Protein AF-0000000085166229 (afdb_homodimer)

Sequence (712 aa):
MTAASFFIKPGYRARTQPEYYADVHDDGTIWQPEVYPLAATLARQYGCRYIIDIGCGRARKLSMMYPEFQIIGMDFGSNLEHCRAQYPFGNWVEVDLENSDGVQFPPEVLQNAVVINSDVIEHLVNPTRLMALIRSYLVHAKVAVISTPERDLERGTHDMGPPANPTHIREWNLAELETMLSSEGLRPAYCGLTISNDRDMLRKTSLAVVPGLSLNSSAVRELGAFCEKWLAASPEMRDAGNGQYLQNLAQLEREMASAQSAAQPLLAPMSPLEIGMEHIAAARYEEAFKVLTEALQNDGENPAVVFQLGRLAAICNMPEDAKELFYQAALRAPEIVKDIFDFYQEQLARARAGLEMTAASFFIKPGYRARTQPEYYADVHDDGTIWQPEVYPLAATLARQYGCRYIIDIGCGRARKLSMMYPEFQIIGMDFGSNLEHCRAQYPFGNWVEVDLENSDGVQFPPEVLQNAVVINSDVIEHLVNPTRLMALIRSYLVHAKVAVISTPERDLERGTHDMGPPANPTHIREWNLAELETMLSSEGLRPAYCGLTISNDRDMLRKTSLAVVPGLSLNSSAVRELGAFCEKWLAASPEMRDAGNGQYLQNLAQLEREMASAQSAAQPLLAPMSPLEIGMEHIAAARYEEAFKVLTEALQNDGENPAVVFQLGRLAAICNMPEDAKELFYQAALRAPEIVKDIFDFYQEQLARARAGLE

Solvent-accessible surface area (backbone atoms only — not comparable to full-atom values): 37642 Å² total; per-residue (Å²): 110,44,79,88,58,54,28,40,64,85,85,53,37,62,42,88,74,54,48,85,81,73,81,69,82,74,85,74,74,43,66,39,68,54,59,64,56,49,49,50,52,50,20,60,75,69,67,32,46,31,39,38,27,46,51,35,49,53,34,69,74,60,57,53,46,50,81,82,27,51,43,34,37,26,23,49,67,71,32,38,53,48,27,55,70,75,40,70,86,48,45,78,42,82,38,51,59,79,56,36,76,67,84,86,73,59,62,81,55,30,54,25,19,28,36,36,34,59,63,39,65,35,46,35,78,54,49,51,38,48,51,51,39,51,50,62,45,23,60,42,12,51,35,32,42,36,30,35,61,17,30,42,73,71,65,35,83,81,61,42,56,53,46,87,56,62,40,31,11,41,67,37,37,60,69,28,43,52,38,34,34,32,74,69,47,45,49,38,33,27,67,48,69,34,39,38,28,70,83,81,59,45,64,36,17,26,36,34,35,24,65,10,53,78,52,50,33,68,54,35,40,50,50,18,53,49,51,54,51,58,71,68,44,50,70,74,69,51,32,75,79,48,47,67,50,62,56,41,51,58,52,46,59,62,51,54,78,66,57,86,80,75,96,83,93,94,88,93,94,83,54,60,67,57,41,18,52,45,21,51,49,61,68,34,51,69,56,16,48,51,40,44,49,49,43,34,71,74,51,68,79,43,42,66,59,37,38,50,49,13,51,49,27,46,74,68,69,32,58,71,57,12,51,52,30,40,51,52,18,30,73,71,34,63,75,46,42,58,54,50,51,49,48,51,50,49,47,32,51,26,12,65,69,59,57,109,112,43,78,88,58,54,28,39,66,85,84,52,38,62,41,86,74,55,48,82,80,74,80,70,82,74,87,75,74,44,66,37,68,52,58,62,57,49,48,50,54,51,21,60,74,70,68,31,46,32,40,38,27,49,52,36,50,52,32,68,74,59,56,51,46,49,81,83,27,50,43,34,35,25,24,51,68,70,31,40,53,47,27,54,71,76,41,69,85,49,46,78,43,82,39,52,59,70,15,34,74,66,83,86,75,58,61,80,55,30,54,23,19,29,38,36,32,60,63,39,64,35,46,34,77,53,48,64,42,49,50,51,38,52,50,61,45,22,60,44,12,52,35,35,41,37,30,34,62,17,30,42,74,72,64,36,82,79,62,42,57,53,46,87,54,61,39,32,10,41,68,37,37,60,67,28,44,51,37,35,33,32,74,69,46,44,50,37,32,28,66,48,71,34,38,38,29,70,82,81,59,46,65,36,16,26,36,33,37,25,64,11,52,79,53,51,33,70,53,34,40,50,49,17,54,50,51,55,52,58,71,68,43,50,70,73,69,52,31,73,78,48,49,67,49,63,55,40,50,61,54,45,60,61,50,54,78,66,56,88,81,74,94,83,95,95,90,93,92,80,54,56,65,60,38,16,52,46,20,50,64,43,43,35,52,65,59,15,46,50,36,43,48,48,43,32,71,75,49,68,80,44,42,65,60,38,37,48,48,14,50,48,26,46,75,65,68,30,57,69,56,12,51,52,31,40,52,51,19,29,71,72,33,62,76,45,44,58,54,52,51,48,49,52,49,50,49,29,49,23,13,64,69,68,66,104

Structure (mmCIF, N/CA/C/O backbone):
data_AF-0000000085166229-model_v1
#
loop_
_entity.id
_entity.type
_entity.pdbx_description
1 polymer 'SAM-dependent methyltransferase protein'
#
loop_
_atom_site.group_PDB
_atom_site.id
_atom_site.type_symbol
_atom_site.label_atom_id
_atom_site.label_alt_id
_atom_site.label_comp_id
_atom_site.label_asym_id
_atom_site.label_entity_id
_atom_site.label_seq_id
_atom_site.pdbx_PDB_ins_code
_atom_site.Cartn_x
_atom_site.Cartn_y
_atom_site.Cartn_z
_atom_site.occupancy
_atom_site.B_iso_or_equiv
_atom_site.auth_seq_id
_atom_site.auth_comp_id
_atom_site.auth_asym_id
_atom_site.auth_atom_id
_atom_site.pdbx_PDB_model_num
ATOM 1 N N . MET A 1 1 ? 17.297 1.633 -8.094 1 58.66 1 MET A N 1
ATOM 2 C CA . MET A 1 1 ? 16.219 0.76 -8.539 1 58.66 1 MET A CA 1
ATOM 3 C C . MET A 1 1 ? 14.938 1.553 -8.75 1 58.66 1 MET A C 1
ATOM 5 O O . MET A 1 1 ? 14.57 2.379 -7.914 1 58.66 1 MET A O 1
ATOM 9 N N . THR A 1 2 ? 14.453 1.463 -10.016 1 66.88 2 THR A N 1
ATOM 10 C CA . THR A 1 2 ? 13.328 2.301 -10.414 1 66.88 2 THR A CA 1
ATOM 11 C C . THR A 1 2 ? 12.117 1.444 -10.773 1 66.88 2 THR A C 1
ATOM 13 O O . THR A 1 2 ? 12.234 0.231 -10.953 1 66.88 2 THR A O 1
ATOM 16 N N . ALA A 1 3 ? 11.016 2.012 -10.781 1 77 3 ALA A N 1
ATOM 17 C CA . ALA A 1 3 ? 9.781 1.356 -11.195 1 77 3 ALA A CA 1
ATOM 18 C C . ALA A 1 3 ? 9.898 0.816 -12.617 1 77 3 ALA A C 1
ATOM 20 O O . ALA A 1 3 ? 9.344 -0.237 -12.938 1 77 3 ALA A O 1
ATOM 21 N N . ALA A 1 4 ? 10.727 1.415 -13.406 1 73.62 4 ALA A N 1
ATOM 22 C CA . ALA A 1 4 ? 10.883 1.02 -14.805 1 73.62 4 ALA A CA 1
ATOM 23 C C . ALA A 1 4 ? 11.586 -0.33 -14.914 1 73.62 4 ALA A C 1
ATOM 25 O O . ALA A 1 4 ? 11.336 -1.094 -15.852 1 73.62 4 ALA A O 1
ATOM 26 N N . SER A 1 5 ? 12.406 -0.637 -13.992 1 82.38 5 SER A N 1
ATOM 27 C CA . SER A 1 5 ? 13.117 -1.907 -13.969 1 82.38 5 SER A CA 1
ATOM 28 C C . SER A 1 5 ? 12.438 -2.91 -13.047 1 82.38 5 SER A C 1
ATOM 30 O O . SER A 1 5 ? 12.984 -3.979 -12.773 1 82.38 5 SER A O 1
ATOM 32 N N . PHE A 1 6 ? 11.25 -2.525 -12.516 1 89.56 6 PHE A N 1
ATOM 33 C CA . PHE A 1 6 ? 10.531 -3.318 -11.523 1 89.56 6 PHE A CA 1
ATOM 34 C C . PHE A 1 6 ? 11.391 -3.574 -10.297 1 89.56 6 PHE A C 1
ATOM 36 O O . PHE A 1 6 ? 11.336 -4.656 -9.711 1 89.56 6 PHE A O 1
ATOM 43 N N . PHE A 1 7 ? 12.359 -2.625 -10.07 1 90.75 7 PHE A N 1
ATOM 44 C CA . PHE A 1 7 ? 13.164 -2.516 -8.859 1 90.75 7 PHE A CA 1
ATOM 45 C C . PHE A 1 7 ? 14.219 -3.613 -8.812 1 90.75 7 PHE A C 1
ATOM 47 O O . PHE A 1 7 ? 14.602 -4.062 -7.73 1 90.75 7 PHE A O 1
ATOM 54 N N . ILE A 1 8 ? 14.547 -4.195 -9.938 1 93.44 8 ILE A N 1
ATOM 55 C CA . ILE A 1 8 ? 15.672 -5.121 -10.047 1 93.44 8 ILE A CA 1
ATOM 56 C C . ILE A 1 8 ? 16.984 -4.336 -10.125 1 93.44 8 ILE A C 1
ATOM 58 O O . ILE A 1 8 ? 17 -3.188 -10.578 1 93.44 8 ILE A O 1
ATOM 62 N N . LYS A 1 9 ? 18.031 -4.867 -9.664 1 92.62 9 LYS A N 1
ATOM 63 C CA . LYS A 1 9 ? 19.328 -4.184 -9.594 1 92.62 9 LYS A CA 1
ATOM 64 C C . LYS A 1 9 ? 19.75 -3.676 -10.969 1 92.62 9 LYS A C 1
ATOM 66 O O . LYS A 1 9 ? 19.469 -4.305 -11.984 1 92.62 9 LYS A O 1
ATOM 71 N N . PRO A 1 10 ? 20.469 -2.545 -10.953 1 90.81 10 PRO A N 1
ATOM 72 C CA . PRO A 1 10 ? 20.906 -1.952 -12.219 1 90.81 10 PRO A CA 1
ATOM 73 C C . PRO A 1 10 ? 21.812 -2.887 -13.023 1 90.81 10 PRO A C 1
ATOM 75 O O . PRO A 1 10 ? 22.641 -3.59 -12.453 1 90.81 10 PRO A O 1
ATOM 78 N N . GLY A 1 11 ? 21.625 -2.885 -14.273 1 91.44 11 GLY A N 1
ATOM 79 C CA . GLY A 1 11 ? 22.469 -3.695 -15.148 1 91.44 11 GLY A CA 1
ATOM 80 C C . GLY A 1 11 ? 21.875 -5.066 -15.43 1 91.44 11 GLY A C 1
ATOM 81 O O . GLY A 1 11 ? 22.375 -5.793 -16.297 1 91.44 11 GLY A O 1
ATOM 82 N N . TYR A 1 12 ? 20.844 -5.5 -14.703 1 94.56 12 TYR A N 1
ATOM 83 C CA . TYR A 1 12 ? 20.188 -6.789 -14.914 1 94.56 12 TYR A CA 1
ATOM 84 C C . TYR A 1 12 ? 19.547 -6.859 -16.297 1 94.56 12 TYR A C 1
ATOM 86 O O . TYR A 1 12 ? 18.938 -5.891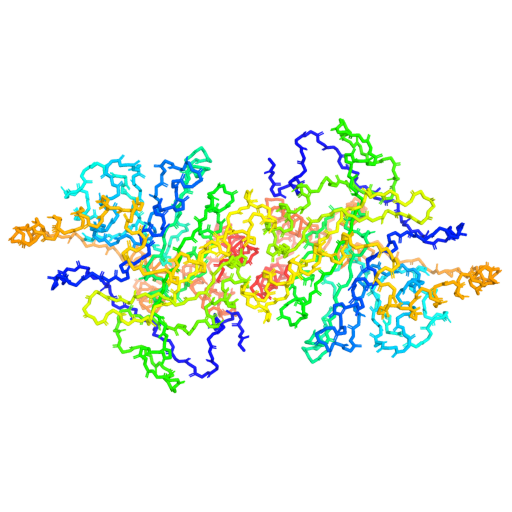 -16.75 1 94.56 12 TYR A O 1
ATOM 94 N N . ARG A 1 13 ? 19.703 -8 -16.922 1 92.62 13 ARG A N 1
ATOM 95 C CA . ARG A 1 13 ? 19.141 -8.203 -18.25 1 92.62 13 ARG A CA 1
ATOM 96 C C . ARG A 1 13 ? 17.953 -9.172 -18.203 1 92.62 13 ARG A C 1
ATOM 98 O O . ARG A 1 13 ? 18.141 -10.359 -17.922 1 92.62 13 ARG A O 1
ATOM 105 N N . ALA A 1 14 ? 16.812 -8.672 -18.547 1 92.88 14 ALA A N 1
ATOM 106 C CA . ALA A 1 14 ? 15.617 -9.508 -18.641 1 92.88 14 ALA A CA 1
ATOM 107 C C . ALA A 1 14 ? 15.477 -10.109 -20.031 1 92.88 14 ALA A C 1
ATOM 109 O O . ALA A 1 14 ? 15.969 -9.555 -21 1 92.88 14 ALA A O 1
ATOM 110 N N . ARG A 1 15 ? 14.836 -11.273 -20.062 1 89.81 15 ARG A N 1
ATOM 111 C CA . ARG A 1 15 ? 14.477 -11.859 -21.359 1 89.81 15 ARG A CA 1
ATOM 112 C C . ARG A 1 15 ? 13.312 -11.109 -21.984 1 89.81 15 ARG A C 1
ATOM 114 O O . ARG A 1 15 ? 12.469 -10.539 -21.281 1 89.81 15 ARG A O 1
ATOM 121 N N . THR A 1 16 ? 13.242 -11.055 -23.25 1 83.94 16 THR A N 1
ATOM 122 C CA . THR A 1 16 ? 12.195 -10.281 -23.906 1 83.94 16 THR A CA 1
ATOM 123 C C . THR A 1 16 ? 11.125 -11.203 -24.484 1 83.94 16 THR A C 1
ATOM 125 O O . THR A 1 16 ? 9.992 -10.773 -24.719 1 83.94 16 THR A O 1
ATOM 128 N N . GLN A 1 17 ? 11.453 -12.422 -24.766 1 78.62 17 GLN A N 1
ATOM 129 C CA . GLN A 1 17 ? 10.508 -13.391 -25.312 1 78.62 17 GLN A CA 1
ATOM 130 C C . GLN A 1 17 ? 10.578 -14.711 -24.547 1 78.62 17 GLN A C 1
ATOM 132 O O . GLN A 1 17 ? 11.5 -15.508 -24.766 1 78.62 17 GLN A O 1
ATOM 137 N N . PRO A 1 18 ? 9.586 -14.891 -23.672 1 71.81 18 PRO A N 1
ATOM 138 C CA . PRO A 1 18 ? 9.656 -16.156 -22.922 1 71.81 18 PRO A CA 1
ATOM 139 C C . PRO A 1 18 ? 9.102 -17.328 -23.719 1 71.81 18 PRO A C 1
ATOM 141 O O . PRO A 1 18 ? 8.273 -17.141 -24.625 1 71.81 18 PRO A O 1
ATOM 144 N N . GLU A 1 19 ? 9.711 -18.5 -23.453 1 76.19 19 GLU A N 1
ATOM 145 C CA . GLU A 1 19 ? 9.102 -19.75 -23.922 1 76.19 19 GLU A CA 1
ATOM 146 C C . GLU A 1 19 ? 7.879 -20.109 -23.078 1 76.19 19 GLU A C 1
ATOM 148 O O . GLU A 1 19 ? 7.828 -19.812 -21.891 1 76.19 19 GLU A O 1
ATOM 153 N N . TYR A 1 20 ? 6.812 -20.547 -23.781 1 73.25 20 TYR A N 1
ATOM 154 C CA . TYR A 1 20 ? 5.648 -21.047 -23.047 1 73.25 20 TYR A CA 1
ATOM 155 C C . TYR A 1 20 ? 6.043 -22.172 -22.109 1 73.25 20 TYR A C 1
ATOM 157 O O . TYR A 1 20 ? 6.852 -23.031 -22.453 1 73.25 20 TYR A O 1
ATOM 165 N N . TYR A 1 21 ? 5.586 -22.141 -20.875 1 72.06 21 TYR A N 1
ATOM 166 C CA . TYR A 1 21 ? 5.84 -23.203 -19.906 1 72.06 21 TYR A CA 1
ATOM 167 C C . TYR A 1 21 ? 4.691 -24.203 -19.891 1 72.06 21 TYR A C 1
ATOM 169 O O . TYR A 1 21 ? 3.658 -23.969 -19.266 1 72.06 21 TYR A O 1
ATOM 177 N N . ALA A 1 22 ? 4.898 -25.234 -20.641 1 65.19 22 ALA A N 1
ATOM 178 C CA . ALA A 1 22 ? 3.975 -26.359 -20.531 1 65.19 22 ALA A CA 1
ATOM 179 C C . ALA A 1 22 ? 4.285 -27.203 -19.312 1 65.19 22 ALA A C 1
ATOM 181 O O . ALA A 1 22 ? 5.395 -27.734 -19.172 1 65.19 22 ALA A O 1
ATOM 182 N N . ASP A 1 23 ? 3.479 -27.25 -18.328 1 68.38 23 ASP A N 1
ATOM 183 C CA . ASP A 1 23 ? 3.67 -27.969 -17.062 1 68.38 23 ASP A CA 1
ATOM 184 C C . ASP A 1 23 ? 3.535 -29.484 -17.266 1 68.38 23 ASP A C 1
ATOM 186 O O . ASP A 1 23 ? 2.67 -30.109 -16.656 1 68.38 23 ASP A O 1
ATOM 190 N N . VAL A 1 24 ? 4.195 -30.016 -18.219 1 57.91 24 VAL A N 1
ATOM 191 C CA . VAL A 1 24 ? 4.039 -31.422 -18.609 1 57.91 24 VAL A CA 1
ATOM 192 C C . VAL A 1 24 ? 5.059 -32.281 -17.875 1 57.91 24 VAL A C 1
ATOM 194 O O . VAL A 1 24 ? 4.844 -33.469 -17.672 1 57.91 24 VAL A O 1
ATOM 197 N N . HIS A 1 25 ? 6.137 -31.719 -17.5 1 55.78 25 HIS A N 1
ATOM 198 C CA . HIS A 1 25 ? 7.184 -32.562 -16.938 1 55.78 25 HIS A CA 1
ATOM 199 C C . HIS A 1 25 ? 6.918 -32.875 -15.461 1 55.78 25 HIS A C 1
ATOM 201 O O . HIS A 1 25 ? 6.859 -31.953 -14.641 1 55.78 25 HIS A O 1
ATOM 207 N N . ASP A 1 26 ? 6.246 -34 -15.242 1 62.38 26 ASP A N 1
ATOM 208 C CA . ASP A 1 26 ? 5.977 -34.375 -13.859 1 62.38 26 ASP A CA 1
ATOM 209 C C . ASP A 1 26 ? 6.965 -35.438 -13.383 1 62.38 26 ASP A C 1
ATOM 211 O O . ASP A 1 26 ? 6.852 -36.625 -13.758 1 62.38 26 ASP A O 1
ATOM 215 N N . ASP A 1 27 ? 8.125 -35.031 -12.984 1 68.69 27 ASP A N 1
ATOM 216 C CA . ASP A 1 27 ? 9.07 -36 -12.383 1 68.69 27 ASP A CA 1
ATOM 217 C C . ASP A 1 27 ? 8.68 -36.312 -10.945 1 68.69 27 ASP A C 1
ATOM 219 O O . ASP A 1 27 ? 9.484 -36.875 -10.188 1 68.69 27 ASP A O 1
ATOM 223 N N . GLY A 1 28 ? 7.527 -35.875 -10.609 1 74.88 28 GLY A N 1
ATOM 224 C CA . GLY A 1 28 ? 7.031 -36.156 -9.273 1 74.88 28 GLY A CA 1
ATOM 225 C C . GLY A 1 28 ? 7.406 -35.094 -8.25 1 74.88 28 GLY A C 1
ATOM 226 O O . GLY A 1 28 ? 6.965 -35.156 -7.102 1 74.88 28 GLY A O 1
ATOM 227 N N . THR A 1 29 ? 8.234 -34.125 -8.633 1 81.38 29 THR A N 1
ATOM 228 C CA . THR A 1 29 ? 8.664 -33.094 -7.723 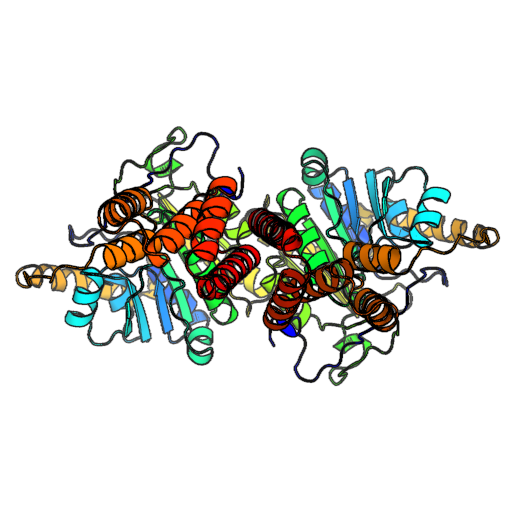1 81.38 29 THR A CA 1
ATOM 229 C C . THR A 1 29 ? 7.5 -32.156 -7.395 1 81.38 29 THR A C 1
ATOM 231 O O . THR A 1 29 ? 6.727 -31.781 -8.281 1 81.38 29 THR A O 1
ATOM 234 N N . ILE A 1 30 ? 7.352 -31.922 -6.102 1 84.69 30 ILE A N 1
ATOM 235 C CA . ILE A 1 30 ? 6.395 -30.906 -5.676 1 84.69 30 ILE A CA 1
ATOM 236 C C . ILE A 1 30 ? 7.105 -29.578 -5.5 1 84.69 30 ILE A C 1
ATOM 238 O O . ILE A 1 30 ? 7.914 -29.406 -4.586 1 84.69 30 ILE A O 1
ATOM 242 N N . TRP A 1 31 ? 6.77 -28.703 -6.344 1 90.44 31 TRP A N 1
ATOM 243 C CA . TRP A 1 31 ? 7.391 -27.375 -6.293 1 90.44 31 TRP A CA 1
ATOM 244 C C . TRP A 1 31 ? 6.645 -26.469 -5.328 1 90.44 31 TRP A C 1
ATOM 246 O O . TRP A 1 31 ? 5.41 -26.484 -5.27 1 90.44 31 TRP A O 1
ATOM 256 N N . GLN A 1 32 ? 7.316 -25.656 -4.52 1 92.5 32 GLN A N 1
ATOM 257 C CA . GLN A 1 32 ? 6.793 -24.719 -3.541 1 92.5 32 GLN A CA 1
ATOM 258 C C . GLN A 1 32 ? 5.746 -25.375 -2.646 1 92.5 32 GLN A C 1
ATOM 260 O O . GLN A 1 32 ? 4.625 -24.875 -2.523 1 92.5 32 GLN A O 1
ATOM 265 N N . PRO A 1 33 ? 6.129 -26.328 -1.928 1 89.88 33 PRO A N 1
ATOM 266 C CA . PRO A 1 33 ? 5.176 -27.188 -1.218 1 89.88 33 PRO A CA 1
ATOM 267 C C . PRO A 1 33 ? 4.422 -26.438 -0.118 1 89.88 33 PRO A C 1
ATOM 269 O O . PRO A 1 33 ? 3.426 -26.953 0.405 1 89.88 33 PRO A O 1
ATOM 272 N N . GLU A 1 34 ? 4.805 -25.234 0.243 1 92.62 34 GLU A N 1
ATOM 273 C CA . GLU A 1 34 ? 4.203 -24.578 1.394 1 92.62 34 GLU A CA 1
ATOM 274 C C . GLU A 1 34 ? 3.219 -23.484 0.954 1 92.62 34 GLU A C 1
ATOM 276 O O . GLU A 1 34 ? 2.416 -23.016 1.756 1 92.62 34 GLU A O 1
ATOM 281 N N . VAL A 1 35 ? 3.207 -23.109 -0.303 1 96 35 VAL A N 1
ATOM 282 C CA . VAL A 1 35 ? 2.436 -21.953 -0.762 1 96 35 VAL A CA 1
ATOM 283 C C . VAL A 1 35 ? 0.943 -22.266 -0.666 1 96 35 VAL A C 1
ATOM 285 O O . VAL A 1 35 ? 0.188 -21.516 -0.045 1 96 35 VAL A O 1
ATOM 288 N N . TYR A 1 36 ? 0.494 -23.391 -1.215 1 95.25 36 TYR A N 1
ATOM 289 C CA . TYR A 1 36 ? -0.925 -23.719 -1.254 1 95.25 36 TYR A CA 1
ATOM 290 C C . TYR A 1 36 ? -1.435 -24.094 0.132 1 95.25 36 TYR A C 1
ATOM 292 O O . TYR A 1 36 ? -2.518 -23.672 0.539 1 95.25 36 TYR A O 1
ATOM 300 N N . PRO A 1 37 ? -0.632 -24.828 0.916 1 92.62 37 PRO A N 1
ATOM 301 C CA . PRO A 1 37 ? -1.057 -25.078 2.293 1 92.62 37 PRO A CA 1
ATOM 302 C C . PRO A 1 37 ? -1.224 -23.797 3.109 1 92.62 37 PRO A C 1
ATOM 304 O O . PRO A 1 37 ? -2.15 -23.703 3.916 1 92.62 37 PRO A O 1
ATOM 307 N N . LEU A 1 38 ? -0.344 -22.891 2.922 1 95.44 38 LEU A N 1
ATOM 308 C CA . LEU A 1 38 ? -0.502 -21.625 3.627 1 95.44 38 LEU A CA 1
ATOM 309 C C . LEU A 1 38 ? -1.784 -20.922 3.197 1 95.44 38 LEU A C 1
ATOM 311 O O . LEU A 1 38 ? -2.531 -20.422 4.039 1 95.44 38 LEU A O 1
ATOM 315 N N . ALA A 1 39 ? -2.035 -20.906 1.906 1 97.62 39 ALA A N 1
ATOM 316 C CA . ALA A 1 39 ? -3.256 -20.281 1.395 1 97.62 39 ALA A CA 1
ATOM 317 C C . ALA A 1 39 ? -4.496 -20.953 1.992 1 97.62 39 ALA A C 1
ATOM 319 O O . ALA A 1 39 ? -5.445 -20.266 2.377 1 97.62 39 ALA A O 1
ATOM 320 N N . ALA A 1 40 ? -4.469 -22.234 2.072 1 95.44 40 ALA A N 1
ATOM 321 C CA . ALA A 1 40 ? -5.586 -22.969 2.658 1 95.44 40 ALA A CA 1
ATOM 322 C C . ALA A 1 40 ? -5.781 -22.594 4.125 1 95.44 40 ALA A C 1
ATOM 324 O O . ALA A 1 40 ? -6.91 -22.391 4.578 1 95.44 40 ALA A O 1
ATOM 325 N N . THR A 1 41 ? -4.695 -22.562 4.832 1 94.62 41 THR A N 1
ATOM 326 C CA . THR A 1 41 ? -4.746 -22.203 6.242 1 94.62 41 THR A CA 1
ATOM 327 C C . THR A 1 41 ? -5.348 -20.812 6.422 1 94.62 41 THR A C 1
ATOM 329 O O . THR A 1 41 ? -6.199 -20.609 7.289 1 94.62 41 THR A O 1
ATOM 332 N N . LEU A 1 42 ? -4.918 -19.891 5.586 1 97.06 42 LEU A N 1
ATOM 333 C CA . LEU A 1 42 ? -5.438 -18.531 5.66 1 97.06 42 LEU A CA 1
ATOM 334 C C . LEU A 1 42 ? -6.914 -18.5 5.27 1 97.06 42 LEU A C 1
ATOM 336 O O . LEU A 1 42 ? -7.699 -17.766 5.879 1 97.06 42 LEU A O 1
ATOM 340 N N . ALA A 1 43 ? -7.293 -19.297 4.305 1 97.38 43 ALA A N 1
ATOM 341 C CA . ALA A 1 43 ? -8.695 -19.375 3.908 1 97.38 43 ALA A CA 1
ATOM 342 C C . ALA A 1 43 ? -9.57 -19.859 5.066 1 97.38 43 ALA A C 1
ATOM 344 O O . ALA A 1 43 ? -10.656 -19.312 5.297 1 97.38 43 ALA A O 1
ATOM 345 N N . ARG A 1 44 ? -9.109 -20.844 5.793 1 94.94 44 ARG A N 1
ATOM 346 C CA . ARG A 1 44 ? -9.828 -21.344 6.957 1 94.94 44 ARG A CA 1
ATOM 347 C C . ARG A 1 44 ? -9.953 -20.266 8.031 1 94.94 44 ARG A C 1
ATOM 349 O O . ARG A 1 44 ? -11.031 -20.062 8.594 1 94.94 44 ARG A O 1
ATOM 356 N N . GLN A 1 45 ? -8.867 -19.625 8.25 1 93.31 45 GLN A N 1
ATOM 357 C CA . GLN A 1 45 ? -8.836 -18.609 9.297 1 93.31 45 GLN A CA 1
ATOM 358 C C . GLN A 1 45 ? -9.828 -17.484 9 1 93.31 45 GLN A C 1
ATOM 360 O O . GLN A 1 45 ? -10.453 -16.953 9.914 1 93.31 45 GLN A O 1
ATOM 365 N N . TYR A 1 46 ? -9.969 -17.156 7.699 1 96.75 46 TYR A N 1
ATOM 366 C CA . TYR A 1 46 ? -10.812 -16.031 7.344 1 96.75 46 TYR A CA 1
ATOM 367 C C . TYR A 1 46 ? -12.195 -16.5 6.914 1 96.75 46 TYR A C 1
ATOM 369 O O . TYR A 1 46 ? -13.031 -15.695 6.496 1 96.75 46 TYR A O 1
ATOM 377 N N . GLY A 1 47 ? -12.461 -17.781 6.949 1 95.75 47 GLY A N 1
ATOM 378 C CA . GLY A 1 47 ? -13.758 -18.344 6.598 1 95.75 47 GLY A CA 1
ATOM 379 C C . GLY A 1 47 ? -14.078 -18.219 5.121 1 95.75 47 GLY A C 1
ATOM 380 O O . GLY A 1 47 ? -15.234 -18.016 4.742 1 95.75 47 GLY A O 1
ATOM 381 N N . CYS A 1 48 ? -13.07 -18.328 4.328 1 97.94 48 CYS A N 1
ATOM 382 C CA . CYS A 1 48 ? -13.25 -18.188 2.887 1 97.94 48 CYS A CA 1
ATOM 383 C C . CYS A 1 48 ? -13.688 -19.5 2.256 1 97.94 48 CYS A C 1
ATOM 385 O O . CYS A 1 48 ? -13.227 -20.562 2.654 1 97.94 48 CYS A O 1
ATOM 387 N N . ARG A 1 49 ? -14.445 -19.344 1.214 1 97.44 49 ARG A N 1
ATOM 388 C CA . ARG A 1 49 ? -14.977 -20.5 0.501 1 97.44 49 ARG A CA 1
ATOM 389 C C . ARG A 1 49 ? -14.234 -20.719 -0.81 1 97.44 49 ARG A C 1
ATOM 391 O O . ARG A 1 49 ? -14.219 -21.844 -1.34 1 97.44 49 ARG A O 1
ATOM 398 N N . TYR A 1 50 ? -13.578 -19.703 -1.299 1 98.19 50 TYR A N 1
ATOM 399 C CA . TYR A 1 50 ? -13.016 -19.766 -2.643 1 98.19 50 TYR A CA 1
ATOM 400 C C . TYR A 1 50 ? -11.5 -19.625 -2.607 1 98.19 50 TYR A C 1
ATOM 402 O O . TYR A 1 50 ? -10.961 -18.859 -1.816 1 98.19 50 TYR A O 1
ATOM 410 N N . ILE A 1 51 ? -10.812 -20.375 -3.432 1 98.69 51 ILE A N 1
ATOM 411 C CA . ILE A 1 51 ? -9.406 -20.172 -3.768 1 98.69 51 ILE A CA 1
ATOM 412 C C . ILE A 1 51 ? -9.273 -19.797 -5.238 1 98.69 51 ILE A C 1
ATOM 414 O O . ILE A 1 51 ? -9.734 -20.516 -6.121 1 98.69 51 ILE A O 1
ATOM 418 N N . ILE A 1 52 ? -8.742 -18.672 -5.488 1 98.62 52 ILE A N 1
ATOM 419 C CA . ILE A 1 52 ? -8.492 -18.219 -6.852 1 98.62 52 ILE A CA 1
ATOM 420 C C . ILE A 1 52 ? -7 -18.328 -7.16 1 98.62 52 ILE A C 1
ATOM 422 O O . ILE A 1 52 ? -6.176 -17.688 -6.508 1 98.62 52 ILE A O 1
ATOM 426 N N . ASP A 1 53 ? -6.66 -19.125 -8.117 1 98.44 53 ASP A N 1
ATOM 427 C CA . ASP A 1 53 ? -5.277 -19.375 -8.5 1 98.44 53 ASP A CA 1
ATOM 428 C C . ASP A 1 53 ? -4.961 -18.75 -9.859 1 98.44 53 ASP A C 1
ATOM 430 O O . ASP A 1 53 ? -5.348 -19.297 -10.898 1 98.44 53 ASP A O 1
ATOM 434 N N . ILE A 1 54 ? -4.223 -17.656 -9.844 1 97.88 54 ILE A N 1
ATOM 435 C CA . ILE A 1 54 ? -3.832 -16.969 -11.07 1 97.88 54 ILE A CA 1
ATOM 436 C C . ILE A 1 54 ? -2.555 -17.594 -11.633 1 97.88 54 ILE A C 1
ATOM 438 O O . ILE A 1 54 ? -1.481 -17.453 -11.031 1 97.88 54 ILE A O 1
ATOM 442 N N . GLY A 1 55 ? -2.627 -18.141 -12.773 1 96.38 55 GLY A N 1
ATOM 443 C CA . GLY A 1 55 ? -1.542 -18.969 -13.289 1 96.38 55 GLY A CA 1
ATOM 444 C C . GLY A 1 55 ? -1.49 -20.344 -12.656 1 96.38 55 GLY A C 1
ATOM 445 O O . GLY A 1 55 ? -0.462 -20.75 -12.109 1 96.38 55 GLY A O 1
ATOM 446 N N . CYS A 1 56 ? -2.529 -21.141 -12.867 1 96.38 56 CYS A N 1
ATOM 447 C CA . CYS A 1 56 ? -2.699 -22.375 -12.109 1 96.38 56 CYS A CA 1
ATOM 448 C C . CYS A 1 56 ? -1.97 -23.531 -12.781 1 96.38 56 CYS A C 1
ATOM 450 O O . CYS A 1 56 ? -1.834 -24.609 -12.195 1 96.38 56 CYS A O 1
ATOM 452 N N . GLY A 1 57 ? -1.474 -23.344 -14.047 1 94.25 57 GLY A N 1
ATOM 453 C CA . GLY A 1 57 ? -0.908 -24.469 -14.781 1 94.25 57 GLY A CA 1
ATOM 454 C C . GLY A 1 57 ? -1.885 -25.609 -14.961 1 94.25 57 GLY A C 1
ATOM 455 O O . GLY A 1 57 ? -3.021 -25.391 -15.391 1 94.25 57 GLY A O 1
ATOM 456 N N . ARG A 1 58 ? -1.418 -26.734 -14.719 1 92.44 58 ARG A N 1
ATOM 457 C CA . ARG A 1 58 ? -2.293 -27.891 -14.852 1 92.44 58 ARG A CA 1
ATOM 458 C C . ARG A 1 58 ? -3.057 -28.156 -13.555 1 92.44 58 ARG A C 1
ATOM 460 O O . ARG A 1 58 ? -3.732 -29.172 -13.422 1 92.44 58 ARG A O 1
ATOM 467 N N . ALA A 1 59 ? -2.934 -27.328 -12.531 1 94.81 59 ALA A N 1
ATOM 468 C CA . ALA A 1 59 ? -3.76 -27.172 -11.336 1 94.81 59 ALA A CA 1
ATOM 469 C C . ALA A 1 59 ? -3.689 -28.422 -10.461 1 94.81 59 ALA A C 1
ATOM 471 O O . ALA A 1 59 ? -4.672 -28.781 -9.805 1 94.81 59 ALA A O 1
ATOM 472 N N . ARG A 1 60 ? -2.572 -29.094 -10.469 1 89.38 60 ARG A N 1
ATOM 473 C CA . ARG A 1 60 ? -2.438 -30.281 -9.617 1 89.38 60 ARG A CA 1
ATOM 474 C C . ARG A 1 60 ? -2.607 -29.906 -8.141 1 89.38 60 ARG A C 1
ATOM 476 O O . ARG A 1 60 ? -3.43 -30.5 -7.441 1 89.38 60 ARG A O 1
ATOM 483 N N . LYS A 1 61 ? -1.931 -28.938 -7.648 1 91.25 61 LYS A N 1
ATOM 484 C CA . LYS A 1 61 ? -1.998 -28.516 -6.246 1 91.25 61 LYS A CA 1
ATOM 485 C C . LYS A 1 61 ? -3.344 -27.875 -5.93 1 91.25 61 LYS A C 1
ATOM 487 O O . LYS A 1 61 ? -3.926 -28.125 -4.871 1 91.25 61 LYS A O 1
ATOM 492 N N . LEU A 1 62 ? -3.826 -27.062 -6.812 1 95.75 62 LEU A N 1
ATOM 493 C CA . LEU A 1 62 ? -5.105 -26.391 -6.621 1 95.75 62 LEU A CA 1
ATOM 494 C C . LEU A 1 62 ? -6.238 -27.406 -6.5 1 95.75 62 LEU A C 1
ATOM 496 O O . LEU A 1 62 ? -7.133 -27.25 -5.668 1 95.75 62 LEU A O 1
ATOM 500 N N . SER A 1 63 ? -6.199 -28.453 -7.348 1 92.5 63 SER A N 1
ATOM 501 C CA . SER A 1 63 ? -7.277 -29.422 -7.398 1 92.5 63 SER A CA 1
ATOM 502 C C . SER A 1 63 ? -7.41 -30.172 -6.07 1 92.5 63 SER A C 1
ATOM 504 O O . SER A 1 63 ? -8.508 -30.594 -5.699 1 92.5 63 SER A O 1
ATOM 506 N N . MET A 1 64 ? -6.355 -30.172 -5.344 1 89.06 64 MET A N 1
ATOM 507 C CA . MET A 1 64 ? -6.344 -30.891 -4.074 1 89.06 64 MET A CA 1
ATOM 508 C C . MET A 1 64 ? -7.094 -30.125 -2.998 1 89.06 64 MET A C 1
ATOM 510 O O . MET A 1 64 ? -7.406 -30.656 -1.938 1 89.06 64 MET A O 1
ATOM 514 N N . MET A 1 65 ? -7.383 -28.969 -3.256 1 93.81 65 MET A N 1
ATOM 515 C CA . MET A 1 65 ? -8.055 -28.125 -2.27 1 93.81 65 MET A CA 1
ATOM 516 C C . MET A 1 65 ? -9.562 -28.297 -2.336 1 93.81 65 MET A C 1
ATOM 518 O O . MET A 1 65 ? -10.281 -27.875 -1.429 1 93.81 65 MET A O 1
ATOM 522 N N . TYR A 1 66 ? -9.977 -28.969 -3.391 1 90.25 66 TYR A N 1
ATOM 523 C CA . TYR A 1 66 ? -11.383 -29.328 -3.52 1 90.25 66 TYR A CA 1
ATOM 524 C C . TYR A 1 66 ? -11.688 -30.625 -2.762 1 90.25 66 TYR A C 1
ATOM 526 O O . TYR A 1 66 ? -10.859 -31.531 -2.721 1 90.25 66 TYR A O 1
ATOM 534 N N . PRO A 1 67 ? -12.836 -30.797 -2.041 1 93.5 67 PRO A N 1
ATOM 535 C CA . PRO A 1 67 ? -14 -29.922 -2.066 1 93.5 67 PRO A CA 1
ATOM 536 C C . PRO A 1 67 ? -14.047 -28.969 -0.871 1 93.5 67 PRO A C 1
ATOM 538 O O . PRO A 1 67 ? -15.062 -28.297 -0.647 1 93.5 67 PRO A O 1
ATOM 541 N N . GLU A 1 68 ? -12.977 -28.953 -0.143 1 92.12 68 GLU A N 1
ATOM 542 C CA . GLU A 1 68 ? -13.008 -28.047 1 1 92.12 68 GLU A CA 1
ATOM 543 C C . GLU A 1 68 ? -13.297 -26.625 0.558 1 92.12 68 GLU A C 1
ATOM 545 O O . GLU A 1 68 ? -14.031 -25.891 1.229 1 92.12 68 GLU A O 1
ATOM 550 N N . PHE A 1 69 ? -12.703 -26.266 -0.547 1 97.38 69 PHE A N 1
ATOM 551 C CA . PHE A 1 69 ? -12.906 -24.953 -1.145 1 97.38 69 PHE A CA 1
ATOM 552 C C . PHE A 1 69 ? -13.438 -25.078 -2.568 1 97.38 69 PHE A C 1
ATOM 554 O O . PHE A 1 69 ? -13.188 -26.094 -3.24 1 97.38 69 PHE A O 1
ATOM 561 N N . GLN A 1 70 ? -14.211 -24.109 -2.955 1 97.31 70 GLN A N 1
ATOM 562 C CA . GLN A 1 70 ? -14.445 -23.922 -4.383 1 97.31 70 GLN A CA 1
ATOM 563 C C . GLN A 1 70 ? -13.211 -23.344 -5.074 1 97.31 70 GLN A C 1
ATOM 565 O O . GLN A 1 70 ? -12.609 -22.375 -4.582 1 97.31 70 GLN A O 1
ATOM 570 N N . ILE A 1 71 ? -12.789 -24 -6.137 1 97.75 71 ILE A N 1
ATOM 571 C CA . ILE A 1 71 ? -11.508 -23.625 -6.727 1 97.75 71 ILE A CA 1
ATOM 572 C C . ILE A 1 71 ? -11.75 -22.938 -8.07 1 97.75 71 ILE A C 1
ATOM 574 O O . ILE A 1 71 ? -12.617 -23.344 -8.844 1 97.75 71 ILE A O 1
ATOM 578 N N . ILE A 1 72 ? -11.094 -21.859 -8.281 1 97.94 72 ILE A N 1
ATOM 579 C CA . ILE A 1 72 ? -11.07 -21.109 -9.523 1 97.94 72 ILE A CA 1
ATOM 580 C C . ILE A 1 72 ? -9.633 -21 -10.039 1 97.94 72 ILE A C 1
ATOM 582 O O . ILE A 1 72 ? -8.766 -20.453 -9.344 1 97.94 72 ILE A O 1
ATOM 586 N N . GLY A 1 73 ? -9.375 -21.531 -11.211 1 98 73 GLY A N 1
ATOM 587 C CA . GLY A 1 73 ? -8.055 -21.469 -11.82 1 98 73 GLY A CA 1
ATOM 588 C C . GLY A 1 73 ? -8.031 -20.641 -13.094 1 98 73 GLY A C 1
ATOM 589 O O . GLY A 1 73 ? -8.953 -20.703 -13.906 1 98 73 GLY A O 1
ATOM 590 N N . MET A 1 74 ? -7.012 -19.812 -13.195 1 96.25 74 MET A N 1
ATOM 591 C CA . MET A 1 74 ? -6.812 -19 -14.391 1 96.25 74 MET A CA 1
ATOM 592 C C . MET A 1 74 ? -5.523 -19.391 -15.109 1 96.25 74 MET A C 1
ATOM 594 O O . MET A 1 74 ? -4.465 -19.469 -14.484 1 96.25 74 MET A O 1
ATOM 598 N N . ASP A 1 75 ? -5.59 -19.656 -16.266 1 94.81 75 ASP A N 1
ATOM 599 C CA . ASP A 1 75 ? -4.461 -19.953 -17.156 1 94.81 75 ASP A CA 1
ATOM 600 C C . ASP A 1 75 ? -4.895 -19.938 -18.609 1 94.81 75 ASP A C 1
ATOM 602 O O . ASP A 1 75 ? -5.93 -19.375 -18.953 1 94.81 75 ASP A O 1
ATOM 606 N N . PHE A 1 76 ? -4.023 -20.453 -19.516 1 90.25 76 PHE A N 1
ATOM 607 C CA . PHE A 1 76 ? -4.434 -20.484 -20.922 1 90.25 76 PHE A CA 1
ATOM 608 C C . PHE A 1 76 ? -3.789 -21.656 -21.641 1 90.25 76 PHE A C 1
ATOM 610 O O . PHE A 1 76 ? -2.896 -22.312 -21.109 1 90.25 76 PHE A O 1
ATOM 617 N N . GLY A 1 77 ? -4.336 -22 -22.734 1 89.5 77 GLY A N 1
ATOM 618 C CA . GLY A 1 77 ? -3.746 -22.984 -23.625 1 89.5 77 GLY A CA 1
ATOM 619 C C . GLY A 1 77 ? -3.957 -24.406 -23.156 1 89.5 77 GLY A C 1
ATOM 620 O O . GLY A 1 77 ? -5.027 -24.75 -22.641 1 89.5 77 GLY A O 1
ATOM 621 N N . SER A 1 78 ? -2.873 -25.219 -23.391 1 90.25 78 SER A N 1
ATOM 622 C CA . SER A 1 78 ? -2.947 -26.656 -23.141 1 90.25 78 SER A CA 1
ATOM 623 C C . SER A 1 78 ? -3.105 -26.938 -21.641 1 90.25 78 SER A C 1
ATOM 625 O O . SER A 1 78 ? -3.734 -27.922 -21.25 1 90.25 78 SER A O 1
ATOM 627 N N . ASN A 1 79 ? -2.617 -26.047 -20.812 1 90.88 79 ASN A N 1
ATOM 628 C CA . ASN A 1 79 ? -2.76 -26.203 -19.375 1 90.88 79 ASN A CA 1
ATOM 629 C C . ASN A 1 79 ? -4.227 -26.219 -18.953 1 90.88 79 ASN A C 1
ATOM 631 O O . ASN A 1 79 ? -4.66 -27.109 -18.219 1 90.88 79 ASN A O 1
ATOM 635 N N . LEU A 1 80 ? -4.934 -25.281 -19.422 1 91.56 80 LEU A N 1
ATOM 636 C CA . LEU A 1 80 ? -6.328 -25.156 -19.016 1 91.56 80 LEU A CA 1
ATOM 637 C C . LEU A 1 80 ? -7.176 -26.281 -19.594 1 91.56 80 LEU A C 1
ATOM 639 O O . LEU A 1 80 ? -8.141 -26.719 -18.969 1 91.56 80 LEU A O 1
ATOM 643 N N . GLU A 1 81 ? -6.797 -26.719 -20.875 1 91.56 81 GLU A N 1
ATOM 644 C CA . GLU A 1 81 ? -7.477 -27.875 -21.453 1 91.56 81 GLU A CA 1
ATOM 645 C C . GLU A 1 81 ? -7.34 -29.109 -20.562 1 91.56 81 GLU A C 1
ATOM 647 O O . GLU A 1 81 ? -8.305 -29.844 -20.375 1 91.56 81 GLU A O 1
ATOM 652 N N . HIS A 1 82 ? -6.148 -29.234 -20.094 1 92.5 82 HIS A N 1
ATOM 653 C CA . HIS A 1 82 ? -5.902 -30.344 -19.172 1 92.5 82 HIS A CA 1
ATOM 654 C C . HIS A 1 82 ? -6.77 -30.203 -17.922 1 92.5 82 HIS A C 1
ATOM 656 O O . HIS A 1 82 ? -7.355 -31.188 -17.469 1 92.5 82 HIS A O 1
ATOM 662 N N . CYS A 1 83 ? -6.879 -29.031 -17.344 1 94.38 83 CYS A N 1
ATOM 663 C CA . CYS A 1 83 ? -7.648 -28.781 -16.141 1 94.38 83 CYS A CA 1
ATOM 664 C C . CYS A 1 83 ? -9.117 -29.109 -16.344 1 94.38 83 CYS A C 1
ATOM 666 O O . CYS A 1 83 ? -9.734 -29.797 -15.523 1 94.38 83 CYS A O 1
ATOM 668 N N . ARG A 1 84 ? -9.688 -28.703 -17.422 1 94.56 84 ARG A N 1
ATOM 669 C CA . ARG A 1 84 ? -11.094 -28.938 -17.734 1 94.56 84 ARG A CA 1
ATOM 670 C C . ARG A 1 84 ? -11.375 -30.438 -17.859 1 94.56 84 ARG A C 1
ATOM 672 O O . ARG A 1 84 ? -12.43 -30.906 -17.438 1 94.56 84 ARG A O 1
ATOM 679 N N . ALA A 1 85 ? -10.445 -31.094 -18.469 1 93.38 85 ALA A N 1
ATOM 680 C CA . ALA A 1 85 ? -10.609 -32.531 -18.703 1 93.38 85 ALA A CA 1
ATOM 681 C C . ALA A 1 85 ? -10.438 -33.312 -17.406 1 93.38 85 ALA A C 1
ATOM 683 O O . ALA A 1 85 ? -11.211 -34.25 -17.125 1 93.38 85 ALA A O 1
ATOM 684 N N . GLN A 1 86 ? -9.445 -32.969 -16.672 1 92.19 86 GLN A N 1
ATOM 685 C CA . GLN A 1 86 ? -9.039 -33.781 -15.523 1 92.19 86 GLN A CA 1
ATOM 686 C C . GLN A 1 86 ? -9.82 -33.406 -14.273 1 92.19 86 GLN A C 1
ATOM 688 O O . GLN A 1 86 ? -10.062 -34.219 -13.398 1 92.19 86 GLN A O 1
ATOM 693 N N . TYR A 1 87 ? -10.156 -32.094 -14.172 1 94.56 87 TYR A N 1
ATOM 694 C CA . TYR A 1 87 ? -10.797 -31.562 -12.961 1 94.56 87 TYR A CA 1
ATOM 695 C C . TYR A 1 87 ? -12.094 -30.844 -13.297 1 94.56 87 TYR A C 1
ATOM 697 O O . TYR A 1 87 ? -12.219 -29.641 -13.07 1 94.56 87 TYR A O 1
ATOM 705 N N . PRO A 1 88 ? -13.133 -31.578 -13.688 1 93 88 PRO A N 1
ATOM 706 C CA . PRO A 1 88 ? -14.383 -30.953 -14.117 1 93 88 PRO A CA 1
ATOM 707 C C . PRO A 1 88 ? -15.094 -30.203 -12.984 1 93 88 PRO A C 1
ATOM 709 O O . PRO A 1 88 ? -15.992 -29.391 -13.242 1 93 88 PRO A O 1
ATOM 712 N N . PHE A 1 89 ? -14.672 -30.375 -11.742 1 92.31 89 PHE A N 1
ATOM 713 C CA . PHE A 1 89 ? -15.305 -29.75 -10.586 1 92.31 89 PHE A CA 1
ATOM 714 C C . PHE A 1 89 ? -14.773 -28.344 -10.383 1 92.31 89 PHE A C 1
ATOM 716 O O . PHE A 1 89 ? -15.344 -27.562 -9.609 1 92.31 89 PHE A O 1
ATOM 723 N N . GLY A 1 90 ? -13.719 -27.953 -11.07 1 96.19 90 GLY A N 1
ATOM 724 C CA . GLY A 1 90 ? -13.148 -26.625 -10.938 1 96.19 90 GLY A CA 1
ATOM 725 C C . GLY A 1 90 ? -13.758 -25.609 -11.891 1 96.19 90 GLY A C 1
ATOM 726 O O . GLY A 1 90 ? -14.445 -25.984 -12.8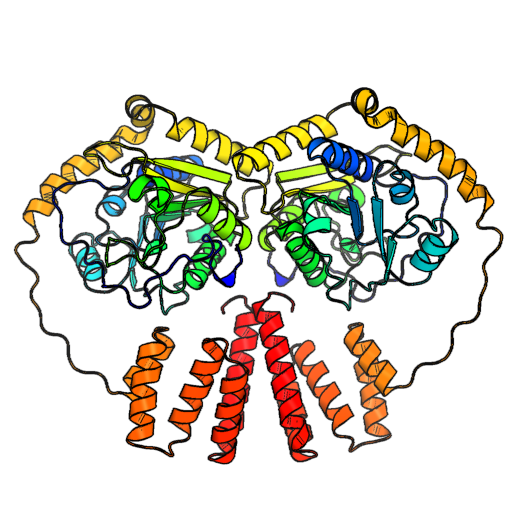44 1 96.19 90 GLY A O 1
ATOM 727 N N . ASN A 1 91 ? -13.672 -24.344 -11.484 1 96.25 91 ASN A N 1
ATOM 728 C CA . ASN A 1 91 ? -13.969 -23.234 -12.398 1 96.25 91 ASN A CA 1
ATOM 729 C C . ASN A 1 91 ? -12.719 -22.75 -13.109 1 96.25 91 ASN A C 1
ATOM 731 O O . ASN A 1 91 ? -11.789 -22.25 -12.477 1 96.25 91 ASN A O 1
ATOM 735 N N . TRP A 1 92 ? -12.672 -22.953 -14.383 1 96.44 92 TRP A N 1
ATOM 736 C CA . TRP A 1 92 ? -11.477 -22.672 -15.164 1 96.44 92 TRP A CA 1
ATOM 737 C C . TRP A 1 92 ? -11.695 -21.469 -16.078 1 96.44 92 TRP A C 1
ATOM 739 O O . TRP A 1 92 ? -12.602 -21.469 -16.922 1 96.44 92 TRP A O 1
ATOM 749 N N . VAL A 1 93 ? -10.891 -20.469 -15.938 1 95.69 93 VAL A N 1
ATOM 750 C CA . VAL A 1 93 ? -11.023 -19.219 -16.656 1 95.69 93 VAL A CA 1
ATOM 751 C C . VAL A 1 93 ? -9.812 -19.016 -17.562 1 95.69 93 VAL A C 1
ATOM 753 O O . VAL A 1 93 ? -8.672 -19.016 -17.094 1 95.69 93 VAL A O 1
ATOM 756 N N . GLU A 1 94 ? -10.039 -18.844 -18.812 1 93.44 94 GLU A N 1
ATOM 757 C CA . GLU A 1 94 ? -8.945 -18.609 -19.75 1 93.44 94 GLU A CA 1
ATOM 758 C C . GLU A 1 94 ? -8.492 -17.156 -19.719 1 93.44 94 GLU A C 1
ATOM 760 O O . GLU A 1 94 ? -9.281 -16.25 -19.969 1 93.44 94 GLU A O 1
ATOM 765 N N . VAL A 1 95 ? -7.223 -17.016 -19.359 1 91.81 95 VAL A N 1
ATOM 766 C CA . VAL A 1 95 ? -6.641 -15.68 -19.297 1 91.81 95 VAL A CA 1
ATOM 767 C C . VAL A 1 95 ? -5.188 -15.727 -19.766 1 91.81 95 VAL A C 1
ATOM 769 O O . VAL A 1 95 ? -4.41 -16.562 -19.312 1 91.81 95 VAL A O 1
ATOM 772 N N . ASP A 1 96 ? -4.867 -14.914 -20.672 1 88.38 96 ASP A N 1
ATOM 773 C CA . ASP A 1 96 ? -3.469 -14.617 -20.969 1 88.38 96 ASP A CA 1
ATOM 774 C C . ASP A 1 96 ? -2.982 -13.398 -20.203 1 88.38 96 ASP A C 1
ATOM 776 O O . ASP A 1 96 ? -3.275 -12.258 -20.578 1 88.38 96 ASP A O 1
ATOM 780 N N . LEU A 1 97 ? -2.188 -13.586 -19.188 1 88 97 LEU A N 1
ATOM 781 C CA . LEU A 1 97 ? -1.801 -12.555 -18.234 1 88 97 LEU A CA 1
ATOM 782 C C . LEU A 1 97 ? -0.884 -11.523 -18.891 1 88 97 LEU A C 1
ATOM 784 O O . LEU A 1 97 ? -0.678 -10.438 -18.344 1 88 97 LEU A O 1
ATOM 788 N N . GLU A 1 98 ? -0.329 -11.859 -20 1 85.25 98 GLU A N 1
ATOM 789 C CA . GLU A 1 98 ? 0.513 -10.922 -20.75 1 85.25 98 GLU A CA 1
ATOM 790 C C . GLU A 1 98 ? -0.331 -9.938 -21.547 1 85.25 98 GLU A C 1
ATOM 792 O O . GLU A 1 98 ? 0.078 -8.789 -21.75 1 85.25 98 GLU A O 1
ATOM 797 N N . ASN A 1 99 ? -1.508 -10.383 -21.906 1 83.56 99 ASN A N 1
ATOM 798 C CA . ASN A 1 99 ? -2.232 -9.586 -22.891 1 83.56 99 ASN A CA 1
ATOM 799 C C . ASN A 1 99 ? -3.637 -9.234 -22.406 1 83.56 99 ASN A C 1
ATOM 801 O O . ASN A 1 99 ? -4.406 -8.594 -23.125 1 83.56 99 ASN A O 1
ATOM 805 N N . SER A 1 100 ? -3.926 -9.68 -21.328 1 82.5 100 SER A N 1
ATOM 806 C CA . SER A 1 100 ? -5.285 -9.461 -20.844 1 82.5 100 SER A CA 1
ATOM 807 C C . SER A 1 100 ? -5.285 -8.828 -19.453 1 82.5 100 SER A C 1
ATOM 809 O O . SER A 1 100 ? -4.328 -8.992 -18.688 1 82.5 100 SER A O 1
ATOM 811 N N . ASP A 1 101 ? -6.328 -8.016 -19.203 1 80.75 101 ASP A N 1
ATOM 812 C CA . ASP A 1 101 ? -6.504 -7.406 -17.891 1 80.75 101 ASP A CA 1
ATOM 813 C C . ASP A 1 101 ? -7.156 -8.383 -16.922 1 80.75 101 ASP A C 1
ATOM 815 O O . ASP A 1 101 ? -7.387 -8.047 -15.758 1 80.75 101 ASP A O 1
ATOM 819 N N . GLY A 1 102 ? -7.332 -9.586 -17.328 1 81.88 102 GLY A N 1
ATOM 820 C CA . GLY A 1 102 ? -7.934 -10.594 -16.453 1 81.88 102 GLY A CA 1
ATOM 821 C C . GLY A 1 102 ? -9.445 -10.531 -16.438 1 81.88 102 GLY A C 1
ATOM 822 O O . GLY A 1 102 ? -10.07 -10.016 -17.359 1 81.88 102 GLY A O 1
ATOM 823 N N . VAL A 1 103 ? -9.992 -11.32 -15.586 1 85.62 103 VAL A N 1
ATOM 824 C CA . VAL A 1 103 ? -11.445 -11.391 -15.422 1 85.62 103 VAL A CA 1
ATOM 825 C C . VAL A 1 103 ? -11.836 -10.891 -14.039 1 85.62 103 VAL A C 1
ATOM 827 O O . VAL A 1 103 ? -11.078 -11.039 -13.078 1 85.62 103 VAL A O 1
ATOM 830 N N . GLN A 1 104 ? -12.977 -10.258 -14.016 1 89 104 GLN A N 1
ATOM 831 C CA . GLN A 1 104 ? -13.484 -9.812 -12.727 1 89 104 GLN A CA 1
ATOM 832 C C . GLN A 1 104 ? -14.547 -10.773 -12.188 1 89 104 GLN A C 1
ATOM 834 O O . GLN A 1 104 ? -15.297 -11.367 -12.961 1 89 104 GLN A O 1
ATOM 839 N N . PHE A 1 105 ? -14.477 -10.969 -10.945 1 93.62 105 PHE A N 1
ATOM 840 C CA . PHE A 1 105 ? -15.461 -11.773 -10.234 1 93.62 105 PHE A CA 1
ATOM 841 C C . PHE A 1 105 ? -16.375 -10.891 -9.391 1 93.62 105 PHE A C 1
ATOM 843 O O . PHE A 1 105 ? -16 -9.781 -9.016 1 93.62 105 PHE A O 1
ATOM 850 N N . PRO A 1 106 ? -17.625 -11.367 -9.141 1 92.62 106 PRO A N 1
ATOM 851 C CA . PRO A 1 106 ? -18.5 -10.602 -8.258 1 92.62 106 PRO A CA 1
ATOM 852 C C . PRO A 1 106 ? -17.922 -10.414 -6.859 1 92.62 106 PRO A C 1
ATOM 854 O O . PRO A 1 106 ? -17.234 -11.312 -6.344 1 92.62 106 PRO A O 1
ATOM 857 N N . PRO A 1 107 ? -18.234 -9.305 -6.203 1 92.94 107 PRO A N 1
ATOM 858 C CA . PRO A 1 107 ? -17.719 -9.039 -4.855 1 92.94 107 PRO A CA 1
ATOM 859 C C . PRO A 1 107 ? -18.062 -10.148 -3.863 1 92.94 107 PRO A C 1
ATOM 861 O O . PRO A 1 107 ? -17.266 -10.438 -2.959 1 92.94 107 PRO A O 1
ATOM 864 N N . GLU A 1 108 ? -19.172 -10.781 -4.035 1 92.62 108 GLU A N 1
ATOM 865 C CA . GLU A 1 108 ? -19.609 -11.836 -3.123 1 92.62 108 GLU A CA 1
ATOM 866 C C . GLU A 1 108 ? -18.656 -13.023 -3.154 1 92.62 108 GLU A C 1
ATOM 868 O O . GLU A 1 108 ? -18.469 -13.703 -2.139 1 92.62 108 GLU A O 1
ATOM 873 N N . VAL A 1 109 ? -18.078 -13.289 -4.316 1 96.5 109 VAL A N 1
ATOM 874 C CA . VAL A 1 109 ? -17.094 -14.359 -4.457 1 96.5 109 VAL A CA 1
ATOM 875 C C . VAL A 1 109 ? -15.75 -13.906 -3.879 1 96.5 109 VAL A C 1
ATOM 877 O O . VAL A 1 109 ? -15.148 -14.609 -3.062 1 96.5 109 VAL A O 1
ATOM 880 N N . LEU A 1 110 ? -15.367 -12.703 -4.234 1 97.56 110 LEU A N 1
ATOM 881 C CA . LEU A 1 110 ? -14.055 -12.195 -3.85 1 97.56 110 LEU A CA 1
ATOM 882 C C . LEU A 1 110 ? -13.969 -12 -2.338 1 97.56 110 LEU A C 1
ATOM 884 O O . LEU A 1 110 ? -12.93 -12.281 -1.731 1 97.56 110 LEU A O 1
ATOM 888 N N . GLN A 1 111 ? -15.055 -11.562 -1.714 1 96.69 111 GLN A N 1
ATOM 889 C CA . GLN A 1 111 ? -15.039 -11.297 -0.28 1 96.69 111 GLN A CA 1
ATOM 890 C C . GLN A 1 111 ? -14.828 -12.578 0.517 1 96.69 111 GLN A C 1
ATOM 892 O O . GLN A 1 111 ? -14.477 -12.531 1.698 1 96.69 111 GLN A O 1
ATOM 897 N N . ASN A 1 112 ? -15.008 -13.703 -0.121 1 97.88 112 ASN A N 1
ATOM 898 C CA . ASN A 1 112 ? -14.836 -15.016 0.491 1 97.88 112 ASN A CA 1
ATOM 899 C C . ASN A 1 112 ? -13.719 -15.805 -0.192 1 97.88 112 ASN A C 1
ATOM 901 O O . ASN A 1 112 ? -13.828 -17.016 -0.365 1 97.88 112 ASN A O 1
ATOM 905 N N . ALA A 1 113 ? -12.664 -15.031 -0.661 1 98.69 113 ALA A N 1
ATOM 906 C CA . ALA A 1 113 ? -11.641 -15.719 -1.447 1 98.69 113 ALA A CA 1
ATOM 907 C C . ALA A 1 113 ? -10.242 -15.398 -0.928 1 98.69 113 ALA A C 1
ATOM 909 O O . ALA A 1 113 ? -10.016 -14.336 -0.345 1 98.69 113 ALA A O 1
ATOM 910 N N . VAL A 1 114 ? -9.367 -16.328 -1.078 1 98.75 114 VAL A N 1
ATOM 911 C CA . VAL A 1 114 ? -7.922 -16.141 -1.034 1 98.75 114 VAL A CA 1
ATOM 912 C C . VAL A 1 114 ? -7.336 -16.297 -2.438 1 98.75 114 VAL A C 1
ATOM 914 O O . VAL A 1 114 ? -7.781 -17.156 -3.211 1 98.75 114 VAL A O 1
ATOM 917 N N . VAL A 1 115 ? -6.395 -15.461 -2.764 1 98.81 115 VAL A N 1
ATOM 918 C CA . VAL A 1 115 ? -5.797 -15.453 -4.094 1 98.81 115 VAL A CA 1
ATOM 919 C C . VAL A 1 115 ? -4.391 -16.062 -4.031 1 98.81 115 VAL A C 1
ATOM 921 O O . VAL A 1 115 ? -3.627 -15.766 -3.109 1 98.81 115 VAL A O 1
ATOM 924 N N . ILE A 1 116 ? -4.082 -16.906 -4.969 1 98.81 116 ILE A N 1
ATOM 925 C CA . ILE A 1 116 ? -2.75 -17.5 -5.102 1 98.81 116 ILE A CA 1
ATOM 926 C C . ILE A 1 116 ? -2.135 -17.078 -6.438 1 98.81 116 ILE A C 1
ATOM 928 O O . ILE A 1 116 ? -2.816 -17.078 -7.465 1 98.81 116 ILE A O 1
ATOM 932 N N . ASN A 1 117 ? -0.964 -16.688 -6.453 1 98.5 117 ASN A N 1
ATOM 933 C CA . ASN A 1 117 ? -0.104 -16.469 -7.613 1 98.5 117 ASN A CA 1
ATOM 934 C C . ASN A 1 117 ? 1.285 -17.062 -7.395 1 98.5 117 ASN A C 1
ATOM 936 O O . ASN A 1 117 ? 2.199 -16.375 -6.949 1 98.5 117 ASN A O 1
ATOM 940 N N . SER A 1 118 ? 1.427 -18.297 -7.68 1 97.81 118 SER A N 1
ATOM 941 C CA . SER A 1 118 ? 2.611 -19.078 -7.324 1 97.81 118 SER A CA 1
ATOM 942 C C . SER A 1 118 ? 3.521 -19.281 -8.531 1 97.81 118 SER A C 1
ATOM 944 O O . SER A 1 118 ? 3.215 -20.094 -9.414 1 97.81 118 SER A O 1
ATOM 946 N N . ASP A 1 119 ? 4.652 -18.609 -8.523 1 96.75 119 ASP A N 1
ATOM 947 C CA . ASP A 1 119 ? 5.691 -18.797 -9.531 1 96.75 119 ASP A CA 1
ATOM 948 C C . ASP A 1 119 ? 5.156 -18.484 -10.93 1 96.75 119 ASP A C 1
ATOM 950 O O . ASP A 1 119 ? 5.336 -19.281 -11.859 1 96.75 119 ASP A O 1
ATOM 954 N N . VAL A 1 120 ? 4.586 -17.344 -11.062 1 96.56 120 VAL A N 1
ATOM 955 C CA . VAL A 1 120 ? 3.994 -16.875 -12.312 1 96.56 120 VAL A CA 1
ATOM 956 C C . VAL A 1 120 ? 4.656 -15.578 -12.75 1 96.56 120 VAL A C 1
ATOM 958 O O . VAL A 1 120 ? 5.039 -15.43 -13.914 1 96.56 120 VAL A O 1
ATOM 961 N N . ILE A 1 121 ? 4.895 -14.672 -11.844 1 96.62 121 ILE A N 1
ATOM 962 C CA . ILE A 1 121 ? 5.27 -13.289 -12.125 1 96.62 121 ILE A CA 1
ATOM 963 C C . ILE A 1 121 ? 6.602 -13.266 -12.875 1 96.62 121 ILE A C 1
ATOM 965 O O . ILE A 1 121 ? 6.836 -12.391 -13.711 1 96.62 121 ILE A O 1
ATOM 969 N N . GLU A 1 122 ? 7.504 -14.188 -12.672 1 96.38 122 GLU A N 1
ATOM 970 C CA . GLU A 1 122 ? 8.828 -14.242 -13.281 1 96.38 122 GLU A CA 1
ATOM 971 C C . GLU A 1 122 ? 8.734 -14.578 -14.773 1 96.38 122 GLU A C 1
ATOM 973 O O . GLU A 1 122 ? 9.703 -14.398 -15.516 1 96.38 122 GLU A O 1
ATOM 978 N N . HIS A 1 123 ? 7.605 -15.039 -15.219 1 94.5 123 HIS A N 1
ATOM 979 C CA . HIS A 1 123 ? 7.418 -15.445 -16.609 1 94.5 123 HIS A CA 1
ATOM 980 C C . HIS A 1 123 ? 6.879 -14.297 -17.453 1 94.5 123 HIS A C 1
ATOM 982 O O . HIS A 1 123 ? 6.766 -14.422 -18.672 1 94.5 123 HIS A O 1
ATOM 988 N N . LEU A 1 124 ? 6.527 -13.242 -16.859 1 93.38 124 LEU A N 1
ATOM 989 C CA . LEU A 1 124 ? 5.816 -12.18 -17.562 1 93.38 124 LEU A CA 1
ATOM 990 C C . LEU A 1 124 ? 6.781 -11.086 -18 1 93.38 124 LEU A C 1
ATOM 992 O O . LEU A 1 124 ? 7.629 -10.641 -17.234 1 93.38 124 LEU A O 1
ATOM 996 N N . VAL A 1 125 ? 6.578 -10.68 -19.172 1 90.94 125 VAL A N 1
ATOM 997 C CA . VAL A 1 125 ? 7.355 -9.547 -19.672 1 90.94 125 VAL A CA 1
ATOM 998 C C . VAL A 1 125 ? 6.934 -8.266 -18.953 1 90.94 125 VAL A C 1
ATOM 1000 O O . VAL A 1 125 ? 7.785 -7.492 -18.516 1 90.94 125 VAL A O 1
ATOM 1003 N N . ASN A 1 126 ? 5.695 -8.125 -18.875 1 89.56 126 ASN A N 1
ATOM 1004 C CA . ASN A 1 126 ? 5.145 -6.984 -18.156 1 89.56 126 ASN A CA 1
ATOM 1005 C C . ASN A 1 126 ? 4.258 -7.43 -17 1 89.56 126 ASN A C 1
ATOM 1007 O O . ASN A 1 126 ? 3.061 -7.66 -17.172 1 89.56 126 ASN A O 1
ATOM 1011 N N . PRO A 1 127 ? 4.812 -7.402 -15.82 1 93.69 127 PRO A N 1
ATOM 1012 C CA . PRO A 1 127 ? 4.047 -7.887 -14.672 1 93.69 127 PRO A CA 1
ATOM 1013 C C . PRO A 1 127 ? 3.02 -6.871 -14.172 1 93.69 127 PRO A C 1
ATOM 1015 O O . PRO A 1 127 ? 2.256 -7.16 -13.25 1 93.69 127 PRO A O 1
ATOM 1018 N N . THR A 1 128 ? 2.912 -5.688 -14.719 1 91.94 128 THR A N 1
ATOM 1019 C CA . THR A 1 128 ? 2.045 -4.621 -14.227 1 91.94 128 THR A CA 1
ATOM 1020 C C . THR A 1 128 ? 0.58 -5.043 -14.289 1 91.94 128 THR A C 1
ATOM 1022 O O . THR A 1 128 ? -0.203 -4.734 -13.391 1 91.94 128 THR A O 1
ATOM 1025 N N . ARG A 1 129 ? 0.233 -5.742 -15.328 1 92.06 129 ARG A N 1
ATOM 1026 C CA . ARG A 1 129 ? -1.15 -6.176 -15.492 1 92.06 129 ARG A CA 1
ATOM 1027 C C . ARG A 1 129 ? -1.536 -7.191 -14.43 1 92.06 129 ARG A C 1
ATOM 1029 O O . ARG A 1 129 ? -2.646 -7.148 -13.891 1 92.06 129 ARG A O 1
ATOM 1036 N N . LEU A 1 130 ? -0.637 -8.117 -14.227 1 95.75 130 LEU A N 1
ATOM 1037 C CA . LEU A 1 130 ? -0.885 -9.102 -13.18 1 95.75 130 LEU A CA 1
ATOM 1038 C C . LEU A 1 130 ? -1.064 -8.422 -11.828 1 95.75 130 LEU A C 1
ATOM 1040 O O . LEU A 1 130 ? -2 -8.734 -11.086 1 95.75 130 LEU A O 1
ATOM 1044 N N . MET A 1 131 ? -0.174 -7.52 -11.5 1 96.06 131 MET A N 1
ATOM 1045 C CA . MET A 1 131 ? -0.231 -6.836 -10.211 1 96.06 131 MET A CA 1
ATOM 1046 C C . MET A 1 131 ? -1.5 -5.996 -10.094 1 96.06 131 MET A C 1
ATOM 1048 O O . MET A 1 131 ? -2.119 -5.945 -9.031 1 96.06 131 MET A O 1
ATOM 1052 N N . ALA A 1 132 ? -1.905 -5.387 -11.148 1 94.56 132 ALA A N 1
ATOM 1053 C CA . ALA A 1 132 ? -3.158 -4.637 -11.172 1 94.56 132 ALA A CA 1
ATOM 1054 C C . ALA A 1 132 ? -4.352 -5.559 -10.93 1 94.56 132 ALA A C 1
ATOM 1056 O O . ALA A 1 132 ? -5.293 -5.191 -10.227 1 94.56 132 ALA A O 1
ATOM 1057 N N . LEU A 1 133 ? -4.289 -6.684 -11.578 1 96 133 LEU A N 1
ATOM 1058 C CA . LEU A 1 133 ? -5.355 -7.664 -11.398 1 96 133 LEU A CA 1
ATOM 1059 C C . LEU A 1 133 ? -5.453 -8.102 -9.938 1 96 133 LEU A C 1
ATOM 1061 O O . LEU A 1 133 ? -6.547 -8.117 -9.367 1 96 133 LEU A O 1
ATOM 1065 N N . ILE A 1 134 ? -4.359 -8.43 -9.383 1 97.81 134 ILE A N 1
ATOM 1066 C CA . ILE A 1 134 ? -4.336 -8.867 -7.988 1 97.81 134 ILE A CA 1
ATOM 1067 C C . ILE A 1 134 ? -4.863 -7.75 -7.09 1 97.81 134 ILE A C 1
ATOM 1069 O O . ILE A 1 134 ? -5.664 -8 -6.184 1 97.81 134 ILE A O 1
ATOM 1073 N N . ARG A 1 135 ? -4.391 -6.551 -7.324 1 96.25 135 ARG A N 1
ATOM 1074 C CA . ARG A 1 135 ? -4.867 -5.406 -6.551 1 96.25 135 ARG A CA 1
ATOM 1075 C C . ARG A 1 135 ? -6.383 -5.277 -6.641 1 96.25 135 ARG A C 1
ATOM 1077 O O . ARG A 1 135 ? -7.043 -4.988 -5.641 1 96.25 135 ARG A O 1
ATOM 1084 N N . SER A 1 136 ? -6.883 -5.434 -7.836 1 95.56 136 SER A N 1
ATOM 1085 C CA . SER A 1 136 ? -8.328 -5.32 -8.023 1 95.56 136 SER A CA 1
ATOM 1086 C C . SER A 1 136 ? -9.07 -6.391 -7.238 1 95.56 136 SER A C 1
ATOM 1088 O O . SER A 1 136 ? -10.156 -6.141 -6.707 1 95.56 136 SER A O 1
ATOM 1090 N N . TYR A 1 137 ? -8.555 -7.621 -7.191 1 97.81 137 TYR A N 1
ATOM 1091 C CA . TYR A 1 137 ? -9.18 -8.688 -6.418 1 97.81 137 TYR A CA 1
ATOM 1092 C C . TYR A 1 137 ? -9.141 -8.367 -4.926 1 97.81 137 TYR A C 1
ATOM 1094 O O . TYR A 1 137 ? -10.102 -8.648 -4.203 1 97.81 137 TYR A O 1
ATOM 1102 N N . LEU A 1 138 ? -8.086 -7.746 -4.484 1 97.69 138 LEU A N 1
ATOM 1103 C CA . LEU A 1 138 ? -7.84 -7.523 -3.062 1 97.69 138 LEU A CA 1
ATOM 1104 C C . LEU A 1 138 ? -8.711 -6.387 -2.529 1 97.69 138 LEU A C 1
ATOM 1106 O O . LEU A 1 138 ? -8.742 -6.145 -1.321 1 97.69 138 LEU A O 1
ATOM 1110 N N . VAL A 1 139 ? -9.344 -5.703 -3.434 1 95.38 139 VAL A N 1
ATOM 1111 C CA . VAL A 1 139 ? -10.352 -4.754 -2.969 1 95.38 139 VAL A CA 1
ATOM 1112 C C . VAL A 1 139 ? -11.359 -5.465 -2.074 1 95.38 139 VAL A C 1
ATOM 1114 O O . VAL A 1 139 ? -11.805 -4.91 -1.066 1 95.38 139 VAL A O 1
ATOM 1117 N N . HIS A 1 140 ? -11.656 -6.742 -2.441 1 96.06 140 HIS A N 1
ATOM 1118 C CA . HIS A 1 140 ? -12.664 -7.477 -1.68 1 96.06 140 HIS A CA 1
ATOM 1119 C C . HIS A 1 140 ? -12.07 -8.75 -1.079 1 96.06 140 HIS A C 1
ATOM 1121 O O . HIS A 1 140 ? -12.492 -9.188 -0.007 1 96.06 140 HIS A O 1
ATOM 1127 N N . ALA A 1 141 ? -11.078 -9.352 -1.765 1 98.31 141 ALA A N 1
ATOM 1128 C CA . ALA A 1 141 ? -10.508 -10.602 -1.284 1 98.31 141 ALA A CA 1
ATOM 1129 C C . ALA A 1 141 ? -9.703 -10.383 -0.006 1 98.31 141 ALA A C 1
ATOM 1131 O O . ALA A 1 141 ? -9.312 -9.258 0.306 1 98.31 141 ALA A O 1
ATOM 1132 N N . LYS A 1 142 ? -9.445 -11.406 0.688 1 98.12 142 LYS A N 1
ATOM 1133 C CA . LYS A 1 142 ? -8.852 -11.273 2.016 1 98.12 142 LYS A CA 1
ATOM 1134 C C . LYS A 1 142 ? -7.332 -11.125 1.924 1 98.12 142 LYS A C 1
ATOM 1136 O O . LYS A 1 142 ? -6.75 -10.25 2.566 1 98.12 142 LYS A O 1
ATOM 1141 N N . VAL A 1 143 ? -6.73 -12.055 1.169 1 98.56 143 VAL A N 1
ATOM 1142 C CA . VAL A 1 143 ? -5.273 -12.039 1.072 1 98.56 143 VAL A CA 1
ATOM 1143 C C . VAL A 1 143 ? -4.84 -12.641 -0.265 1 98.56 143 VAL A C 1
ATOM 1145 O O . VAL A 1 143 ? -5.598 -13.375 -0.896 1 98.56 143 VAL A O 1
ATOM 1148 N N . ALA A 1 144 ? -3.719 -12.234 -0.691 1 98.88 144 ALA A N 1
ATOM 1149 C CA . ALA A 1 144 ? -3.041 -12.875 -1.812 1 98.88 144 ALA A CA 1
ATOM 1150 C C . ALA A 1 144 ? -1.708 -13.477 -1.376 1 98.88 144 ALA A C 1
ATOM 1152 O O . ALA A 1 144 ? -0.95 -12.852 -0.633 1 98.88 144 ALA A O 1
ATOM 1153 N N . VAL A 1 145 ? -1.454 -14.695 -1.758 1 98.81 145 VAL A N 1
ATOM 1154 C CA . VAL A 1 145 ? -0.181 -15.367 -1.533 1 98.81 145 VAL A CA 1
ATOM 1155 C C . VAL A 1 145 ? 0.603 -15.445 -2.842 1 98.81 145 VAL A C 1
ATOM 1157 O O . VAL A 1 145 ? 0.163 -16.094 -3.799 1 98.81 145 VAL A O 1
ATOM 1160 N N . ILE A 1 146 ? 1.744 -14.812 -2.889 1 98.75 146 ILE A N 1
ATOM 1161 C CA . ILE A 1 146 ? 2.545 -14.688 -4.102 1 98.75 146 ILE A CA 1
ATOM 1162 C C . ILE A 1 146 ? 3.916 -15.328 -3.883 1 98.75 146 ILE A C 1
ATOM 1164 O O . ILE A 1 146 ? 4.539 -15.125 -2.836 1 98.75 146 ILE A O 1
ATOM 1168 N N . SER A 1 147 ? 4.379 -16.109 -4.84 1 98.62 147 SER A N 1
ATOM 1169 C CA . SER A 1 147 ? 5.723 -16.672 -4.73 1 98.62 147 SER A CA 1
ATOM 1170 C C . SER A 1 147 ? 6.469 -16.594 -6.055 1 98.62 147 SER A C 1
ATOM 1172 O O . SER A 1 147 ? 5.848 -16.5 -7.117 1 98.62 147 SER A O 1
ATOM 1174 N N . THR A 1 148 ? 7.723 -16.562 -6.043 1 98.38 148 THR A N 1
ATOM 1175 C CA . THR A 1 148 ? 8.633 -16.594 -7.184 1 98.38 148 THR A CA 1
ATOM 1176 C C . THR A 1 148 ? 10.031 -17.016 -6.75 1 98.38 148 THR A C 1
ATOM 1178 O O . THR A 1 148 ? 10.422 -16.797 -5.598 1 98.38 148 THR A O 1
ATOM 1181 N N . PRO A 1 149 ? 10.766 -17.672 -7.586 1 97.56 149 PRO A N 1
ATOM 1182 C CA . PRO A 1 149 ? 12.125 -18.047 -7.188 1 97.56 149 PRO A CA 1
ATOM 1183 C C . PRO A 1 149 ? 12.938 -16.859 -6.68 1 97.56 149 PRO A C 1
ATOM 1185 O O . PRO A 1 149 ? 12.812 -15.75 -7.203 1 97.56 149 PRO A O 1
ATOM 1188 N N . GLU A 1 150 ? 13.727 -17.094 -5.699 1 97.88 150 GLU A N 1
ATOM 1189 C CA . GLU A 1 150 ? 14.648 -16.094 -5.176 1 97.88 150 GLU A CA 1
ATOM 1190 C C . GLU A 1 150 ? 15.961 -16.109 -5.941 1 97.88 150 GLU A C 1
ATOM 1192 O O . GLU A 1 150 ? 16.766 -17.031 -5.805 1 97.88 150 GLU A O 1
ATOM 1197 N N . ARG A 1 151 ? 16.266 -15.086 -6.688 1 97.38 151 ARG A N 1
ATOM 1198 C CA . ARG A 1 151 ? 17.344 -15.062 -7.668 1 97.38 151 ARG A CA 1
ATOM 1199 C C . ARG A 1 151 ? 18.703 -15.328 -7.012 1 97.38 151 ARG A C 1
ATOM 1201 O O . ARG A 1 151 ? 19.469 -16.172 -7.477 1 97.38 151 ARG A O 1
ATOM 1208 N N . ASP A 1 152 ? 19.047 -14.633 -5.934 1 97 152 ASP A N 1
ATOM 1209 C CA . ASP A 1 152 ? 20.391 -14.688 -5.348 1 97 152 ASP A CA 1
ATOM 1210 C C . ASP A 1 152 ? 20.656 -16.062 -4.742 1 97 152 ASP A C 1
ATOM 1212 O O . ASP A 1 152 ? 21.797 -16.531 -4.758 1 97 152 ASP A O 1
ATOM 1216 N N . LEU A 1 153 ? 19.641 -16.672 -4.273 1 96 153 LEU A N 1
ATOM 1217 C CA . LEU A 1 153 ? 19.797 -18 -3.686 1 96 153 LEU A CA 1
ATOM 1218 C C . LEU A 1 153 ? 19.828 -19.078 -4.766 1 96 153 LEU A C 1
ATOM 1220 O O . LEU A 1 153 ? 20.531 -20.078 -4.633 1 96 153 LEU A O 1
ATOM 1224 N N . GLU A 1 154 ? 19.078 -18.859 -5.855 1 94.25 154 GLU A N 1
ATOM 1225 C CA . GLU A 1 154 ? 19 -19.828 -6.945 1 94.25 154 GLU A CA 1
ATOM 1226 C C . GLU A 1 154 ? 20.219 -19.703 -7.867 1 94.25 154 GLU A C 1
ATOM 1228 O O . GLU A 1 154 ? 20.719 -20.703 -8.383 1 94.25 154 GLU A O 1
ATOM 1233 N N . ARG A 1 155 ? 20.719 -18.422 -8.039 1 94.62 155 ARG A N 1
ATOM 1234 C CA . ARG A 1 155 ? 21.672 -18.172 -9.117 1 94.62 155 ARG A CA 1
ATOM 1235 C C . ARG A 1 155 ? 22.969 -17.578 -8.578 1 94.62 155 ARG A C 1
ATOM 1237 O O . ARG A 1 155 ? 24 -17.594 -9.258 1 94.62 155 ARG A O 1
ATOM 1244 N N . GLY A 1 156 ? 22.953 -17.156 -7.445 1 95.06 156 GLY A N 1
ATOM 1245 C CA . GLY A 1 156 ? 24.078 -16.406 -6.906 1 95.06 156 GLY A CA 1
ATOM 1246 C C . GLY A 1 156 ? 23.875 -14.906 -6.961 1 95.06 156 GLY A C 1
ATOM 1247 O O . GLY A 1 156 ? 23.188 -14.398 -7.848 1 95.06 156 GLY A O 1
ATOM 1248 N N . THR A 1 157 ? 24.516 -14.156 -6.078 1 93.62 157 THR A N 1
ATOM 1249 C CA . THR A 1 157 ? 24.297 -12.727 -5.883 1 93.62 157 THR A CA 1
ATOM 1250 C C . THR A 1 157 ? 24.812 -11.938 -7.082 1 93.62 157 THR A C 1
ATOM 1252 O O . THR A 1 157 ? 24.438 -10.781 -7.277 1 93.62 157 THR A O 1
ATOM 1255 N N . HIS A 1 158 ? 25.625 -12.523 -7.918 1 93.56 158 HIS A N 1
ATOM 1256 C CA . HIS A 1 158 ? 26.234 -11.805 -9.023 1 93.56 158 HIS A CA 1
ATOM 1257 C C . HIS A 1 158 ? 25.516 -12.078 -10.336 1 93.56 158 HIS A C 1
ATOM 1259 O O . HIS A 1 158 ? 25.922 -11.586 -11.391 1 93.56 158 HIS A O 1
ATOM 1265 N N . ASP A 1 159 ? 24.438 -12.805 -10.234 1 94.88 159 ASP A N 1
ATOM 1266 C CA . ASP A 1 159 ? 23.688 -13.117 -11.445 1 94.88 159 ASP A CA 1
ATOM 1267 C C . ASP A 1 159 ? 23.016 -11.867 -12.016 1 94.88 159 ASP A C 1
ATOM 1269 O O . ASP A 1 159 ? 22.266 -11.188 -11.32 1 94.88 159 ASP A O 1
ATOM 1273 N N . MET A 1 160 ? 23.297 -11.594 -13.289 1 94.12 160 MET A N 1
ATOM 1274 C CA . MET A 1 160 ? 22.781 -10.383 -13.914 1 94.12 160 MET A CA 1
ATOM 1275 C C . MET A 1 160 ? 21.828 -10.719 -15.062 1 94.12 160 MET A C 1
ATOM 1277 O O . MET A 1 160 ? 21.562 -9.867 -15.914 1 94.12 160 MET A O 1
ATOM 1281 N N . GLY A 1 161 ? 21.344 -11.922 -15.125 1 90.44 161 GLY A N 1
ATOM 1282 C CA . GLY A 1 161 ? 20.406 -12.336 -16.156 1 90.44 161 GLY A CA 1
ATOM 1283 C C . GLY A 1 161 ? 21.047 -12.484 -17.516 1 90.44 161 GLY A C 1
ATOM 1284 O O . GLY A 1 161 ? 22.266 -12.344 -17.656 1 90.44 161 GLY A O 1
ATOM 1285 N N . PRO A 1 162 ? 20.281 -12.875 -18.547 1 93.12 162 PRO A N 1
ATOM 1286 C CA . PRO A 1 162 ? 18.922 -13.359 -18.359 1 93.12 162 PRO A CA 1
ATOM 1287 C C . PRO A 1 162 ? 18.859 -14.672 -17.578 1 93.12 162 PRO A C 1
ATOM 1289 O O . PRO A 1 162 ? 19.875 -15.352 -17.438 1 93.12 162 PRO A O 1
ATOM 1292 N N . PRO A 1 163 ? 17.703 -15.062 -17.109 1 93.69 163 PRO A N 1
ATOM 1293 C CA . PRO A 1 163 ? 17.594 -16.266 -16.266 1 93.69 163 PRO A CA 1
ATOM 1294 C C . PRO A 1 163 ? 17.984 -17.531 -17.016 1 93.69 163 PRO A C 1
ATOM 1296 O O . PRO A 1 163 ? 17.734 -17.656 -18.219 1 93.69 163 PRO A O 1
ATOM 1299 N N . ALA A 1 164 ? 18.625 -18.453 -16.266 1 89.56 164 ALA A N 1
ATOM 1300 C CA . ALA A 1 164 ? 19 -19.75 -16.844 1 89.56 164 ALA A CA 1
ATOM 1301 C C . ALA A 1 164 ? 17.781 -20.5 -17.359 1 89.56 164 ALA A C 1
ATOM 1303 O O . ALA A 1 164 ? 17.844 -21.188 -18.375 1 89.56 164 ALA A O 1
ATOM 1304 N N . ASN A 1 165 ? 16.734 -20.5 -16.594 1 88.69 165 ASN A N 1
ATOM 1305 C CA . ASN A 1 165 ? 15.461 -21.047 -17.047 1 88.69 165 ASN A CA 1
ATOM 1306 C C . ASN A 1 165 ? 14.883 -20.234 -18.203 1 88.69 165 ASN A C 1
ATOM 1308 O O . ASN A 1 165 ? 14.5 -19.078 -18.016 1 88.69 165 ASN A O 1
ATOM 1312 N N . PRO A 1 166 ? 14.758 -20.781 -19.344 1 90.38 166 PRO A N 1
ATOM 1313 C CA . PRO A 1 166 ? 14.367 -20.016 -20.531 1 90.38 166 PRO A CA 1
ATOM 1314 C C . PRO A 1 166 ? 12.914 -19.547 -20.484 1 90.38 166 PRO A C 1
ATOM 1316 O O . PRO A 1 166 ? 12.516 -18.703 -21.281 1 90.38 166 PRO A O 1
ATOM 1319 N N . THR A 1 167 ? 12.141 -20.078 -19.609 1 90.06 167 THR A N 1
ATOM 1320 C CA . THR A 1 167 ? 10.75 -19.656 -19.5 1 90.06 167 THR A CA 1
ATOM 1321 C C . THR A 1 167 ? 10.617 -18.422 -18.609 1 90.06 167 THR A C 1
ATOM 1323 O O . THR A 1 167 ? 9.57 -17.781 -18.594 1 90.06 167 THR A O 1
ATOM 1326 N N . HIS A 1 168 ? 11.68 -18.062 -17.891 1 94.38 168 HIS A N 1
ATOM 1327 C CA . HIS A 1 168 ? 11.656 -16.891 -17.016 1 94.38 168 HIS A CA 1
ATOM 1328 C C . HIS A 1 168 ? 12.109 -15.641 -17.766 1 94.38 168 HIS A C 1
ATOM 1330 O O . HIS A 1 168 ? 13.062 -15.688 -18.547 1 94.38 168 HIS A O 1
ATOM 1336 N N . ILE A 1 169 ? 11.453 -14.625 -17.547 1 94.06 169 ILE A N 1
ATOM 1337 C CA . ILE A 1 169 ? 11.828 -13.328 -18.109 1 94.06 169 ILE A CA 1
ATOM 1338 C C . ILE A 1 169 ? 12.812 -12.633 -17.172 1 94.06 169 ILE A C 1
ATOM 1340 O O . ILE A 1 169 ? 13.836 -12.109 -17.625 1 94.06 169 ILE A O 1
ATOM 1344 N N . ARG A 1 170 ? 12.523 -12.68 -15.93 1 95.38 170 ARG A N 1
ATOM 1345 C CA . ARG A 1 170 ? 13.359 -12.062 -14.906 1 95.38 170 ARG A CA 1
ATOM 1346 C C . ARG A 1 170 ? 13.133 -12.727 -13.547 1 95.38 170 ARG A C 1
ATOM 1348 O O . ARG A 1 170 ? 12.141 -13.422 -13.352 1 95.38 170 ARG A O 1
ATOM 1355 N N . GLU A 1 171 ? 14.07 -12.547 -12.734 1 96.69 171 GLU A N 1
ATOM 1356 C CA . GLU A 1 171 ? 13.992 -13.062 -11.367 1 96.69 171 GLU A CA 1
ATOM 1357 C C . GLU A 1 171 ? 14.422 -12 -10.352 1 96.69 171 GLU A C 1
ATOM 1359 O O . GLU A 1 171 ? 15.43 -11.32 -10.555 1 96.69 171 GLU A O 1
ATOM 1364 N N . TRP A 1 172 ? 13.641 -11.797 -9.328 1 97.25 172 TRP A N 1
ATOM 1365 C CA . TRP A 1 172 ? 13.922 -10.852 -8.258 1 97.25 172 TRP A CA 1
ATOM 1366 C C . TRP A 1 172 ? 14.617 -11.547 -7.09 1 97.25 172 TRP A C 1
ATOM 1368 O O . TRP A 1 172 ? 14.453 -12.75 -6.887 1 97.25 172 TRP A O 1
ATOM 1378 N N . ASN A 1 173 ? 15.469 -10.836 -6.402 1 97.19 173 ASN A N 1
ATOM 1379 C CA . ASN A 1 173 ? 15.711 -11.297 -5.043 1 97.19 173 ASN A CA 1
ATOM 1380 C C . ASN A 1 173 ? 14.602 -10.844 -4.09 1 97.19 173 ASN A C 1
ATOM 1382 O O . ASN A 1 173 ? 13.672 -10.156 -4.504 1 97.19 173 ASN A O 1
ATOM 1386 N N . LEU A 1 174 ? 14.672 -11.289 -2.869 1 97.75 174 LEU A N 1
ATOM 1387 C CA . LEU A 1 174 ? 13.602 -11.078 -1.907 1 97.75 174 LEU A CA 1
ATOM 1388 C C . LEU A 1 174 ? 13.336 -9.586 -1.697 1 97.75 174 LEU A C 1
ATOM 1390 O O . LEU A 1 174 ? 12.188 -9.141 -1.732 1 97.75 174 LEU A O 1
ATOM 1394 N N . ALA A 1 175 ? 14.352 -8.797 -1.455 1 96.31 175 ALA A N 1
ATOM 1395 C CA . ALA A 1 175 ? 14.219 -7.367 -1.197 1 96.31 175 ALA A CA 1
ATOM 1396 C C . ALA A 1 175 ? 13.641 -6.645 -2.412 1 96.31 175 ALA A C 1
ATOM 1398 O O . ALA A 1 175 ? 12.797 -5.754 -2.27 1 96.31 175 ALA A O 1
ATOM 1399 N N . GLU A 1 176 ? 14.125 -6.969 -3.572 1 96.44 176 GLU A N 1
ATOM 1400 C CA . GLU A 1 176 ? 13.633 -6.391 -4.82 1 96.44 176 GLU A CA 1
ATOM 1401 C C . GLU A 1 176 ? 12.148 -6.684 -5.02 1 96.44 176 GLU A C 1
ATOM 1403 O O . GLU A 1 176 ? 11.383 -5.797 -5.395 1 96.44 176 GLU A O 1
ATOM 1408 N N . LEU A 1 177 ? 11.766 -7.91 -4.793 1 97.62 177 LEU A N 1
ATOM 1409 C CA . LEU A 1 177 ? 10.367 -8.305 -4.934 1 97.62 177 LEU A CA 1
ATOM 1410 C C . LEU A 1 177 ? 9.477 -7.492 -3.994 1 97.62 177 LEU A C 1
ATOM 1412 O O . LEU A 1 177 ? 8.438 -6.98 -4.406 1 97.62 177 LEU A O 1
ATOM 1416 N N . GLU A 1 178 ? 9.875 -7.477 -2.76 1 97.5 178 GLU A N 1
ATOM 1417 C CA . GLU A 1 178 ? 9.078 -6.773 -1.759 1 97.5 178 GLU A CA 1
ATOM 1418 C C . GLU A 1 178 ? 8.914 -5.301 -2.121 1 97.5 178 GLU A C 1
ATOM 1420 O O . GLU A 1 178 ? 7.824 -4.742 -1.987 1 97.5 178 GLU A O 1
ATOM 1425 N N . THR A 1 179 ? 9.977 -4.688 -2.52 1 95.56 179 THR A N 1
ATOM 1426 C CA . THR A 1 179 ? 9.938 -3.281 -2.912 1 95.56 179 THR A CA 1
ATOM 1427 C C . THR A 1 179 ? 9.016 -3.082 -4.113 1 95.56 179 THR A C 1
ATOM 1429 O O . THR A 1 179 ? 8.227 -2.135 -4.152 1 95.56 179 THR A O 1
ATOM 1432 N N . MET A 1 180 ? 9.156 -3.924 -5.062 1 95.75 180 MET A N 1
ATOM 1433 C CA . MET A 1 180 ? 8.32 -3.844 -6.258 1 95.75 180 MET A CA 1
ATOM 1434 C C . MET A 1 180 ? 6.844 -3.961 -5.895 1 95.75 180 MET A C 1
ATOM 1436 O O . MET A 1 180 ? 6.027 -3.139 -6.316 1 95.75 180 MET A O 1
ATOM 1440 N N . LEU A 1 181 ? 6.477 -4.949 -5.121 1 97.38 181 LEU A N 1
ATOM 1441 C CA . LEU A 1 181 ? 5.09 -5.141 -4.711 1 97.38 181 LEU A CA 1
ATOM 1442 C C . LEU A 1 181 ? 4.57 -3.924 -3.957 1 97.38 181 LEU A C 1
ATOM 1444 O O . LEU A 1 181 ? 3.461 -3.449 -4.219 1 97.38 181 LEU A O 1
ATOM 1448 N N . SER A 1 182 ? 5.379 -3.443 -3.029 1 95.81 182 SER A N 1
ATOM 1449 C CA . SER A 1 182 ? 4.984 -2.283 -2.234 1 95.81 182 SER A CA 1
ATOM 1450 C C . SER A 1 182 ? 4.754 -1.061 -3.117 1 95.81 182 SER A C 1
ATOM 1452 O O . SER A 1 182 ? 3.801 -0.309 -2.91 1 95.81 182 SER A O 1
ATOM 1454 N N . SER A 1 183 ? 5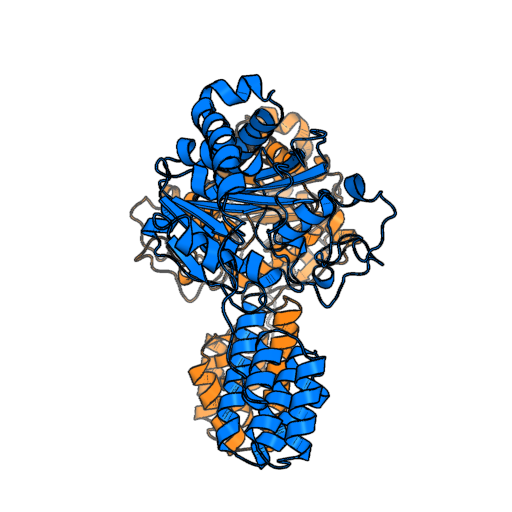.598 -0.891 -4.074 1 93.25 183 SER A N 1
ATOM 1455 C CA . SER A 1 183 ? 5.496 0.259 -4.965 1 93.25 183 SER A CA 1
ATOM 1456 C C . SER A 1 183 ? 4.223 0.198 -5.805 1 93.25 183 SER A C 1
ATOM 1458 O O . SER A 1 183 ? 3.717 1.23 -6.246 1 93.25 183 SER A O 1
ATOM 1460 N N . GLU A 1 184 ? 3.75 -0.998 -6 1 93.56 184 GLU A N 1
ATOM 1461 C CA . GLU A 1 184 ? 2.578 -1.191 -6.848 1 93.56 184 GLU A CA 1
ATOM 1462 C C . GLU A 1 184 ? 1.303 -1.287 -6.016 1 93.56 184 GLU A C 1
ATOM 1464 O O . GLU A 1 184 ? 0.267 -1.741 -6.508 1 93.56 184 GLU A O 1
ATOM 1469 N N . GLY A 1 185 ? 1.338 -0.914 -4.781 1 93.69 185 GLY A N 1
ATOM 1470 C CA . GLY A 1 185 ? 0.158 -0.914 -3.93 1 93.69 185 GLY A CA 1
ATOM 1471 C C . GLY A 1 185 ? -0.16 -2.279 -3.352 1 93.69 185 GLY A C 1
ATOM 1472 O O . GLY A 1 185 ? -1.273 -2.514 -2.877 1 93.69 185 GLY A O 1
ATOM 1473 N N . LEU A 1 186 ? 0.788 -3.205 -3.443 1 97.5 186 LEU A N 1
ATOM 1474 C CA . LEU A 1 186 ? 0.65 -4.562 -2.924 1 97.5 186 LEU A CA 1
ATOM 1475 C C . LEU A 1 186 ? 1.623 -4.805 -1.775 1 97.5 186 LEU A C 1
ATOM 1477 O O . LEU A 1 186 ? 2.309 -5.832 -1.744 1 97.5 186 LEU A O 1
ATOM 1481 N N . ARG A 1 187 ? 1.685 -3.879 -0.875 1 96.94 187 ARG A N 1
ATOM 1482 C CA . ARG A 1 187 ? 2.613 -4.047 0.238 1 96.94 187 ARG A CA 1
ATOM 1483 C C . ARG A 1 187 ? 2.287 -5.305 1.037 1 96.94 187 ARG A C 1
ATOM 1485 O O . ARG A 1 187 ? 1.171 -5.457 1.536 1 96.94 187 ARG A O 1
ATOM 1492 N N . PRO A 1 188 ? 3.275 -6.152 1.195 1 98.5 188 PRO A N 1
ATOM 1493 C CA . PRO A 1 188 ? 2.994 -7.41 1.896 1 98.5 188 PRO A CA 1
ATOM 1494 C C . PRO A 1 188 ? 2.941 -7.238 3.412 1 98.5 188 PRO A C 1
ATOM 1496 O O . PRO A 1 188 ? 3.695 -6.441 3.975 1 98.5 188 PRO A O 1
ATOM 1499 N N . ALA A 1 189 ? 2.041 -7.969 4.035 1 98.25 189 ALA A N 1
ATOM 1500 C CA . ALA A 1 189 ? 2.074 -8.133 5.484 1 98.25 189 ALA A CA 1
ATOM 1501 C C . ALA A 1 189 ? 3.271 -8.977 5.914 1 98.25 189 ALA A C 1
ATOM 1503 O O . ALA A 1 189 ? 3.773 -8.836 7.031 1 98.25 189 ALA A O 1
ATOM 1504 N N . TYR A 1 190 ? 3.695 -9.875 5.004 1 97.94 190 TYR A N 1
ATOM 1505 C CA . TYR A 1 190 ? 4.844 -10.75 5.215 1 97.94 190 TYR A CA 1
ATOM 1506 C C . TYR A 1 190 ? 5.574 -11.016 3.904 1 97.94 190 TYR A C 1
ATOM 1508 O O . TYR A 1 190 ? 4.941 -11.219 2.865 1 97.94 190 TYR A O 1
ATOM 1516 N N . CYS A 1 191 ? 6.801 -10.969 3.945 1 98.06 191 CYS A N 1
ATOM 1517 C CA . CYS A 1 191 ? 7.664 -11.375 2.844 1 98.06 191 CYS A CA 1
ATOM 1518 C C . CYS A 1 191 ? 8.891 -12.125 3.359 1 98.06 191 CYS A C 1
ATOM 1520 O O . CYS A 1 191 ? 9.625 -11.602 4.199 1 98.06 191 CYS A O 1
ATOM 1522 N N . GLY A 1 192 ? 9.07 -13.273 2.922 1 97.44 192 GLY A N 1
ATOM 1523 C CA . GLY A 1 192 ? 10.172 -14.109 3.361 1 97.44 192 GLY A CA 1
ATOM 1524 C C . GLY A 1 192 ? 10.422 -15.297 2.449 1 97.44 192 GLY A C 1
ATOM 1525 O O . GLY A 1 192 ? 9.969 -15.312 1.305 1 97.44 192 GLY A O 1
ATOM 1526 N N . LEU A 1 193 ? 11.25 -16.234 2.926 1 96.69 193 LEU A N 1
ATOM 1527 C CA . LEU A 1 193 ? 11.633 -17.391 2.121 1 96.69 193 LEU A CA 1
ATOM 1528 C C . LEU A 1 193 ? 10.789 -18.609 2.477 1 96.69 193 LEU A C 1
ATOM 1530 O O . LEU A 1 193 ? 10.359 -18.75 3.625 1 96.69 193 LEU A O 1
ATOM 1534 N N . THR A 1 194 ? 10.492 -19.375 1.474 1 95.06 194 THR A N 1
ATOM 1535 C CA . THR A 1 194 ? 9.82 -20.672 1.649 1 95.06 194 THR A CA 1
ATOM 1536 C C . THR A 1 194 ? 10.539 -21.766 0.866 1 95.06 194 THR A C 1
ATOM 1538 O O . THR A 1 194 ? 11.492 -21.484 0.134 1 95.06 194 THR A O 1
ATOM 1541 N N . ILE A 1 195 ? 10.086 -22.969 1.059 1 92.06 195 ILE A N 1
ATOM 1542 C CA . ILE A 1 195 ? 10.734 -24.141 0.464 1 92.06 195 ILE A CA 1
ATOM 1543 C C . ILE A 1 195 ? 10.469 -24.172 -1.04 1 92.06 195 ILE A C 1
ATOM 1545 O O . ILE A 1 195 ? 9.336 -23.984 -1.481 1 92.06 195 ILE A O 1
ATOM 1549 N N . SER A 1 196 ? 11.516 -24.422 -1.826 1 93.56 196 SER A N 1
ATOM 1550 C CA . SER A 1 196 ? 11.422 -24.375 -3.281 1 93.56 196 SER A CA 1
ATOM 1551 C C . SER A 1 196 ? 10.836 -25.672 -3.844 1 93.56 196 SER A C 1
ATOM 1553 O O . SER A 1 196 ? 10.07 -25.641 -4.809 1 93.56 196 SER A O 1
ATOM 1555 N N . ASN A 1 197 ? 11.258 -26.766 -3.277 1 89.38 197 ASN A N 1
ATOM 1556 C CA . ASN A 1 197 ? 10.789 -28.062 -3.729 1 89.38 197 ASN A CA 1
ATOM 1557 C C . ASN A 1 197 ? 10.93 -29.125 -2.637 1 89.38 197 ASN A C 1
ATOM 1559 O O . ASN A 1 197 ? 11.633 -28.906 -1.648 1 89.38 197 ASN A O 1
ATOM 1563 N N . ASP A 1 198 ? 10.297 -30.25 -2.895 1 83.19 198 ASP A N 1
ATOM 1564 C CA . ASP A 1 198 ? 10.266 -31.266 -1.846 1 83.19 198 ASP A CA 1
ATOM 1565 C C . ASP A 1 198 ? 11.438 -32.25 -1.979 1 83.19 198 ASP A C 1
ATOM 1567 O O . ASP A 1 198 ? 11.484 -33.281 -1.308 1 83.19 198 ASP A O 1
ATOM 1571 N N . ARG A 1 199 ? 12.32 -32.062 -2.908 1 85.25 199 ARG A N 1
ATOM 1572 C CA . ARG A 1 199 ? 13.477 -32.938 -3.08 1 85.25 199 ARG A CA 1
ATOM 1573 C C . ARG A 1 199 ? 14.609 -32.531 -2.148 1 85.25 199 ARG A C 1
ATOM 1575 O O . ARG A 1 199 ? 15.078 -33.344 -1.338 1 85.25 199 ARG A O 1
ATOM 1582 N N . ASP A 1 200 ? 14.984 -31.25 -2.199 1 86 200 ASP A N 1
ATOM 1583 C CA . ASP A 1 200 ? 16.094 -30.812 -1.349 1 86 200 ASP A CA 1
ATOM 1584 C C . ASP A 1 200 ? 15.578 -29.969 -0.181 1 86 200 ASP A C 1
ATOM 1586 O O . ASP A 1 200 ? 16.312 -29.719 0.78 1 86 200 ASP A O 1
ATOM 1590 N N . MET A 1 201 ? 14.352 -29.469 -0.219 1 88.06 201 MET A N 1
ATOM 1591 C CA . MET A 1 201 ? 13.656 -28.812 0.875 1 88.06 201 MET A CA 1
ATOM 1592 C C . MET A 1 201 ? 14.359 -27.5 1.248 1 88.06 201 MET A C 1
ATOM 1594 O O . MET A 1 201 ? 14.258 -27.047 2.389 1 88.06 201 MET A O 1
ATOM 1598 N N . LEU A 1 202 ? 15.133 -26.938 0.332 1 92.5 202 LEU A N 1
ATOM 1599 C CA . LEU A 1 202 ? 15.836 -25.688 0.599 1 92.5 202 LEU A CA 1
ATOM 1600 C C . LEU A 1 202 ? 14.898 -24.5 0.447 1 92.5 202 LEU A C 1
ATOM 1602 O O . LEU A 1 202 ? 14.008 -24.5 -0.409 1 92.5 202 LEU A O 1
ATOM 1606 N N . ARG A 1 203 ? 15.109 -23.5 1.214 1 95.25 203 ARG A N 1
ATOM 1607 C CA . ARG A 1 203 ? 14.305 -22.281 1.163 1 95.25 203 ARG A CA 1
ATOM 1608 C C . ARG A 1 203 ? 14.875 -21.297 0.148 1 95.25 203 ARG A C 1
ATOM 1610 O O . ARG A 1 203 ? 15.617 -20.375 0.51 1 95.25 203 ARG A O 1
ATOM 1617 N N . LYS A 1 204 ? 14.5 -21.453 -1.104 1 97.12 204 LYS A N 1
ATOM 1618 C CA . LYS A 1 204 ? 15.047 -20.641 -2.191 1 97.12 204 LYS A CA 1
ATOM 1619 C C . LYS A 1 204 ? 13.93 -19.984 -3.002 1 97.12 204 LYS A C 1
ATOM 1621 O O . LYS A 1 204 ? 14.133 -19.609 -4.156 1 97.12 204 LYS A O 1
ATOM 1626 N N . THR A 1 205 ? 12.758 -19.922 -2.404 1 97.56 205 THR A N 1
ATOM 1627 C CA . THR A 1 205 ? 11.609 -19.266 -3.01 1 97.56 205 THR A CA 1
ATOM 1628 C C . THR A 1 205 ? 11.125 -18.109 -2.137 1 97.56 205 THR A C 1
ATOM 1630 O O . THR A 1 205 ? 11.023 -18.25 -0.916 1 97.56 205 THR A O 1
ATOM 1633 N N . SER A 1 206 ? 10.961 -16.953 -2.795 1 98.44 206 SER A N 1
ATOM 1634 C CA . SER A 1 206 ? 10.367 -15.82 -2.104 1 98.44 206 SER A CA 1
ATOM 1635 C C . SER A 1 206 ? 8.852 -15.977 -1.986 1 98.44 206 SER A C 1
ATOM 1637 O O . SER A 1 206 ? 8.188 -16.375 -2.943 1 98.44 206 SER A O 1
ATOM 1639 N N . LEU A 1 207 ? 8.336 -15.734 -0.838 1 98.56 207 LEU A N 1
ATOM 1640 C CA . LEU A 1 207 ? 6.898 -15.781 -0.583 1 98.56 207 LEU A CA 1
ATOM 1641 C C . LEU A 1 207 ? 6.414 -14.484 0.046 1 98.56 207 LEU A C 1
ATOM 1643 O O . LEU A 1 207 ? 7.012 -13.992 1.005 1 98.56 207 LEU A O 1
ATOM 1647 N N . ALA A 1 208 ? 5.422 -13.883 -0.535 1 98.81 208 ALA A N 1
ATOM 1648 C CA . ALA A 1 208 ? 4.801 -12.664 -0.024 1 98.81 208 ALA A CA 1
ATOM 1649 C C . ALA A 1 208 ? 3.311 -12.875 0.235 1 98.81 208 ALA A C 1
ATOM 1651 O O . ALA A 1 208 ? 2.615 -13.492 -0.573 1 98.81 208 ALA A O 1
ATOM 1652 N N . VAL A 1 209 ? 2.828 -12.461 1.352 1 98.81 209 VAL A N 1
ATOM 1653 C CA . VAL A 1 209 ? 1.406 -12.461 1.682 1 98.81 209 VAL A CA 1
ATOM 1654 C C . VAL A 1 209 ? 0.885 -11.023 1.71 1 98.81 209 VAL A C 1
ATOM 1656 O O . VAL A 1 209 ? 1.303 -10.227 2.549 1 98.81 209 VAL A O 1
ATOM 1659 N N . VAL A 1 210 ? 0.011 -10.719 0.804 1 98.81 210 VAL A N 1
ATOM 1660 C CA . VAL A 1 210 ? -0.497 -9.359 0.631 1 98.81 210 VAL A CA 1
ATOM 1661 C C . VAL A 1 210 ? -1.928 -9.273 1.157 1 98.81 210 VAL A C 1
ATOM 1663 O O . VAL A 1 210 ? -2.803 -10.023 0.72 1 98.81 210 VAL A O 1
ATOM 1666 N N . PRO A 1 211 ? -2.197 -8.375 2.092 1 98.56 211 PRO A N 1
ATOM 1667 C CA . PRO A 1 211 ? -3.533 -8.25 2.678 1 98.56 211 PRO A CA 1
ATOM 1668 C C . PRO A 1 211 ? -4.508 -7.492 1.777 1 98.56 211 PRO A C 1
ATOM 1670 O O . PRO A 1 211 ? -4.102 -6.566 1.071 1 98.56 211 PRO A O 1
ATOM 1673 N N . GLY A 1 212 ? -5.77 -7.871 1.846 1 97.81 212 GLY A N 1
ATOM 1674 C CA . GLY A 1 212 ? -6.828 -7.121 1.188 1 97.81 212 GLY A CA 1
ATOM 1675 C C . GLY A 1 212 ? -7.176 -5.832 1.904 1 97.81 212 GLY A C 1
ATOM 1676 O O . GLY A 1 212 ? -6.695 -5.578 3.012 1 97.81 212 GLY A O 1
ATOM 1677 N N . LEU A 1 213 ? -8.008 -5.078 1.274 1 94.12 213 LEU A N 1
ATOM 1678 C CA . LEU A 1 213 ? -8.375 -3.764 1.79 1 94.12 213 LEU A CA 1
ATOM 1679 C C . LEU A 1 213 ? -9.273 -3.893 3.016 1 94.12 213 LEU A C 1
ATOM 1681 O O . LEU A 1 213 ? -9.43 -2.936 3.777 1 94.12 213 LEU A O 1
ATOM 1685 N N . SER A 1 214 ? -9.852 -5.078 3.152 1 93.56 214 SER A N 1
ATOM 1686 C CA . SER A 1 214 ? -10.773 -5.27 4.27 1 93.56 214 SER A CA 1
ATOM 1687 C C . SER A 1 214 ? -10.016 -5.414 5.586 1 93.56 214 SER A C 1
ATOM 1689 O O . SER A 1 214 ? -10.617 -5.348 6.664 1 93.56 214 SER A O 1
ATOM 1691 N N . LEU A 1 215 ? -8.734 -5.621 5.523 1 95.94 215 LEU A N 1
ATOM 1692 C CA . LEU A 1 215 ? -7.941 -5.773 6.738 1 95.94 215 LEU A CA 1
ATOM 1693 C C . LEU A 1 215 ? -7.359 -4.434 7.176 1 95.94 215 LEU A C 1
ATOM 1695 O O . LEU A 1 215 ? -6.688 -3.762 6.395 1 95.94 215 LEU A O 1
ATOM 1699 N N . ASN A 1 216 ? -7.582 -4.066 8.422 1 95.12 216 ASN A N 1
ATOM 1700 C CA . ASN A 1 216 ? -6.992 -2.848 8.961 1 95.12 216 ASN A CA 1
ATOM 1701 C C . ASN A 1 216 ? -5.551 -3.076 9.406 1 95.12 216 ASN A C 1
ATOM 1703 O O . ASN A 1 216 ? -5.035 -4.191 9.312 1 95.12 216 ASN A O 1
ATOM 1707 N N . SER A 1 217 ? -4.914 -2.02 9.875 1 95.38 217 SER A N 1
ATOM 1708 C CA . SER A 1 217 ? -3.486 -2.061 10.18 1 95.38 217 SER A CA 1
ATOM 1709 C C . SER A 1 217 ? -3.178 -3.09 11.258 1 95.38 217 SER A C 1
ATOM 1711 O O . SER A 1 217 ? -2.156 -3.777 11.195 1 95.38 217 SER A O 1
ATOM 1713 N N . SER A 1 218 ? -4.027 -3.186 12.289 1 93.62 218 SER A N 1
ATOM 1714 C CA . SER A 1 218 ? -3.82 -4.168 13.352 1 93.62 218 SER A CA 1
ATOM 1715 C C . SER A 1 218 ? -3.916 -5.59 12.805 1 93.62 218 SER A C 1
ATOM 1717 O O . SER A 1 218 ? -3.064 -6.434 13.102 1 93.62 218 SER A O 1
ATOM 1719 N N . ALA A 1 219 ? -4.953 -5.844 12.008 1 96.19 219 ALA A N 1
ATOM 1720 C CA . ALA A 1 219 ? -5.145 -7.164 11.406 1 96.19 219 ALA A CA 1
ATOM 1721 C C . ALA A 1 219 ? -3.988 -7.516 10.477 1 96.19 219 ALA A C 1
ATOM 1723 O O . ALA A 1 219 ? -3.584 -8.68 10.398 1 96.19 219 ALA A O 1
ATOM 1724 N N . VAL A 1 220 ? -3.459 -6.562 9.789 1 97.5 220 VAL A N 1
ATOM 1725 C CA . VAL A 1 220 ? -2.344 -6.777 8.875 1 97.5 220 VAL A CA 1
ATOM 1726 C C . VAL A 1 220 ? -1.098 -7.176 9.664 1 97.5 220 VAL A C 1
ATOM 1728 O O . VAL A 1 220 ? -0.361 -8.078 9.258 1 97.5 220 VAL A O 1
ATOM 1731 N N . ARG A 1 221 ? -0.825 -6.504 10.773 1 95.38 221 ARG A N 1
ATOM 1732 C CA . ARG A 1 221 ? 0.305 -6.863 11.625 1 95.38 221 ARG A CA 1
ATOM 1733 C C . ARG A 1 221 ? 0.163 -8.289 12.148 1 95.38 221 ARG A C 1
ATOM 1735 O O . ARG A 1 221 ? 1.136 -9.047 12.18 1 95.38 221 ARG A O 1
ATOM 1742 N N . GLU A 1 222 ? -1.063 -8.625 12.555 1 94.75 222 GLU A N 1
ATOM 1743 C CA . GLU A 1 222 ? -1.328 -9.977 13.047 1 94.75 222 GLU A CA 1
ATOM 1744 C C . GLU A 1 222 ? -1.113 -11.016 11.953 1 94.75 222 GLU A C 1
ATOM 1746 O O . GLU A 1 222 ? -0.558 -12.086 12.211 1 94.75 222 GLU A O 1
ATOM 1751 N N . LEU A 1 223 ? -1.563 -10.688 10.789 1 97.62 223 LEU A N 1
ATOM 1752 C CA . LEU A 1 223 ? -1.374 -11.578 9.641 1 97.62 223 LEU A CA 1
ATOM 1753 C C . LEU A 1 223 ? 0.109 -11.82 9.383 1 97.62 223 LEU A C 1
ATOM 1755 O O . LEU A 1 223 ? 0.526 -12.961 9.18 1 97.62 223 LEU A O 1
ATOM 1759 N N . GLY A 1 224 ? 0.895 -10.727 9.344 1 97 224 GLY A N 1
ATOM 1760 C CA . GLY A 1 224 ? 2.328 -10.867 9.148 1 97 224 GLY A CA 1
ATOM 1761 C C . GLY A 1 224 ? 2.996 -11.734 10.195 1 97 224 GLY A C 1
ATOM 1762 O O . GLY A 1 224 ? 3.814 -12.594 9.867 1 97 224 GLY A O 1
ATOM 1763 N N . ALA A 1 225 ? 2.633 -11.484 11.461 1 92.38 225 ALA A N 1
ATOM 1764 C CA . ALA A 1 225 ? 3.191 -12.266 12.562 1 92.38 225 ALA A CA 1
ATOM 1765 C C . ALA A 1 225 ? 2.807 -13.742 12.438 1 92.38 225 ALA A C 1
ATOM 1767 O O . ALA A 1 225 ? 3.629 -14.625 12.68 1 92.38 225 ALA A O 1
ATOM 1768 N N . PHE A 1 226 ? 1.57 -14.008 12.125 1 95 226 PHE A N 1
ATOM 1769 C CA . PHE A 1 226 ? 1.092 -15.375 11.953 1 95 226 PHE A CA 1
ATOM 1770 C C . PHE A 1 226 ? 1.893 -16.094 10.875 1 95 226 PHE A C 1
ATOM 1772 O O . PHE A 1 226 ? 2.34 -17.219 11.078 1 95 226 PHE A O 1
ATOM 1779 N N . CYS A 1 227 ? 2.068 -15.43 9.688 1 95.75 227 CYS A N 1
ATOM 1780 C CA . CYS A 1 227 ? 2.779 -16.031 8.562 1 95.75 227 CYS A CA 1
ATOM 1781 C C . CYS A 1 227 ? 4.227 -16.328 8.938 1 95.75 227 CYS A C 1
ATOM 1783 O O . CYS A 1 227 ? 4.766 -17.375 8.57 1 95.75 227 CYS A O 1
ATOM 1785 N N . GLU A 1 228 ? 4.859 -15.422 9.617 1 92.69 228 GLU A N 1
ATOM 1786 C CA . GLU A 1 228 ? 6.23 -15.625 10.07 1 92.69 228 GLU A CA 1
ATOM 1787 C C . GLU A 1 228 ? 6.34 -16.875 10.945 1 92.69 228 GLU A C 1
ATOM 1789 O O . GLU A 1 228 ? 7.238 -17.703 10.75 1 92.69 228 GLU A O 1
ATOM 1794 N N . LYS A 1 229 ? 5.41 -17 11.891 1 90 229 LYS A N 1
ATOM 1795 C CA . LYS A 1 229 ? 5.398 -18.156 12.781 1 90 229 LYS A CA 1
ATOM 1796 C C . LYS A 1 229 ? 5.078 -19.438 12.023 1 90 229 LYS A C 1
ATOM 1798 O O . LYS A 1 229 ? 5.711 -20.469 12.242 1 90 229 LYS A O 1
ATOM 1803 N N . TRP A 1 230 ? 4.078 -19.375 11.117 1 92 230 TRP A N 1
ATOM 1804 C CA . TRP A 1 230 ? 3.643 -20.531 10.344 1 92 230 TRP A CA 1
ATOM 1805 C C . TRP A 1 230 ? 4.785 -21.094 9.5 1 92 230 TRP A C 1
ATOM 1807 O O . TRP A 1 230 ? 5.012 -22.297 9.461 1 92 230 TRP A O 1
ATOM 1817 N N . LEU A 1 231 ? 5.539 -20.219 8.828 1 91.69 231 LEU A N 1
ATOM 1818 C CA . LEU A 1 231 ? 6.594 -20.641 7.91 1 91.69 231 LEU A CA 1
ATOM 1819 C C . LEU A 1 231 ? 7.828 -21.109 8.68 1 91.69 231 LEU A C 1
ATOM 1821 O O . LEU A 1 231 ? 8.648 -21.844 8.141 1 91.69 231 LEU A O 1
ATOM 1825 N N . ALA A 1 232 ? 7.965 -20.625 9.938 1 86.62 232 ALA A N 1
ATOM 1826 C CA . ALA A 1 232 ? 9.094 -21.031 10.773 1 86.62 232 ALA A CA 1
ATOM 1827 C C . ALA A 1 232 ? 8.844 -22.406 11.398 1 86.62 232 ALA A C 1
ATOM 1829 O O . ALA A 1 232 ? 9.781 -23.078 11.812 1 86.62 232 ALA A O 1
ATOM 1830 N N . ALA A 1 233 ? 7.586 -22.703 11.484 1 79.62 233 ALA A N 1
ATOM 1831 C CA . ALA A 1 233 ? 7.215 -23.953 12.156 1 79.62 233 ALA A CA 1
ATOM 1832 C C . ALA A 1 233 ? 7.562 -25.156 11.297 1 79.62 233 ALA A C 1
ATOM 1834 O O . ALA A 1 233 ? 7.562 -25.078 10.062 1 79.62 233 ALA A O 1
ATOM 1835 N N . SER A 1 234 ? 7.961 -26.234 11.938 1 61.03 234 SER A N 1
ATOM 1836 C CA . SER A 1 234 ? 8.266 -27.484 11.258 1 61.03 234 SER A CA 1
ATOM 1837 C C . SER A 1 234 ? 7.035 -28.062 10.578 1 61.03 234 SER A C 1
ATOM 1839 O O . SER A 1 234 ? 5.906 -27.797 10.992 1 61.03 234 SER A O 1
ATOM 1841 N N . PRO A 1 235 ? 7.324 -28.625 9.398 1 58.53 235 PRO A N 1
ATOM 1842 C CA . PRO A 1 235 ? 6.215 -29.281 8.695 1 58.53 235 PRO A CA 1
ATOM 1843 C C . PRO A 1 235 ? 5.348 -30.125 9.625 1 58.53 235 PRO A C 1
ATOM 1845 O O . PRO A 1 235 ? 4.129 -30.188 9.453 1 58.53 235 PRO A O 1
ATOM 1848 N N . GLU A 1 236 ? 5.91 -30.812 10.531 1 51.12 236 GLU A N 1
ATOM 1849 C CA . GLU A 1 236 ? 5.18 -31.641 11.492 1 51.12 236 GLU A CA 1
ATOM 1850 C C . GLU A 1 236 ? 4.223 -30.797 12.328 1 51.12 236 GLU A C 1
ATOM 1852 O O . GLU A 1 236 ? 3.111 -31.234 12.633 1 51.12 236 GLU A O 1
ATOM 1857 N N . MET A 1 237 ? 4.664 -29.719 12.672 1 46.75 237 MET A N 1
ATOM 1858 C CA . MET A 1 237 ? 3.871 -28.828 13.508 1 46.75 237 MET A CA 1
ATOM 1859 C C . MET A 1 237 ? 2.738 -28.188 12.703 1 46.75 237 MET A C 1
ATOM 1861 O O . MET A 1 237 ? 1.671 -27.906 13.25 1 46.75 237 MET A O 1
ATOM 1865 N N . ARG A 1 238 ? 2.99 -28.016 11.43 1 53.5 238 ARG A N 1
ATOM 1866 C CA . ARG A 1 238 ? 1.962 -27.453 10.57 1 53.5 238 ARG A CA 1
ATOM 1867 C C . ARG A 1 238 ? 0.853 -28.453 10.297 1 53.5 238 ARG A C 1
ATOM 1869 O O . ARG A 1 238 ? -0.308 -28.078 10.117 1 53.5 238 ARG A O 1
ATOM 1876 N N . ASP A 1 239 ? 1.219 -29.703 10.102 1 48.19 239 ASP A N 1
ATOM 1877 C CA . ASP A 1 239 ? 0.322 -30.812 9.773 1 48.19 239 ASP A CA 1
ATOM 1878 C C . ASP A 1 239 ? -0.793 -30.938 10.805 1 48.19 239 ASP A C 1
ATOM 1880 O O . ASP A 1 239 ? -1.84 -31.531 10.531 1 48.19 239 ASP A O 1
ATOM 1884 N N . ALA A 1 240 ? -0.488 -30.75 11.914 1 40.91 240 ALA A N 1
ATOM 1885 C CA . ALA A 1 240 ? -1.638 -30.969 12.789 1 40.91 240 ALA A CA 1
ATOM 1886 C C . ALA A 1 240 ? -2.887 -30.297 12.234 1 40.91 240 ALA A C 1
ATOM 1888 O O . ALA A 1 240 ? -3.996 -30.812 12.375 1 40.91 240 ALA A O 1
ATOM 1889 N N . GLY A 1 241 ? -2.781 -29.156 11.781 1 38.22 241 GLY A N 1
ATOM 1890 C CA . GLY A 1 241 ? -4.008 -28.594 11.234 1 38.22 241 GLY A CA 1
ATOM 1891 C C . GLY A 1 241 ? -4.262 -29 9.797 1 38.22 241 GLY A C 1
ATOM 1892 O O . GLY A 1 241 ? -5.387 -28.891 9.297 1 38.22 241 GLY A O 1
ATOM 1893 N N . ASN A 1 242 ? -3.234 -29.062 8.898 1 40.62 242 ASN A N 1
ATOM 1894 C CA . ASN A 1 242 ? -3.34 -29.25 7.457 1 40.62 242 ASN A CA 1
ATOM 1895 C C . ASN A 1 242 ? -3.256 -30.719 7.078 1 40.62 242 ASN A C 1
ATOM 1897 O O . ASN A 1 242 ? -2.914 -31.062 5.941 1 40.62 242 ASN A O 1
ATOM 1901 N N . GLY A 1 243 ? -3.379 -31.641 7.816 1 38.09 243 GLY A N 1
ATOM 1902 C CA . GLY A 1 243 ? -3.227 -33.062 7.539 1 38.09 243 GLY A CA 1
ATOM 1903 C C . GLY A 1 243 ? -3.883 -33.5 6.238 1 38.09 243 GLY A C 1
ATOM 1904 O O . GLY A 1 243 ? -3.33 -34.312 5.496 1 38.09 243 GLY A O 1
ATOM 1905 N N . GLN A 1 244 ? -4.93 -33.062 6.016 1 42.06 244 GLN A N 1
ATOM 1906 C CA . GLN A 1 244 ? -5.668 -33.625 4.898 1 42.06 244 GLN A CA 1
ATOM 1907 C C . GLN A 1 244 ? -5.066 -33.219 3.562 1 42.06 244 GLN A C 1
ATOM 1909 O O . GLN A 1 244 ? -5.062 -33.969 2.604 1 42.06 244 GLN A O 1
ATOM 1914 N N . TYR A 1 245 ? -4.441 -32.156 3.523 1 41.59 245 TYR A N 1
ATOM 1915 C CA . TYR A 1 245 ? -3.936 -31.688 2.242 1 41.59 245 TYR A CA 1
ATOM 1916 C C . TYR A 1 245 ? -2.729 -32.5 1.794 1 41.59 245 TYR A C 1
ATOM 1918 O O . TYR A 1 245 ? -2.65 -32.906 0.638 1 41.59 245 TYR A O 1
ATOM 1926 N N . LEU A 1 246 ? -1.803 -32.688 2.643 1 45.06 246 LEU A N 1
ATOM 1927 C CA . LEU A 1 246 ? -0.613 -33.438 2.264 1 45.06 246 LEU A CA 1
ATOM 1928 C C . LEU A 1 246 ? -0.969 -34.875 1.932 1 45.06 246 LEU A C 1
ATOM 1930 O O . LEU A 1 246 ? -0.365 -35.469 1.041 1 45.06 246 LEU A O 1
ATOM 1934 N N . GLN A 1 247 ? -1.956 -35.344 2.619 1 43.12 247 GLN A N 1
ATOM 1935 C CA . GLN A 1 247 ? -2.412 -36.688 2.279 1 43.12 247 GLN A CA 1
ATOM 1936 C C . GLN A 1 247 ? -3.027 -36.719 0.884 1 43.12 247 GLN A C 1
ATOM 1938 O O . GLN A 1 247 ? -2.775 -37.656 0.114 1 43.12 247 GLN A O 1
ATOM 1943 N N . ASN A 1 248 ? -3.621 -35.625 0.557 1 44.84 248 ASN A N 1
ATOM 1944 C CA . ASN A 1 248 ? -4.262 -35.594 -0.754 1 44.84 248 ASN A CA 1
ATOM 1945 C C . ASN A 1 248 ? -3.24 -35.406 -1.874 1 44.84 248 ASN A C 1
ATOM 1947 O O . ASN A 1 248 ? -3.375 -36.031 -2.943 1 44.84 248 ASN A O 1
ATOM 1951 N N . LEU A 1 249 ? -2.225 -34.719 -1.615 1 47.75 249 LEU A N 1
ATOM 1952 C CA . LEU A 1 249 ? -1.162 -34.5 -2.594 1 47.75 249 LEU A CA 1
ATOM 1953 C C . LEU A 1 249 ? -0.473 -35.812 -2.926 1 47.75 249 LEU A C 1
ATOM 1955 O O . LEU A 1 249 ? -0.211 -36.125 -4.094 1 47.75 249 LEU A O 1
ATOM 1959 N N . ALA A 1 250 ? -0.2 -36.625 -1.97 1 45.47 250 ALA A N 1
ATOM 1960 C CA . ALA A 1 250 ? 0.427 -37.906 -2.182 1 45.47 250 ALA A CA 1
ATOM 1961 C C . ALA A 1 250 ? -0.465 -38.812 -3.021 1 45.47 250 ALA A C 1
ATOM 1963 O O . ALA A 1 250 ? 0.02 -39.531 -3.9 1 45.47 250 ALA A O 1
ATOM 1964 N N . GLN A 1 251 ? -1.724 -38.719 -2.846 1 46.31 251 GLN A N 1
ATOM 1965 C CA . GLN A 1 251 ? -2.672 -39.562 -3.576 1 46.31 251 GLN A CA 1
ATOM 1966 C C . GLN A 1 251 ? -2.77 -39.125 -5.039 1 46.31 251 GLN A C 1
ATOM 1968 O O . GLN A 1 251 ? -2.803 -39.969 -5.938 1 46.31 251 GLN A O 1
ATOM 1973 N N . LEU A 1 252 ? -2.75 -37.875 -5.281 1 45.31 252 LEU A N 1
ATOM 1974 C CA . LEU A 1 252 ? -2.861 -37.375 -6.645 1 45.31 252 LEU A CA 1
ATOM 1975 C C . LEU A 1 252 ? -1.619 -37.719 -7.457 1 45.31 252 LEU A C 1
ATOM 1977 O O . LEU A 1 252 ? -1.724 -38.094 -8.633 1 45.31 252 LEU A O 1
ATOM 1981 N N . GLU A 1 253 ? -0.496 -37.562 -6.906 1 45.5 253 GLU A N 1
ATOM 1982 C CA . GLU A 1 253 ? 0.735 -37.969 -7.582 1 45.5 253 GLU A CA 1
ATOM 1983 C C . GLU A 1 253 ? 0.656 -39.406 -8.062 1 45.5 253 GLU A C 1
ATOM 1985 O O . GLU A 1 253 ? 1.088 -39.719 -9.172 1 45.5 253 GLU A O 1
ATOM 1990 N N . ARG A 1 254 ? -0.004 -40.125 -7.34 1 46.19 254 ARG A N 1
ATOM 1991 C CA . ARG A 1 254 ? -0.18 -41.531 -7.73 1 46.19 254 ARG A CA 1
ATOM 1992 C C . ARG A 1 254 ? -1.12 -41.656 -8.922 1 46.19 254 ARG A C 1
ATOM 1994 O O . ARG A 1 254 ? -0.863 -42.406 -9.844 1 46.19 254 ARG A O 1
ATOM 2001 N N . GLU A 1 255 ? -2.041 -40.656 -9.07 1 45.12 255 GLU A N 1
ATOM 2002 C CA . GLU A 1 255 ? -3.07 -40.812 -10.094 1 45.12 255 GLU A CA 1
ATOM 2003 C C . GLU A 1 255 ? -2.602 -40.219 -11.422 1 45.12 255 GLU A C 1
ATOM 2005 O O . GLU A 1 255 ? -2.861 -40.781 -12.484 1 45.12 255 GLU A O 1
ATOM 2010 N N . MET A 1 256 ? -1.981 -39.062 -11.422 1 42.16 256 MET A N 1
ATOM 2011 C CA . MET A 1 256 ? -1.495 -38.406 -12.633 1 42.16 256 MET A CA 1
ATOM 2012 C C . MET A 1 256 ? -0.438 -39.281 -13.328 1 42.16 256 MET A C 1
ATOM 2014 O O . MET A 1 256 ? -0.391 -39.312 -14.555 1 42.16 256 MET A O 1
ATOM 2018 N N . ALA A 1 257 ? 0.437 -39.844 -12.75 1 40.19 257 ALA A N 1
ATOM 2019 C CA . ALA A 1 257 ? 1.367 -40.812 -13.352 1 40.19 257 ALA A CA 1
ATOM 2020 C C . ALA A 1 257 ? 0.628 -41.812 -14.219 1 40.19 257 ALA A C 1
ATOM 2022 O O . ALA A 1 257 ? 1.099 -42.188 -15.297 1 40.19 257 ALA A O 1
ATOM 2023 N N . SER A 1 258 ? -0.64 -41.844 -14.008 1 42.47 258 SER A N 1
ATOM 2024 C CA . SER A 1 258 ? -1.403 -42.844 -14.766 1 42.47 258 SER A CA 1
ATOM 2025 C C . SER A 1 258 ? -2.01 -42.219 -16.016 1 42.47 258 SER A C 1
ATOM 2027 O O . SER A 1 258 ? -2.098 -42.875 -17.062 1 42.47 258 SER A O 1
ATOM 2029 N N . ALA A 1 259 ? -2.344 -40.812 -16.234 1 38.28 259 ALA A N 1
ATOM 2030 C CA . ALA A 1 259 ? -3.109 -40.188 -17.328 1 38.28 259 ALA A CA 1
ATOM 2031 C C . ALA A 1 259 ? -2.188 -39.719 -18.453 1 38.28 259 ALA A C 1
ATOM 2033 O O . ALA A 1 259 ? -2.609 -39.625 -19.609 1 38.28 259 ALA A O 1
ATOM 2034 N N . GLN A 1 260 ? -1.033 -38.969 -18.484 1 35.66 260 GLN A N 1
ATOM 2035 C CA . GLN A 1 260 ? -0.127 -38.562 -19.547 1 35.66 260 GLN A CA 1
ATOM 2036 C C . GLN A 1 260 ? -0.095 -39.625 -20.672 1 35.66 260 GLN A C 1
ATOM 2038 O O . GLN A 1 260 ? 0.478 -39.375 -21.734 1 35.66 260 GLN A O 1
ATOM 2043 N N . SER A 1 261 ? -0.507 -40.656 -20.719 1 32.25 261 SER A N 1
ATOM 2044 C CA . SER A 1 261 ? -0.391 -41.594 -21.828 1 32.25 261 SER A CA 1
ATOM 2045 C C . SER A 1 261 ? -1.376 -41.25 -22.938 1 32.25 261 SER A C 1
ATOM 2047 O O . SER A 1 261 ? -1.14 -41.594 -24.109 1 32.25 261 SER A O 1
ATOM 2049 N N . ALA A 1 262 ? -2.611 -40.312 -23 1 31.98 262 ALA A N 1
ATOM 2050 C CA . ALA A 1 262 ? -3.592 -40.406 -24.078 1 31.98 262 ALA A CA 1
ATOM 2051 C C . ALA A 1 262 ? -3.602 -39.156 -24.938 1 31.98 262 ALA A C 1
ATOM 2053 O O . ALA A 1 262 ? -4.047 -39.188 -26.094 1 31.98 262 ALA A O 1
ATOM 2054 N N . ALA A 1 263 ? -3.668 -37.625 -24.906 1 33.91 263 ALA A N 1
ATOM 2055 C CA . ALA A 1 263 ? -4.414 -36.594 -25.594 1 33.91 263 ALA A CA 1
ATOM 2056 C C . ALA A 1 263 ? -3.551 -35.906 -26.641 1 33.91 263 ALA A C 1
ATOM 2058 O O . ALA A 1 263 ? -2.682 -35.094 -26.312 1 33.91 263 ALA A O 1
ATOM 2059 N N . GLN A 1 264 ? -3.316 -36.031 -28.094 1 26.94 264 GLN A N 1
ATOM 2060 C CA . GLN A 1 264 ? -2.574 -35.469 -29.234 1 26.94 264 GLN A CA 1
ATOM 2061 C C . GLN A 1 264 ? -3.438 -34.5 -30.031 1 26.94 264 GLN A C 1
ATOM 2063 O O . GLN A 1 264 ? -3.068 -34.125 -31.141 1 26.94 264 GLN A O 1
ATOM 2068 N N . PRO A 1 265 ? -4.605 -33.562 -29.969 1 27.7 265 PRO A N 1
ATOM 2069 C CA . PRO A 1 265 ? -5.387 -33.094 -31.109 1 27.7 265 PRO A CA 1
ATOM 2070 C C . PRO A 1 265 ? -4.797 -31.859 -31.766 1 27.7 265 PRO A C 1
ATOM 2072 O O . PRO A 1 265 ? -4.086 -31.094 -31.109 1 27.7 265 PRO A O 1
ATOM 2075 N N . LEU A 1 266 ? -5.16 -31.203 -33.281 1 26.8 266 LEU A N 1
ATOM 2076 C CA . LEU A 1 266 ? -4.754 -30.5 -34.5 1 26.8 266 LEU A CA 1
ATOM 2077 C C . LEU A 1 266 ? -5.27 -29.062 -34.469 1 26.8 266 LEU A C 1
ATOM 2079 O O . LEU A 1 266 ? -6.48 -28.828 -34.469 1 26.8 266 LEU A O 1
ATOM 2083 N N . LEU A 1 267 ? -4.863 -27.75 -34.312 1 28.16 267 LEU A N 1
ATOM 2084 C CA . LEU A 1 267 ? -5.203 -26.344 -34.125 1 28.16 267 LEU A CA 1
ATOM 2085 C C . LEU A 1 267 ? -5.188 -25.594 -35.438 1 28.16 267 LEU A C 1
ATOM 2087 O O . LEU A 1 267 ? -4.23 -25.703 -36.219 1 28.16 267 LEU A O 1
ATOM 2091 N N . ALA A 1 268 ? -6.262 -24.688 -36.156 1 36.16 268 ALA A N 1
ATOM 2092 C CA . ALA A 1 268 ? -6.586 -23.969 -37.375 1 36.16 268 ALA A CA 1
ATOM 2093 C C . ALA A 1 268 ? -5.777 -22.672 -37.5 1 36.16 268 ALA A C 1
ATOM 2095 O O . ALA A 1 268 ? -5.48 -22.047 -36.469 1 36.16 268 ALA A O 1
ATOM 2096 N N . PRO A 1 269 ? -5.562 -21.766 -38.844 1 36.5 269 PRO A N 1
ATOM 2097 C CA . PRO A 1 269 ? -4.559 -20.766 -39.219 1 36.5 269 PRO A CA 1
ATOM 2098 C C . PRO A 1 269 ? -5.082 -19.344 -39.062 1 36.5 269 PRO A C 1
ATOM 2100 O O . PRO A 1 269 ? -6.172 -19.031 -39.562 1 36.5 269 PRO A O 1
ATOM 2103 N N . MET A 1 270 ? -4.746 -18.25 -38.469 1 48.69 270 MET A N 1
ATOM 2104 C CA . MET A 1 270 ? -5.125 -16.859 -38.188 1 48.69 270 MET A CA 1
ATOM 2105 C C . MET A 1 270 ? -4.57 -15.914 -39.25 1 48.69 270 MET A C 1
ATOM 2107 O O . MET A 1 270 ? -3.498 -16.156 -39.781 1 48.69 270 MET A O 1
ATOM 2111 N N . SER A 1 271 ? -5.266 -14.719 -39.781 1 59.69 271 SER A N 1
ATOM 2112 C CA . SER A 1 271 ? -4.934 -13.711 -40.781 1 59.69 271 SER A CA 1
ATOM 2113 C C . SER A 1 271 ? -3.793 -12.82 -40.312 1 59.69 271 SER A C 1
ATOM 2115 O O . SER A 1 271 ? -3.541 -12.711 -39.094 1 59.69 271 SER A O 1
ATOM 2117 N N . PRO A 1 272 ? -3.232 -11.945 -41.312 1 57.25 272 PRO A N 1
ATOM 2118 C CA . PRO A 1 272 ? -2.08 -11.141 -40.906 1 57.25 272 PRO A CA 1
ATOM 2119 C C . PRO A 1 272 ? -2.475 -9.961 -40 1 57.25 272 PRO A C 1
ATOM 2121 O O . PRO A 1 272 ? -1.748 -9.617 -39.094 1 57.25 272 PRO A O 1
ATOM 2124 N N . LEU A 1 273 ? -3.516 -9.18 -40.375 1 57.19 273 LEU A N 1
ATOM 2125 C CA . LEU A 1 273 ? -4.027 -8.117 -39.531 1 57.19 273 LEU A CA 1
ATOM 2126 C C . LEU A 1 273 ? -4.445 -8.664 -38.156 1 57.19 273 LEU A C 1
ATOM 2128 O O . LEU A 1 273 ? -4.121 -8.078 -37.125 1 57.19 273 LEU A O 1
ATOM 2132 N N . GLU A 1 274 ? -5.117 -9.695 -38.312 1 59.62 274 GLU A N 1
ATOM 2133 C CA . GLU A 1 274 ? -5.523 -10.383 -37.094 1 59.62 274 GLU A CA 1
ATOM 2134 C C . GLU A 1 274 ? -4.316 -10.93 -36.312 1 59.62 274 GLU A C 1
ATOM 2136 O O . GLU A 1 274 ? -4.254 -10.836 -35.094 1 59.62 274 GLU A O 1
ATOM 2141 N N . ILE A 1 275 ? -3.355 -11.383 -37.156 1 60.97 275 ILE A N 1
ATOM 2142 C CA . ILE A 1 275 ? -2.078 -11.844 -36.625 1 60.97 275 ILE A CA 1
ATOM 2143 C C . ILE A 1 275 ? -1.301 -10.664 -36.062 1 60.97 275 ILE A C 1
ATOM 2145 O O . ILE A 1 275 ? -0.735 -10.758 -34.969 1 60.97 275 ILE A O 1
ATOM 2149 N N . GLY A 1 276 ? -1.345 -9.547 -36.688 1 58.84 276 GLY A N 1
ATOM 2150 C CA . GLY A 1 276 ? -0.689 -8.344 -36.219 1 58.84 276 GLY A CA 1
ATOM 2151 C C . GLY A 1 276 ? -1.333 -7.781 -34.969 1 58.84 276 GLY A C 1
ATOM 2152 O O . GLY A 1 276 ? -0.639 -7.422 -34 1 58.84 276 GLY A O 1
ATOM 2153 N N . MET A 1 277 ? -2.641 -7.727 -35.062 1 62.56 277 MET A N 1
ATOM 2154 C CA . MET A 1 277 ? -3.41 -7.281 -33.906 1 62.56 277 MET A CA 1
ATOM 2155 C C . MET A 1 277 ? -3.24 -8.242 -32.719 1 62.56 277 MET A C 1
ATOM 2157 O O . MET A 1 277 ? -3.141 -7.812 -31.578 1 62.56 277 MET A O 1
ATOM 2161 N N . GLU A 1 278 ? -3.135 -9.477 -33.188 1 55.91 278 GLU A N 1
ATOM 2162 C CA . GLU A 1 278 ? -2.842 -10.516 -32.188 1 55.91 278 GLU A CA 1
ATOM 2163 C C . GLU A 1 278 ? -1.42 -10.383 -31.656 1 55.91 278 GLU A C 1
ATOM 2165 O O . GLU A 1 278 ? -1.182 -10.562 -30.469 1 55.91 278 GLU A O 1
ATOM 2170 N N . HIS A 1 279 ? -0.445 -10.062 -32.5 1 59.03 279 HIS A N 1
ATOM 2171 C CA . HIS A 1 279 ? 0.936 -9.797 -32.125 1 59.03 279 HIS A CA 1
ATOM 2172 C C . HIS A 1 279 ? 1.033 -8.555 -31.25 1 59.03 279 HIS A C 1
ATOM 2174 O O . HIS A 1 279 ? 1.782 -8.531 -30.281 1 59.03 279 HIS A O 1
ATOM 2180 N N . ILE A 1 280 ? 0.224 -7.508 -31.562 1 58.34 280 ILE A N 1
ATOM 2181 C CA . ILE A 1 280 ? 0.197 -6.273 -30.781 1 58.34 280 ILE A CA 1
ATOM 2182 C C . ILE A 1 280 ? -0.448 -6.535 -29.422 1 58.34 280 ILE A C 1
ATOM 2184 O O . ILE A 1 280 ? 0.085 -6.129 -28.391 1 58.34 280 ILE A O 1
ATOM 2188 N N . ALA A 1 281 ? -1.516 -7.301 -29.453 1 59.91 281 ALA A N 1
ATOM 2189 C CA . ALA A 1 281 ? -2.236 -7.676 -28.25 1 59.91 281 ALA A CA 1
ATOM 2190 C C . ALA A 1 281 ? -1.403 -8.617 -27.375 1 59.91 281 ALA A C 1
ATOM 2192 O O . ALA A 1 281 ? -1.466 -8.562 -26.156 1 59.91 281 ALA A O 1
ATOM 2193 N N . ALA A 1 282 ? -0.376 -9.305 -28.047 1 49.75 282 ALA A N 1
ATOM 2194 C CA . ALA A 1 282 ? 0.532 -10.281 -27.438 1 49.75 282 ALA A CA 1
ATOM 2195 C C . ALA A 1 282 ? 1.91 -9.672 -27.203 1 49.75 282 ALA A C 1
ATOM 2197 O O . ALA A 1 282 ? 2.865 -10.383 -26.891 1 49.75 282 ALA A O 1
ATOM 2198 N N . ALA A 1 283 ? 2.031 -8.391 -27.375 1 56.88 283 ALA A N 1
ATOM 2199 C CA . ALA A 1 283 ? 3.225 -7.559 -27.25 1 56.88 283 ALA A CA 1
ATOM 2200 C C . ALA A 1 283 ? 4.391 -8.148 -28.031 1 56.88 283 ALA A C 1
ATOM 2202 O O . ALA A 1 283 ? 5.547 -8.047 -27.609 1 56.88 283 ALA A O 1
ATOM 2203 N N . ARG A 1 284 ? 4.285 -8.758 -29.094 1 58.34 284 ARG A N 1
ATOM 2204 C CA . ARG A 1 284 ? 5.25 -9.141 -30.125 1 58.34 284 ARG A CA 1
ATOM 2205 C C . ARG A 1 284 ? 5.352 -8.07 -31.203 1 58.34 284 ARG A C 1
ATOM 2207 O O . ARG A 1 284 ? 4.945 -8.297 -32.344 1 58.34 284 ARG A O 1
ATOM 2214 N N . TYR A 1 285 ? 6.012 -7.051 -30.766 1 63.84 285 TYR A N 1
ATOM 2215 C CA . TYR A 1 285 ? 5.934 -5.852 -31.594 1 63.84 285 TYR A CA 1
ATOM 2216 C C . TYR A 1 285 ? 6.781 -6.008 -32.844 1 63.84 285 TYR A C 1
ATOM 2218 O O . TYR A 1 285 ? 6.414 -5.512 -33.938 1 63.84 285 TYR A O 1
ATOM 2226 N N . GLU A 1 286 ? 7.906 -6.711 -32.625 1 69.19 286 GLU A N 1
ATOM 2227 C CA . GLU A 1 286 ? 8.703 -6.926 -33.844 1 69.19 286 GLU A CA 1
ATOM 2228 C C . GLU A 1 286 ? 7.941 -7.75 -34.875 1 69.19 286 GLU A C 1
ATOM 2230 O O . GLU A 1 286 ? 7.965 -7.434 -36.062 1 69.19 286 GLU A O 1
ATOM 2235 N N . GLU A 1 287 ? 7.324 -8.68 -34.469 1 68 287 GLU A N 1
ATOM 2236 C CA . GLU A 1 287 ? 6.547 -9.484 -35.406 1 68 287 GLU A CA 1
ATOM 2237 C C . GLU A 1 287 ? 5.359 -8.703 -35.938 1 68 287 GLU A C 1
ATOM 2239 O O . GLU A 1 287 ? 5.031 -8.805 -37.125 1 68 287 GLU A O 1
ATOM 2244 N N . ALA A 1 288 ? 4.746 -8 -35 1 69.56 288 ALA A N 1
ATOM 2245 C CA . ALA A 1 288 ? 3.652 -7.152 -35.469 1 69.56 288 ALA A CA 1
ATOM 2246 C C . ALA A 1 288 ? 4.129 -6.18 -36.562 1 69.56 288 ALA A C 1
ATOM 2248 O O . ALA A 1 288 ? 3.467 -6.008 -37.562 1 69.56 288 ALA A O 1
ATOM 2249 N N . PHE A 1 289 ? 5.234 -5.578 -36.156 1 74.38 289 PHE A N 1
ATOM 2250 C CA . PHE A 1 289 ? 5.801 -4.633 -37.094 1 74.38 289 PHE A CA 1
ATOM 2251 C C . PHE A 1 289 ? 6.059 -5.312 -38.438 1 74.38 289 PHE A C 1
ATOM 2253 O O . PHE A 1 289 ? 5.738 -4.762 -39.5 1 74.38 289 PHE A O 1
ATOM 2260 N N . LYS A 1 290 ? 6.633 -6.465 -38.375 1 71.56 290 LYS A N 1
ATOM 2261 C CA . LYS A 1 290 ? 6.945 -7.199 -39.594 1 71.56 290 LYS A CA 1
ATOM 2262 C C . LYS A 1 290 ? 5.68 -7.535 -40.375 1 71.56 290 LYS A C 1
ATOM 2264 O O . LYS A 1 290 ? 5.602 -7.301 -41.594 1 71.56 290 LYS A O 1
ATOM 2269 N N . VAL A 1 291 ? 4.738 -7.992 -39.656 1 71.06 291 VAL A N 1
ATOM 2270 C CA . VAL A 1 291 ? 3.516 -8.422 -40.344 1 71.06 291 VAL A CA 1
ATOM 2271 C C . VAL A 1 291 ? 2.766 -7.207 -40.875 1 71.06 291 VAL A C 1
ATOM 2273 O O . VAL A 1 291 ? 2.27 -7.227 -42 1 71.06 291 VAL A O 1
ATOM 2276 N N . LEU A 1 292 ? 2.75 -6.219 -40.094 1 75.19 292 LEU A N 1
ATOM 2277 C CA . LEU A 1 292 ? 1.992 -5.039 -40.5 1 75.19 292 LEU A CA 1
ATOM 2278 C C . LEU A 1 292 ? 2.717 -4.281 -41.594 1 75.19 292 LEU A C 1
ATOM 2280 O O . LEU A 1 292 ? 2.08 -3.75 -42.5 1 75.19 292 LEU A O 1
ATOM 2284 N N . THR A 1 293 ? 4.012 -4.25 -41.406 1 72.88 293 THR A N 1
ATOM 2285 C CA . THR A 1 293 ? 4.789 -3.641 -42.5 1 72.88 293 THR A CA 1
ATOM 2286 C C . THR A 1 293 ? 4.613 -4.418 -43.781 1 72.88 293 THR A C 1
ATOM 2288 O O . THR A 1 293 ? 4.484 -3.824 -44.875 1 72.88 293 THR A O 1
ATOM 2291 N N . GLU A 1 294 ? 4.621 -5.633 -43.656 1 70.31 294 GLU A N 1
ATOM 2292 C CA . GLU A 1 294 ? 4.383 -6.461 -44.844 1 70.31 294 GLU A CA 1
ATOM 2293 C C . GLU A 1 294 ? 2.975 -6.25 -45.375 1 70.31 294 GLU A C 1
ATOM 2295 O O . GLU A 1 294 ? 2.773 -6.207 -46.594 1 70.31 294 GLU A O 1
ATOM 2300 N N . ALA A 1 295 ? 2.084 -6.168 -44.469 1 70.94 295 ALA A N 1
ATOM 2301 C CA . ALA A 1 295 ? 0.71 -5.906 -44.875 1 70.94 295 ALA A CA 1
ATOM 2302 C C . ALA A 1 295 ? 0.605 -4.566 -45.594 1 70.94 295 ALA A C 1
ATOM 2304 O O . ALA A 1 295 ? -0.131 -4.441 -46.594 1 70.94 295 ALA A O 1
ATOM 2305 N N . LEU A 1 296 ? 1.316 -3.617 -45.062 1 70.62 296 LEU A N 1
ATOM 2306 C CA . LEU A 1 296 ? 1.321 -2.295 -45.688 1 70.62 296 LEU A CA 1
ATOM 2307 C C . LEU A 1 296 ? 1.954 -2.344 -47.062 1 70.62 296 LEU A C 1
ATOM 2309 O O . LEU A 1 296 ? 1.514 -1.643 -48 1 70.62 296 LEU A O 1
ATOM 2313 N N . GLN A 1 297 ? 2.904 -3.162 -47.188 1 67.88 297 GLN A N 1
ATOM 2314 C CA . GLN A 1 297 ? 3.555 -3.338 -48.5 1 67.88 297 GLN A CA 1
ATOM 2315 C C . GLN A 1 297 ? 2.619 -4.012 -49.5 1 67.88 297 GLN A C 1
ATOM 2317 O O . GLN A 1 297 ? 2.635 -3.689 -50.688 1 67.88 297 GLN A O 1
ATOM 2322 N N . ASN A 1 298 ? 1.801 -4.855 -48.938 1 62.91 298 ASN A N 1
ATOM 2323 C CA . ASN A 1 298 ? 0.891 -5.586 -49.812 1 62.91 298 ASN A CA 1
ATOM 2324 C C . ASN A 1 298 ? -0.367 -4.777 -50.125 1 62.91 298 ASN A C 1
ATOM 2326 O O . ASN A 1 298 ? -0.92 -4.867 -51.219 1 62.91 298 ASN A O 1
ATOM 2330 N N . ASP A 1 299 ? -0.93 -4.125 -48.938 1 59.59 299 ASP A N 1
ATOM 2331 C CA . ASP A 1 299 ? -2.086 -3.25 -49.094 1 59.59 299 ASP A CA 1
ATOM 2332 C C . ASP A 1 299 ? -1.779 -1.837 -48.594 1 59.59 299 ASP A C 1
ATOM 2334 O O . ASP A 1 299 ? -2.049 -1.507 -47.438 1 59.59 299 ASP A O 1
ATOM 2338 N N . GLY A 1 300 ? -1.006 -1.128 -49.188 1 57.06 300 GLY A N 1
ATOM 2339 C CA . GLY A 1 300 ? -0.322 0.117 -48.875 1 57.06 300 GLY A CA 1
ATOM 2340 C C . GLY A 1 300 ? -1.22 1.141 -48.219 1 57.06 300 GLY A C 1
ATOM 2341 O O . GLY A 1 300 ? -0.744 2.002 -47.469 1 57.06 300 GLY A O 1
ATOM 2342 N N . GLU A 1 301 ? -2.449 1.291 -48.562 1 65.06 301 GLU A N 1
ATOM 2343 C CA . GLU A 1 301 ? -3.252 2.469 -48.25 1 65.06 301 GLU A CA 1
ATOM 2344 C C . GLU A 1 301 ? -4.32 2.145 -47.219 1 65.06 301 GLU A C 1
ATOM 2346 O O . GLU A 1 301 ? -5.238 2.936 -47 1 65.06 301 GLU A O 1
ATOM 2351 N N . ASN A 1 302 ? -4.199 1.132 -46.594 1 70.5 302 ASN A N 1
ATOM 2352 C CA . ASN A 1 302 ? -5.273 0.801 -45.656 1 70.5 302 ASN A CA 1
ATOM 2353 C C . ASN A 1 302 ? -5.168 1.612 -44.375 1 70.5 302 ASN A C 1
ATOM 2355 O O . ASN A 1 302 ? -4.215 1.451 -43.594 1 70.5 302 ASN A O 1
ATOM 2359 N N . PRO A 1 303 ? -6.043 2.443 -44.125 1 74.56 303 PRO A N 1
ATOM 2360 C CA . PRO A 1 303 ? -5.965 3.309 -42.969 1 74.56 303 PRO A CA 1
ATOM 2361 C C . PRO A 1 303 ? -5.992 2.527 -41.656 1 74.56 303 PRO A C 1
ATOM 2363 O O . PRO A 1 303 ? -5.391 2.949 -40.656 1 74.56 303 PRO A O 1
ATOM 2366 N N . ALA A 1 304 ? -6.5 1.33 -41.656 1 75 304 ALA A N 1
ATOM 2367 C CA . ALA A 1 304 ? -6.543 0.526 -40.438 1 75 304 ALA A CA 1
ATOM 2368 C C . ALA A 1 304 ? -5.164 -0.031 -40.094 1 75 304 ALA A C 1
ATOM 2370 O O . ALA A 1 304 ? -4.777 -0.082 -38.938 1 75 304 ALA A O 1
ATOM 2371 N N . VAL A 1 305 ? -4.445 -0.405 -41.062 1 75.69 305 VAL A N 1
ATOM 2372 C CA . VAL A 1 305 ? -3.088 -0.898 -40.875 1 75.69 305 VAL A CA 1
ATOM 2373 C C . VAL A 1 305 ? -2.186 0.247 -40.406 1 75.69 305 VAL A C 1
ATOM 2375 O O . VAL A 1 305 ? -1.387 0.088 -39.469 1 75.69 305 VAL A O 1
ATOM 2378 N N . VAL A 1 306 ? -2.346 1.384 -41 1 75.62 306 VAL A N 1
ATOM 2379 C CA . VAL A 1 306 ? -1.551 2.545 -40.625 1 75.62 306 VAL A CA 1
ATOM 2380 C C . VAL A 1 306 ? -1.893 2.949 -39.188 1 75.62 306 VAL A C 1
ATOM 2382 O O . VAL A 1 306 ? -1.003 3.279 -38.406 1 75.62 306 VAL A O 1
ATOM 2385 N N . PHE A 1 307 ? -3.166 2.838 -38.906 1 76.19 307 PHE A N 1
ATOM 2386 C CA . PHE A 1 307 ? -3.588 3.084 -37.531 1 76.19 307 PHE A CA 1
ATOM 2387 C C . PHE A 1 307 ? -2.936 2.09 -36.562 1 76.19 307 PHE A C 1
ATOM 2389 O O . PHE A 1 307 ? -2.426 2.475 -35.5 1 76.19 307 PHE A O 1
ATOM 2396 N N . GLN A 1 308 ? -2.838 0.865 -36.938 1 74.5 308 GLN A N 1
ATOM 2397 C CA . GLN A 1 308 ? -2.246 -0.13 -36.062 1 74.5 308 GLN A CA 1
ATOM 2398 C C . GLN A 1 308 ? -0.734 0.045 -35.969 1 74.5 308 GLN A C 1
ATOM 2400 O O . GLN A 1 308 ? -0.143 -0.166 -34.906 1 74.5 308 GLN A O 1
ATOM 2405 N N . LEU A 1 309 ? -0.112 0.553 -36.969 1 74.25 309 LEU A N 1
ATOM 2406 C CA . LEU A 1 309 ? 1.303 0.9 -36.906 1 74.25 309 LEU A CA 1
ATOM 2407 C C . LEU A 1 309 ? 1.522 2.125 -36 1 74.25 309 LEU A C 1
ATOM 2409 O O . LEU A 1 309 ? 2.51 2.197 -35.281 1 74.25 309 LEU A O 1
ATOM 2413 N N . GLY A 1 310 ? 0.654 3.035 -36.094 1 75.06 310 GLY A N 1
ATOM 2414 C CA . GLY A 1 310 ? 0.692 4.148 -35.188 1 75.06 310 GLY A CA 1
ATOM 2415 C C . GLY A 1 310 ? 0.491 3.723 -33.719 1 75.06 310 GLY A C 1
ATOM 2416 O O . GLY A 1 310 ? 1.204 4.184 -32.844 1 75.06 310 GLY A O 1
ATOM 2417 N N . ARG A 1 311 ? -0.414 2.836 -33.5 1 72.94 311 ARG A N 1
ATOM 2418 C CA . ARG A 1 311 ? -0.617 2.271 -32.156 1 72.94 311 ARG A CA 1
ATOM 2419 C C . ARG A 1 311 ? 0.638 1.552 -31.688 1 72.94 311 ARG A C 1
ATOM 2421 O O . ARG A 1 311 ? 1.046 1.714 -30.531 1 72.94 311 ARG A O 1
ATOM 2428 N N . LEU A 1 312 ? 1.188 0.845 -32.531 1 68.12 312 LEU A N 1
ATOM 2429 C CA . LEU A 1 312 ? 2.434 0.153 -32.219 1 68.12 312 LEU A CA 1
ATOM 2430 C C . LEU A 1 312 ? 3.549 1.148 -31.938 1 68.12 312 LEU A C 1
ATOM 2432 O O . LEU A 1 312 ? 4.293 0.982 -30.969 1 68.12 312 LEU A O 1
ATOM 2436 N N . ALA A 1 313 ? 3.67 2.154 -32.688 1 70.44 313 ALA A N 1
ATOM 2437 C CA . ALA A 1 313 ? 4.684 3.174 -32.438 1 70.44 313 ALA A CA 1
ATOM 2438 C C . ALA A 1 313 ? 4.434 3.885 -31.094 1 70.44 313 ALA A C 1
ATOM 2440 O O . ALA A 1 313 ? 5.371 4.168 -30.359 1 70.44 313 ALA A O 1
ATOM 2441 N N . ALA A 1 314 ? 3.199 4.035 -30.734 1 68.56 314 ALA A N 1
ATOM 2442 C CA . ALA A 1 314 ? 2.84 4.684 -29.484 1 68.56 314 ALA A CA 1
ATOM 2443 C C . ALA A 1 314 ? 3.139 3.773 -28.297 1 68.56 314 ALA A C 1
ATOM 2445 O O . ALA A 1 314 ? 3.684 4.223 -27.281 1 68.56 314 ALA A O 1
ATOM 2446 N N . ILE A 1 315 ? 2.914 2.533 -28.438 1 64.06 315 ILE A N 1
ATOM 2447 C CA . ILE A 1 315 ? 3.143 1.538 -27.391 1 64.06 315 ILE A CA 1
ATOM 2448 C C . ILE A 1 315 ? 4.641 1.313 -27.219 1 64.06 315 ILE A C 1
ATOM 2450 O O . ILE A 1 315 ? 5.121 1.141 -26.094 1 64.06 315 ILE A O 1
ATOM 2454 N N . CYS A 1 316 ? 5.438 1.502 -28.266 1 61.75 316 CYS A N 1
ATOM 2455 C CA . CYS A 1 316 ? 6.887 1.335 -28.234 1 61.75 316 CYS A CA 1
ATOM 2456 C C . CYS A 1 316 ? 7.586 2.658 -27.953 1 61.75 316 CYS A C 1
ATOM 2458 O O . CYS A 1 316 ? 8.773 2.812 -28.234 1 61.75 316 CYS A O 1
ATOM 2460 N N . ASN A 1 317 ? 6.844 3.529 -27.438 1 61.97 317 ASN A N 1
ATOM 2461 C CA . ASN A 1 317 ? 7.32 4.832 -26.984 1 61.97 317 ASN A CA 1
ATOM 2462 C C . ASN A 1 317 ? 8.102 5.555 -28.078 1 61.97 317 ASN A C 1
ATOM 2464 O O . ASN A 1 317 ? 9.195 6.07 -27.828 1 61.97 317 ASN A O 1
ATOM 2468 N N . MET A 1 318 ? 7.566 5.547 -29.219 1 65.94 318 MET A N 1
ATOM 2469 C CA . MET A 1 318 ? 8.047 6.363 -30.328 1 65.94 318 MET A CA 1
ATOM 2470 C C . MET A 1 318 ? 7.027 7.43 -30.703 1 65.94 318 MET A C 1
ATOM 2472 O O . MET A 1 318 ? 6.398 7.348 -31.75 1 65.94 318 MET A O 1
ATOM 2476 N N . PRO A 1 319 ? 7.004 8.359 -29.781 1 71.31 319 PRO A N 1
ATOM 2477 C CA . PRO A 1 319 ? 5.895 9.305 -29.906 1 71.31 319 PRO A CA 1
ATOM 2478 C C . PRO A 1 319 ? 5.926 10.094 -31.219 1 71.31 319 PRO A C 1
ATOM 2480 O O . PRO A 1 319 ? 4.875 10.383 -31.797 1 71.31 319 PRO A O 1
ATOM 2483 N N . GLU A 1 320 ? 7.066 10.438 -31.672 1 73.31 320 GLU A N 1
ATOM 2484 C CA . GLU A 1 320 ? 7.141 11.203 -32.906 1 73.31 320 GLU A CA 1
ATOM 2485 C C . GLU A 1 320 ? 6.648 10.383 -34.094 1 73.31 320 GLU A C 1
ATOM 2487 O O . GLU A 1 320 ? 5.918 10.891 -34.969 1 73.31 320 GLU A O 1
ATOM 2492 N N . ASP A 1 321 ? 6.977 9.164 -34.156 1 70.75 321 ASP A N 1
ATOM 2493 C CA . ASP A 1 321 ? 6.523 8.281 -35.219 1 70.75 321 ASP A CA 1
ATOM 2494 C C . ASP A 1 321 ? 5.02 8.031 -35.125 1 70.75 321 ASP A C 1
ATOM 2496 O O . ASP A 1 321 ? 4.32 8.023 -36.125 1 70.75 321 ASP A O 1
ATOM 2500 N N . ALA A 1 322 ? 4.648 7.793 -33.906 1 77.44 322 ALA A N 1
ATOM 2501 C CA . ALA A 1 322 ? 3.223 7.57 -33.688 1 77.44 322 ALA A CA 1
ATOM 2502 C C . ALA A 1 322 ? 2.404 8.766 -34.188 1 77.44 322 ALA A C 1
ATOM 2504 O O . ALA A 1 322 ? 1.398 8.594 -34.875 1 77.44 322 ALA A O 1
ATOM 2505 N N . LYS A 1 323 ? 2.844 9.844 -33.75 1 76.06 323 LYS A N 1
ATOM 2506 C CA . LYS A 1 323 ? 2.168 11.07 -34.156 1 76.06 323 LYS A CA 1
ATOM 2507 C C . LYS A 1 323 ? 2.074 11.172 -35.688 1 76.06 323 LYS A C 1
ATOM 2509 O O . LYS A 1 323 ? 1.015 11.484 -36.219 1 76.06 323 LYS A O 1
ATOM 2514 N N . GLU A 1 324 ? 3.102 10.953 -36.312 1 75.69 324 GLU A N 1
ATOM 2515 C CA . GLU A 1 324 ? 3.145 11.039 -37.781 1 75.69 324 GLU A CA 1
ATOM 2516 C C . GLU A 1 324 ? 2.232 9.992 -38.406 1 75.69 324 GLU A C 1
ATOM 2518 O O . GLU A 1 324 ? 1.503 10.297 -39.344 1 75.69 324 GLU A O 1
ATOM 2523 N N . LEU A 1 325 ? 2.25 8.844 -37.969 1 75.62 325 LEU A N 1
ATOM 2524 C CA . LEU A 1 325 ? 1.428 7.766 -38.5 1 75.62 325 LEU A CA 1
ATOM 2525 C C . LEU A 1 325 ? -0.054 8.047 -38.25 1 75.62 325 LEU A C 1
ATOM 2527 O O . LEU A 1 325 ? -0.878 7.832 -39.156 1 75.62 325 LEU A O 1
ATOM 2531 N N . PHE A 1 326 ? -0.315 8.508 -37.094 1 79.12 326 PHE A N 1
ATOM 2532 C CA . PHE A 1 326 ? -1.701 8.859 -36.812 1 79.12 326 PHE A CA 1
ATOM 2533 C C . PHE A 1 326 ? -2.18 9.984 -37.719 1 79.12 326 PHE A C 1
ATOM 2535 O O . PHE A 1 326 ? -3.312 9.953 -38.188 1 79.12 326 PHE A O 1
ATOM 2542 N N . TYR A 1 327 ? -1.403 10.93 -37.812 1 76.44 327 TYR A N 1
ATOM 2543 C CA . TYR A 1 327 ? -1.752 12.016 -38.75 1 76.44 327 TYR A CA 1
ATOM 2544 C C . TYR A 1 327 ? -2.016 11.477 -40.125 1 76.44 327 TYR A C 1
ATOM 2546 O O . TYR A 1 327 ? -2.992 11.867 -40.781 1 76.44 327 TYR A O 1
ATOM 2554 N N . GLN A 1 328 ? -1.26 10.617 -40.656 1 75.06 328 GLN A N 1
ATOM 2555 C CA . GLN A 1 328 ? -1.425 10.031 -41.969 1 75.06 328 GLN A CA 1
ATOM 2556 C C . GLN A 1 328 ? -2.709 9.211 -42.062 1 75.06 328 GLN A C 1
ATOM 2558 O O . GLN A 1 328 ? -3.422 9.258 -43.062 1 75.06 328 GLN A O 1
ATOM 2563 N N . ALA A 1 329 ? -2.922 8.438 -41.031 1 74.81 329 ALA A N 1
ATOM 2564 C CA . ALA A 1 329 ? -4.16 7.664 -40.969 1 74.81 329 ALA A CA 1
ATOM 2565 C C . ALA A 1 329 ? -5.379 8.578 -41.031 1 74.81 329 ALA A C 1
ATOM 2567 O O . ALA A 1 329 ? -6.34 8.289 -41.75 1 74.81 329 ALA A O 1
ATOM 2568 N N . ALA A 1 330 ? -5.289 9.68 -40.25 1 73.5 330 ALA A N 1
ATOM 2569 C CA . ALA A 1 330 ? -6.387 10.648 -40.188 1 73.5 330 ALA A CA 1
ATOM 2570 C C . ALA A 1 330 ? -6.598 11.32 -41.531 1 73.5 330 ALA A C 1
ATOM 2572 O O . ALA A 1 330 ? -7.734 11.609 -41.938 1 73.5 330 ALA A O 1
ATOM 2573 N N . LEU A 1 331 ? -5.629 11.586 -42.188 1 71.44 331 LEU A N 1
ATOM 2574 C CA . LEU A 1 331 ? -5.719 12.188 -43.531 1 71.44 331 LEU A CA 1
ATOM 2575 C C . LEU A 1 331 ? -6.395 11.242 -44.5 1 71.44 331 LEU A C 1
ATOM 2577 O O . LEU A 1 331 ? -7.133 11.68 -45.406 1 71.44 331 LEU A O 1
ATOM 2581 N N . ARG A 1 332 ? -6.188 9.977 -44.344 1 71.38 332 ARG A N 1
ATOM 2582 C CA . ARG A 1 332 ? -6.703 8.977 -45.25 1 71.38 332 ARG A CA 1
ATOM 2583 C C . ARG A 1 332 ? -8.164 8.656 -44.969 1 71.38 332 ARG A C 1
ATOM 2585 O O . ARG A 1 332 ? -8.945 8.383 -45.875 1 71.38 332 ARG A O 1
ATOM 2592 N N . ALA A 1 333 ? -8.453 8.531 -43.719 1 74 333 ALA A N 1
ATOM 2593 C CA . ALA A 1 333 ? -9.82 8.266 -43.281 1 74 333 ALA A CA 1
ATOM 2594 C C . ALA A 1 333 ? -10.172 9.117 -42.062 1 74 333 ALA A C 1
ATOM 2596 O O . ALA A 1 333 ? -9.836 8.766 -40.938 1 74 333 ALA A O 1
ATOM 2597 N N . PRO A 1 334 ? -10.812 10.133 -42.281 1 68.69 334 PRO A N 1
ATOM 2598 C CA . PRO A 1 334 ? -11.125 11.07 -41.219 1 68.69 334 PRO A CA 1
ATOM 2599 C C . PRO A 1 334 ? -11.906 10.414 -40.062 1 68.69 334 PRO A C 1
ATOM 2601 O O . PRO A 1 334 ? -11.805 10.852 -38.906 1 68.69 334 PRO A O 1
ATOM 2604 N N . GLU A 1 335 ? -12.555 9.367 -40.406 1 70.69 335 GLU A N 1
ATOM 2605 C CA . GLU A 1 335 ? -13.344 8.711 -39.375 1 70.69 335 GLU A CA 1
ATOM 2606 C C . GLU A 1 335 ? -12.438 8.031 -38.344 1 70.69 335 GLU A C 1
ATOM 2608 O O . GLU A 1 335 ? -12.859 7.766 -37.219 1 70.69 335 GLU A O 1
ATOM 2613 N N . ILE A 1 336 ? -11.172 7.828 -38.656 1 68.81 336 ILE A N 1
ATOM 2614 C CA . ILE A 1 336 ? -10.25 7.117 -37.781 1 68.81 336 ILE A CA 1
ATOM 2615 C C . ILE A 1 336 ? -9.789 8.039 -36.656 1 68.81 336 ILE A C 1
ATOM 2617 O O . ILE A 1 336 ? -9.336 7.566 -35.625 1 68.81 336 ILE A O 1
ATOM 2621 N N . VAL A 1 337 ? -10.078 9.273 -36.781 1 67.31 337 VAL A N 1
ATOM 2622 C CA . VAL A 1 337 ? -9.672 10.227 -35.75 1 67.31 337 VAL A CA 1
ATOM 2623 C C . VAL A 1 337 ? -10.359 9.883 -34.438 1 67.31 337 VAL A C 1
ATOM 2625 O O . VAL A 1 337 ? -9.742 9.953 -33.375 1 67.31 337 VAL A O 1
ATOM 2628 N N . LYS A 1 338 ? -11.5 9.508 -34.5 1 68.5 338 LYS A N 1
ATOM 2629 C CA . LYS A 1 338 ? -12.18 9.086 -33.25 1 68.5 338 LYS A CA 1
ATOM 2630 C C . LYS A 1 338 ? -11.492 7.875 -32.656 1 68.5 338 LYS A C 1
ATOM 2632 O O . LYS A 1 338 ? -11.359 7.789 -31.422 1 68.5 338 LYS A O 1
ATOM 2637 N N . ASP A 1 339 ? -11.07 6.98 -33.438 1 69.5 339 ASP A N 1
AT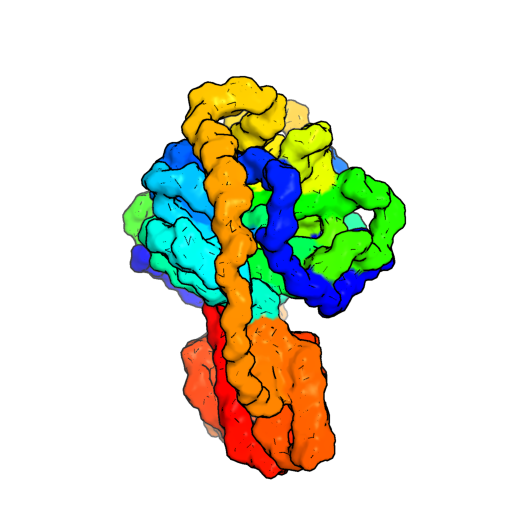OM 2638 C CA . ASP A 1 339 ? -10.344 5.809 -32.938 1 69.5 339 ASP A CA 1
ATOM 2639 C C . ASP A 1 339 ? -9.008 6.203 -32.344 1 69.5 339 ASP A C 1
ATOM 2641 O O . ASP A 1 339 ? -8.586 5.621 -31.328 1 69.5 339 ASP A O 1
ATOM 2645 N N . ILE A 1 340 ? -8.406 7.125 -32.875 1 72.69 340 ILE A N 1
ATOM 2646 C CA . ILE A 1 340 ? -7.141 7.617 -32.312 1 72.69 340 ILE A CA 1
ATOM 2647 C C . ILE A 1 340 ? -7.387 8.281 -30.969 1 72.69 340 ILE A C 1
ATOM 2649 O O . ILE A 1 340 ? -6.641 8.055 -30.016 1 72.69 340 ILE A O 1
ATOM 2653 N N . PHE A 1 341 ? -8.453 9.047 -31 1 70.81 341 PHE A N 1
ATOM 2654 C CA . PHE A 1 341 ? -8.789 9.648 -29.719 1 70.81 341 PHE A CA 1
ATOM 2655 C C . PHE A 1 341 ? -9.172 8.578 -28.703 1 70.81 341 PHE A C 1
ATOM 2657 O O . PHE A 1 341 ? -8.773 8.641 -27.547 1 70.81 341 PHE A O 1
ATOM 2664 N N . ASP A 1 342 ? -9.852 7.566 -29.094 1 68.69 342 ASP A N 1
ATOM 2665 C CA . ASP A 1 342 ? -10.164 6.461 -28.188 1 68.69 342 ASP A CA 1
ATOM 2666 C C . ASP A 1 342 ? -8.891 5.762 -27.719 1 68.69 342 ASP A C 1
ATOM 2668 O O . ASP A 1 342 ? -8.773 5.395 -26.547 1 68.69 342 ASP A O 1
ATOM 2672 N N . PHE A 1 343 ? -8.016 5.559 -28.531 1 68 343 PHE A N 1
ATOM 2673 C CA . PHE A 1 343 ? -6.723 4.973 -28.188 1 68 343 PHE A CA 1
ATOM 2674 C C . PHE A 1 343 ? -5.988 5.84 -27.172 1 68 343 PHE A C 1
ATOM 2676 O O . PHE A 1 343 ? -5.477 5.336 -26.172 1 68 343 PHE A O 1
ATOM 2683 N N . TYR A 1 344 ? -5.922 7.141 -27.422 1 67.62 344 TYR A N 1
ATOM 2684 C CA . TYR A 1 344 ? -5.234 7.988 -26.453 1 67.62 344 TYR A CA 1
ATOM 2685 C C . TYR A 1 344 ? -5.973 8.008 -25.125 1 67.62 344 TYR A C 1
ATOM 2687 O O . TYR A 1 344 ? -5.348 8 -24.047 1 67.62 344 TYR A O 1
ATOM 2695 N N . GLN A 1 345 ? -7.199 7.961 -25.188 1 66.06 345 GLN A N 1
ATOM 2696 C CA . GLN A 1 345 ? -7.969 7.906 -23.938 1 66.06 345 GLN A CA 1
ATOM 2697 C C . GLN A 1 345 ? -7.742 6.586 -23.203 1 66.06 345 GLN A C 1
ATOM 2699 O O . GLN A 1 345 ? -7.621 6.566 -21.984 1 66.06 345 GLN A O 1
ATOM 2704 N N . GLU A 1 346 ? -7.668 5.57 -23.906 1 64.19 346 GLU A N 1
ATOM 2705 C CA . GLU A 1 346 ? -7.34 4.277 -23.312 1 64.19 346 GLU A CA 1
ATOM 2706 C C . GLU A 1 346 ? -5.914 4.266 -22.766 1 64.19 346 GLU A C 1
ATOM 2708 O O . GLU A 1 346 ? -5.664 3.76 -21.672 1 64.19 346 GLU A O 1
ATOM 2713 N N . GLN A 1 347 ? -5.051 4.758 -23.531 1 64.56 347 GLN A N 1
ATOM 2714 C CA . GLN A 1 347 ? -3.67 4.824 -23.078 1 64.56 347 GLN A CA 1
ATOM 2715 C C . GLN A 1 347 ? -3.535 5.746 -21.875 1 64.56 347 GLN A C 1
ATOM 2717 O O . GLN A 1 347 ? -2.771 5.461 -20.953 1 64.56 347 GLN A O 1
ATOM 2722 N N . LEU A 1 348 ? -4.25 6.777 -21.953 1 60.25 348 LEU A N 1
ATOM 2723 C CA . LEU A 1 348 ? -4.273 7.672 -20.797 1 60.25 348 LEU A CA 1
ATOM 2724 C C . LEU A 1 348 ? -4.965 7.012 -19.609 1 60.25 348 LEU A C 1
ATOM 2726 O O . LEU A 1 348 ? -4.5 7.129 -18.469 1 60.25 348 LEU A O 1
ATOM 2730 N N . ALA A 1 349 ? -6.031 6.375 -19.828 1 58.94 349 ALA A N 1
ATOM 2731 C CA . ALA A 1 349 ? -6.695 5.621 -18.781 1 58.94 349 ALA A CA 1
ATOM 2732 C C . ALA A 1 349 ? -5.785 4.527 -18.219 1 58.94 349 ALA A C 1
ATOM 2734 O O . ALA A 1 349 ? -5.707 4.332 -17.016 1 58.94 349 ALA A O 1
ATOM 2735 N N . ARG A 1 350 ? -5.004 3.967 -19.031 1 55.81 350 ARG A N 1
ATOM 2736 C CA . ARG A 1 350 ? -4.012 2.967 -18.656 1 55.81 350 ARG A CA 1
ATOM 2737 C C . ARG A 1 350 ? -2.814 3.615 -17.969 1 55.81 350 ARG A C 1
ATOM 2739 O O . ARG A 1 350 ? -2.293 3.088 -16.984 1 55.81 350 ARG A O 1
ATOM 2746 N N . ALA A 1 351 ? -2.404 4.594 -18.531 1 54.16 351 ALA A N 1
ATOM 2747 C CA . ALA A 1 351 ? -1.301 5.32 -17.906 1 54.16 351 ALA A CA 1
ATOM 2748 C C . ALA A 1 351 ? -1.717 5.898 -16.562 1 54.16 351 ALA A C 1
ATOM 2750 O O . ALA A 1 351 ? -0.953 5.848 -15.586 1 54.16 351 ALA A O 1
ATOM 2751 N N . ARG A 1 352 ? -2.902 6.355 -16.469 1 54.44 352 ARG A N 1
ATOM 2752 C CA . ARG A 1 352 ? -3.488 6.906 -15.242 1 54.44 352 ARG A CA 1
ATOM 2753 C C . ARG A 1 352 ? -3.863 5.793 -14.266 1 54.44 352 ARG A C 1
ATOM 2755 O O . ARG A 1 352 ? -3.824 5.992 -13.055 1 54.44 352 ARG A O 1
ATOM 2762 N N . ALA A 1 353 ? -4.18 4.668 -14.727 1 47.69 353 ALA A N 1
ATOM 2763 C CA . ALA A 1 353 ? -4.457 3.477 -13.93 1 47.69 353 ALA A CA 1
ATOM 2764 C C . ALA A 1 353 ? -3.172 2.707 -13.641 1 47.69 353 ALA A C 1
ATOM 2766 O O . ALA A 1 353 ? -3.199 1.685 -12.945 1 47.69 353 ALA A O 1
ATOM 2767 N N . GLY A 1 354 ? -1.997 3.223 -14.031 1 49.28 354 GLY A N 1
ATOM 2768 C CA . GLY A 1 354 ? -0.701 2.58 -13.891 1 49.28 354 GLY A CA 1
ATOM 2769 C C . GLY A 1 354 ? -0.574 1.303 -14.695 1 49.28 354 GLY A C 1
ATOM 2770 O O . GLY A 1 354 ? 0.216 0.421 -14.352 1 49.28 354 GLY A O 1
ATOM 2771 N N . LEU A 1 355 ? -1.175 1.077 -15.875 1 42.66 355 LEU A N 1
ATOM 2772 C CA . LEU A 1 355 ? -1.214 -0.133 -16.688 1 42.66 355 LEU A CA 1
ATOM 2773 C C . LEU A 1 355 ? -0.297 -0.003 -17.891 1 42.66 355 LEU A C 1
ATOM 2775 O O . LEU A 1 355 ? -0.37 -0.811 -18.828 1 42.66 355 LEU A O 1
ATOM 2779 N N . GLU A 1 356 ? 0.411 0.918 -17.984 1 50.88 356 GLU A N 1
ATOM 2780 C CA . GLU A 1 356 ? 1.293 0.938 -19.156 1 50.88 356 GLU A CA 1
ATOM 2781 C C . GLU A 1 356 ? 2.584 0.171 -18.875 1 50.88 356 GLU A C 1
ATOM 2783 O O . GLU A 1 356 ? 3.084 0.169 -17.75 1 50.88 356 GLU A O 1
ATOM 2788 N N . MET B 1 1 ? -18.828 1.215 -0.333 1 58.5 1 MET B N 1
ATOM 2789 C CA . MET B 1 1 ? -17.844 2.301 -0.349 1 58.5 1 MET B CA 1
ATOM 2790 C C . MET B 1 1 ? -16.859 2.129 -1.499 1 58.5 1 MET B C 1
ATOM 2792 O O . MET B 1 1 ? -16.344 1.033 -1.723 1 58.5 1 MET B O 1
ATOM 2796 N N . THR B 1 2 ? -16.844 3.197 -2.363 1 66.12 2 THR B N 1
ATOM 2797 C CA . THR B 1 2 ? -16.094 3.109 -3.605 1 66.12 2 THR B CA 1
ATOM 2798 C C . THR B 1 2 ? -14.969 4.145 -3.625 1 66.12 2 THR B C 1
ATOM 2800 O O . THR B 1 2 ? -14.953 5.07 -2.812 1 66.12 2 THR B O 1
ATOM 2803 N N . ALA B 1 3 ? -14.039 3.928 -4.43 1 77 3 ALA B N 1
ATOM 2804 C CA . ALA B 1 3 ? -12.945 4.875 -4.645 1 77 3 ALA B CA 1
ATOM 2805 C C . ALA B 1 3 ? -13.484 6.246 -5.047 1 77 3 ALA B C 1
ATOM 2807 O O . ALA B 1 3 ? -12.922 7.277 -4.668 1 77 3 ALA B O 1
ATOM 2808 N N . ALA B 1 4 ? -14.617 6.273 -5.652 1 73.56 4 ALA B N 1
ATOM 2809 C CA . ALA B 1 4 ? -15.203 7.523 -6.137 1 73.56 4 ALA B CA 1
ATOM 2810 C C . ALA B 1 4 ? -15.68 8.391 -4.977 1 73.56 4 ALA B C 1
ATOM 2812 O O . ALA B 1 4 ? -15.656 9.625 -5.062 1 73.56 4 ALA B O 1
ATOM 2813 N N . SER B 1 5 ? -16.047 7.801 -3.918 1 82.56 5 SER B N 1
ATOM 2814 C CA . SER B 1 5 ? -16.5 8.516 -2.73 1 82.56 5 SER B CA 1
ATOM 2815 C C . SER B 1 5 ? -15.391 8.641 -1.697 1 82.56 5 SER B C 1
ATOM 2817 O O . SER B 1 5 ? -15.625 9.062 -0.564 1 82.56 5 SER B O 1
ATOM 2819 N N . PHE B 1 6 ? -14.156 8.188 -2.074 1 89.62 6 PHE B N 1
ATOM 2820 C CA . PHE B 1 6 ? -13.016 8.125 -1.169 1 89.62 6 PHE B CA 1
ATOM 2821 C C . PHE B 1 6 ? -13.336 7.27 0.052 1 89.62 6 PHE B C 1
ATOM 2823 O O . PHE B 1 6 ? -12.906 7.582 1.164 1 89.62 6 PHE B O 1
ATOM 2830 N N . PHE B 1 7 ? -14.297 6.316 -0.162 1 90.88 7 PHE B N 1
ATOM 2831 C CA . PHE B 1 7 ? -14.625 5.238 0.765 1 90.88 7 PHE B CA 1
ATOM 2832 C C . PHE B 1 7 ? -15.406 5.773 1.96 1 90.88 7 PHE B C 1
ATOM 2834 O O . PHE B 1 7 ? -15.312 5.234 3.062 1 90.88 7 PHE B O 1
ATOM 2841 N N . ILE B 1 8 ? -16.016 6.934 1.822 1 93.5 8 ILE B N 1
ATOM 2842 C CA . ILE B 1 8 ? -16.953 7.449 2.824 1 93.5 8 ILE B CA 1
ATOM 2843 C C . ILE B 1 8 ? -18.297 6.77 2.672 1 93.5 8 ILE B C 1
ATOM 2845 O O . ILE B 1 8 ? -18.672 6.328 1.579 1 93.5 8 ILE B O 1
ATOM 2849 N N . LYS B 1 9 ? -19.031 6.613 3.707 1 92.62 9 LYS B N 1
ATOM 2850 C CA . LYS B 1 9 ? -20.297 5.898 3.711 1 92.62 9 LYS B CA 1
ATOM 2851 C C . LYS B 1 9 ? -21.266 6.48 2.678 1 92.62 9 LYS B C 1
ATOM 2853 O O . LYS B 1 9 ? -21.25 7.684 2.42 1 92.62 9 LYS B O 1
ATOM 2858 N N . PRO B 1 10 ? -22.094 5.598 2.121 1 90.69 10 PRO B N 1
ATOM 2859 C CA . PRO B 1 10 ? -23.047 6.039 1.096 1 90.69 10 PRO B CA 1
ATOM 2860 C C . PRO B 1 10 ? -24.016 7.109 1.604 1 90.69 10 PRO B C 1
ATOM 2862 O O . PRO B 1 10 ? -24.469 7.039 2.748 1 90.69 10 PRO B O 1
ATOM 2865 N N . GLY B 1 11 ? -24.297 8.039 0.793 1 91.31 11 GLY B N 1
ATOM 2866 C CA . GLY B 1 11 ? -25.234 9.086 1.146 1 91.31 11 GLY B CA 1
ATOM 2867 C C . GLY B 1 11 ? -24.578 10.305 1.761 1 91.31 11 GLY B C 1
ATOM 2868 O O . GLY B 1 11 ? -25.219 11.344 1.937 1 91.31 11 GLY B O 1
ATOM 2869 N N . TYR B 1 12 ? -23.297 10.234 2.15 1 94.56 12 TYR B N 1
ATOM 2870 C CA . TYR B 1 12 ? -22.578 11.359 2.723 1 94.56 12 TYR B CA 1
ATOM 2871 C C . TYR B 1 12 ? -22.453 12.5 1.723 1 94.56 12 TYR B C 1
ATOM 2873 O O . TYR B 1 12 ? -22.219 12.273 0.535 1 94.56 12 TYR B O 1
ATOM 2881 N N . ARG B 1 13 ? -22.641 13.703 2.211 1 92.75 13 ARG B N 1
ATOM 2882 C CA . ARG B 1 13 ? -22.547 14.891 1.365 1 92.75 13 ARG B CA 1
ATOM 2883 C C . ARG B 1 13 ? -21.297 15.695 1.68 1 92.75 13 ARG B C 1
ATOM 2885 O O . ARG B 1 13 ? -21.172 16.281 2.764 1 92.75 13 ARG B O 1
ATOM 2892 N N . ALA B 1 14 ? -20.438 15.781 0.728 1 92.94 14 ALA B N 1
ATOM 2893 C CA . ALA B 1 14 ? -19.234 16.594 0.857 1 92.94 14 ALA B CA 1
ATOM 2894 C C . ALA B 1 14 ? -19.484 18.031 0.407 1 92.94 14 ALA B C 1
ATOM 2896 O O . ALA B 1 14 ? -20.375 18.281 -0.417 1 92.94 14 ALA B O 1
ATOM 2897 N N . ARG B 1 15 ? -18.734 18.938 1.005 1 90 15 ARG B N 1
ATOM 2898 C CA . ARG B 1 15 ? -18.75 20.328 0.529 1 90 15 ARG B CA 1
ATOM 2899 C C . ARG B 1 15 ? -18.016 20.453 -0.8 1 90 15 ARG B C 1
ATOM 2901 O O . ARG B 1 15 ? -17.094 19.688 -1.082 1 90 15 ARG B O 1
ATOM 2908 N N . THR B 1 16 ? -18.391 21.344 -1.612 1 84.62 16 THR B N 1
ATOM 2909 C CA . THR B 1 16 ? -17.781 21.453 -2.93 1 84.62 16 THR B CA 1
ATOM 2910 C C . THR B 1 16 ? -16.844 22.656 -2.986 1 84.62 16 THR B C 1
ATOM 2912 O O . THR B 1 16 ? -15.961 22.719 -3.838 1 84.62 16 THR B O 1
ATOM 2915 N N . GLN B 1 17 ? -17.062 23.656 -2.16 1 79.19 17 GLN B N 1
ATOM 2916 C CA . GLN B 1 17 ? -16.219 24.844 -2.117 1 79.19 17 GLN B CA 1
ATOM 2917 C C . GLN B 1 17 ? -15.812 25.172 -0.686 1 79.19 17 GLN B C 1
ATOM 2919 O O . GLN B 1 17 ? -16.609 25.719 0.081 1 79.19 17 GLN B O 1
ATOM 2924 N N . PRO B 1 18 ? -14.57 24.812 -0.371 1 72.19 18 PRO B N 1
ATOM 2925 C CA . PRO B 1 18 ? -14.18 25.125 1.006 1 72.19 18 PRO B CA 1
ATOM 2926 C C . PRO B 1 18 ? -13.75 26.594 1.184 1 72.19 18 PRO B C 1
ATOM 2928 O O . PRO B 1 18 ? -13.328 27.234 0.222 1 72.19 18 PRO B O 1
ATOM 2931 N N . GLU B 1 19 ? -14.031 27.094 2.412 1 76.81 19 GLU B N 1
ATOM 2932 C CA . GLU B 1 19 ? -13.43 28.359 2.814 1 76.81 19 GLU B CA 1
ATOM 2933 C C . GLU B 1 19 ? -11.953 28.188 3.15 1 76.81 19 GLU B C 1
ATOM 2935 O O . GLU B 1 19 ? -11.531 27.141 3.635 1 76.81 19 GLU B O 1
ATOM 2940 N N . TYR B 1 20 ? -11.156 29.141 2.689 1 73.44 20 TYR B N 1
ATOM 2941 C CA . TYR B 1 20 ? -9.75 29.141 3.068 1 73.44 20 TYR B CA 1
ATOM 2942 C C . TYR B 1 20 ? -9.594 29.156 4.582 1 73.44 20 TYR B C 1
ATOM 2944 O O . TYR B 1 20 ? -10.312 29.859 5.281 1 73.44 20 TYR B O 1
ATOM 2952 N N . TYR B 1 21 ? -8.75 28.312 5.121 1 72.19 21 TYR B N 1
ATOM 2953 C CA . TYR B 1 21 ? -8.461 28.281 6.551 1 72.19 21 TYR B CA 1
ATOM 2954 C C . TYR B 1 21 ? -7.242 29.141 6.875 1 72.19 21 TYR B C 1
ATOM 2956 O O . TYR B 1 21 ? -6.102 28.703 6.703 1 72.19 21 TYR B O 1
ATOM 2964 N N . ALA B 1 22 ? -7.547 30.328 7.266 1 65.69 22 ALA B N 1
ATOM 2965 C CA . ALA B 1 22 ? -6.484 31.172 7.809 1 65.69 22 ALA B CA 1
ATOM 2966 C C . ALA B 1 22 ? -6.199 30.828 9.266 1 65.69 22 ALA B C 1
ATOM 2968 O O . ALA B 1 22 ? -7.094 30.906 10.117 1 65.69 22 ALA B O 1
ATOM 2969 N N . ASP B 1 23 ? -5.094 30.266 9.594 1 69 23 ASP B N 1
ATOM 2970 C CA . ASP B 1 23 ? -4.715 29.812 10.93 1 69 23 ASP B CA 1
ATOM 2971 C C . ASP B 1 23 ? -4.426 31 11.852 1 69 23 ASP B C 1
ATOM 2973 O O . ASP B 1 23 ? -3.316 31.125 12.367 1 69 23 ASP B O 1
ATOM 2977 N N . VAL B 1 24 ? -5.293 31.953 11.898 1 58.38 24 VAL B N 1
ATOM 2978 C CA . VAL B 1 24 ? -5.07 33.219 12.609 1 58.38 24 VAL B CA 1
ATOM 2979 C C . VAL B 1 24 ? -5.605 33.094 14.039 1 58.38 24 VAL B C 1
ATOM 2981 O O . VAL B 1 24 ? -5.148 33.812 14.938 1 58.38 24 VAL B O 1
ATOM 2984 N N . HIS B 1 25 ? -6.551 32.281 14.242 1 55.78 25 HIS B N 1
ATOM 2985 C CA . HIS B 1 25 ? -7.176 32.281 15.562 1 55.78 25 HIS B CA 1
ATOM 2986 C C . HIS B 1 25 ? -6.367 31.453 16.562 1 55.78 25 HIS B C 1
ATOM 2988 O O . HIS B 1 25 ? -6.184 30.234 16.375 1 55.78 25 HIS B O 1
ATOM 2994 N N . ASP B 1 26 ? -5.477 32.156 17.219 1 62.06 26 ASP B N 1
ATOM 2995 C CA . ASP B 1 26 ? -4.68 31.469 18.234 1 62.06 26 ASP B CA 1
ATOM 2996 C C . ASP B 1 26 ? -5.262 31.688 19.625 1 62.06 26 ASP B C 1
ATOM 2998 O O . ASP B 1 26 ? -5.105 32.75 20.219 1 62.06 26 ASP B O 1
ATOM 3002 N N . ASP B 1 27 ? -6.238 30.922 20 1 68 27 ASP B N 1
ATOM 3003 C CA . ASP B 1 27 ? -6.754 30.984 21.359 1 68 27 ASP B CA 1
ATOM 3004 C C . ASP B 1 27 ? -5.844 30.219 22.328 1 68 27 ASP B C 1
ATOM 3006 O O . ASP B 1 27 ? -6.234 29.938 23.469 1 68 27 ASP B O 1
ATOM 3010 N N . GLY B 1 28 ? -4.73 29.859 21.797 1 74.19 28 GLY B N 1
ATOM 3011 C CA . GLY B 1 28 ? -3.764 29.172 22.641 1 74.19 28 GLY B CA 1
ATOM 3012 C C . GLY B 1 28 ? -3.922 27.656 22.625 1 74.19 28 GLY B C 1
ATOM 3013 O O . GLY B 1 28 ? -3.104 26.938 23.188 1 74.19 28 GLY B O 1
ATOM 3014 N N . THR B 1 29 ? -4.961 27.156 22 1 81 29 THR B N 1
ATOM 3015 C CA . THR B 1 29 ? -5.203 25.719 21.938 1 81 29 THR B CA 1
ATOM 3016 C C . THR B 1 29 ? -4.168 25.031 21.047 1 81 29 THR B C 1
ATOM 3018 O O . THR B 1 29 ? -3.826 25.547 19.969 1 81 29 THR B O 1
ATOM 3021 N N . ILE B 1 30 ? -3.615 23.984 21.609 1 84.44 30 ILE B N 1
ATOM 3022 C CA . ILE B 1 30 ? -2.742 23.141 20.797 1 84.44 30 ILE B CA 1
ATOM 3023 C C . ILE B 1 30 ? -3.547 22 20.188 1 84.44 30 ILE B C 1
ATOM 3025 O O . ILE B 1 30 ? -3.998 21.109 20.891 1 84.44 30 ILE B O 1
ATOM 3029 N N . TRP B 1 31 ? -3.678 22.078 18.938 1 90.38 31 TRP B N 1
ATOM 3030 C CA . TRP B 1 31 ? -4.441 21.062 18.234 1 90.38 31 TRP B CA 1
ATOM 3031 C C . TRP B 1 31 ? -3.559 19.859 17.875 1 90.38 31 TRP B C 1
ATOM 3033 O O . TRP B 1 31 ? -2.396 20.031 17.5 1 90.38 31 TRP B O 1
ATOM 3043 N N . GLN B 1 32 ? -4.023 18.641 18.016 1 92.38 32 GLN B N 1
ATOM 3044 C CA . GLN B 1 32 ? -3.346 17.375 17.734 1 92.38 32 GLN B CA 1
ATOM 3045 C C . GLN B 1 32 ? -1.961 17.344 18.375 1 92.38 32 GLN B C 1
ATOM 3047 O O . GLN B 1 32 ? -0.964 17.094 17.688 1 92.38 32 GLN B O 1
ATOM 3052 N N . PRO B 1 33 ? -1.907 17.406 19.625 1 89.75 33 PRO B N 1
ATOM 3053 C CA . PRO B 1 33 ? -0.641 17.625 20.328 1 89.75 33 PRO B CA 1
ATOM 3054 C C . PRO B 1 33 ? 0.322 16.438 20.188 1 89.75 33 PRO B C 1
ATOM 3056 O O . PRO B 1 33 ? 1.504 16.562 20.516 1 89.75 33 PRO B O 1
ATOM 3059 N N . GLU B 1 34 ? -0.093 15.32 19.656 1 92.5 34 GLU B N 1
ATOM 3060 C CA . GLU B 1 34 ? 0.759 14.133 19.641 1 92.5 34 GLU B CA 1
ATOM 3061 C C . GLU B 1 34 ? 1.341 13.883 18.266 1 92.5 34 GLU B C 1
ATOM 3063 O O . GLU B 1 34 ? 2.289 13.109 18.109 1 92.5 34 GLU B O 1
ATOM 3068 N N . VAL B 1 35 ? 0.855 14.531 17.234 1 95.88 35 VAL B N 1
ATOM 3069 C CA . VAL B 1 35 ? 1.221 14.211 15.859 1 95.88 35 VAL B CA 1
ATOM 3070 C C . VAL B 1 35 ? 2.68 14.586 15.609 1 95.88 35 VAL B C 1
ATOM 3072 O O . VAL B 1 35 ? 3.475 13.758 15.172 1 95.88 35 VAL B O 1
ATOM 3075 N N . TYR B 1 36 ? 3.076 15.805 15.938 1 95.12 36 TYR B N 1
ATOM 3076 C CA . TYR B 1 36 ? 4.426 16.297 15.656 1 95.12 36 TYR B CA 1
ATOM 3077 C C . TYR B 1 36 ? 5.441 15.625 16.578 1 95.12 36 TYR B C 1
ATOM 3079 O O . TYR B 1 36 ? 6.52 15.219 16.125 1 95.12 36 TYR B O 1
ATOM 3087 N N . PRO B 1 37 ? 5.094 15.422 17.859 1 92.5 37 PRO B N 1
ATOM 3088 C CA . PRO B 1 37 ? 6.008 14.672 18.719 1 92.5 37 PRO B CA 1
ATOM 3089 C C . PRO B 1 37 ? 6.246 13.242 18.219 1 92.5 37 PRO B C 1
ATOM 3091 O O . PRO B 1 37 ? 7.371 12.734 18.297 1 92.5 37 PRO B O 1
ATOM 3094 N N . LEU B 1 38 ? 5.234 12.633 17.75 1 95.44 38 LEU B N 1
ATOM 3095 C CA . LEU B 1 38 ? 5.43 11.289 17.203 1 95.44 38 LEU B CA 1
ATOM 3096 C C . LEU B 1 38 ? 6.348 11.336 15.977 1 95.44 38 LEU B C 1
ATOM 3098 O O . LEU B 1 38 ? 7.25 10.508 15.852 1 95.44 38 LEU B O 1
ATOM 3102 N N . ALA B 1 39 ? 6.113 12.297 15.117 1 97.56 39 ALA B N 1
ATOM 3103 C CA . ALA B 1 39 ? 6.961 12.445 13.938 1 97.56 39 ALA B CA 1
ATOM 3104 C C . ALA B 1 39 ? 8.422 12.656 14.336 1 97.56 39 ALA B C 1
ATOM 3106 O O . ALA B 1 39 ? 9.328 12.07 13.742 1 97.56 39 ALA B O 1
ATOM 3107 N N . ALA B 1 40 ? 8.633 13.453 15.32 1 95.38 40 ALA B N 1
ATOM 3108 C CA . ALA B 1 40 ? 9.984 13.711 15.805 1 95.38 40 ALA B CA 1
ATOM 3109 C C . ALA B 1 40 ? 10.617 12.43 16.344 1 95.38 40 ALA B C 1
ATOM 3111 O O . ALA B 1 40 ? 11.789 12.156 16.078 1 95.38 40 ALA B O 1
ATOM 3112 N N . THR B 1 41 ? 9.859 11.727 17.141 1 94.5 41 THR B N 1
ATOM 3113 C CA . THR B 1 41 ? 10.352 10.469 17.703 1 94.5 41 THR B CA 1
ATOM 3114 C C . THR B 1 41 ? 10.75 9.5 16.594 1 94.5 41 THR B C 1
ATOM 3116 O O . THR B 1 41 ? 11.805 8.867 16.656 1 94.5 41 THR B O 1
ATOM 3119 N N . LEU B 1 42 ? 9.914 9.422 15.578 1 97 42 LEU B N 1
ATOM 3120 C CA . LEU B 1 42 ? 10.203 8.531 14.453 1 97 42 LEU B CA 1
ATOM 3121 C C . LEU B 1 42 ? 11.422 9.023 13.672 1 97 42 LEU B C 1
ATOM 3123 O O . LEU B 1 42 ? 12.25 8.219 13.234 1 97 42 LEU B O 1
ATOM 3127 N N . ALA B 1 43 ? 11.555 10.328 13.547 1 97.31 43 ALA B N 1
ATOM 3128 C CA . ALA B 1 43 ? 12.719 10.891 12.867 1 97.31 43 ALA B CA 1
ATOM 3129 C C . ALA B 1 43 ? 14.008 10.516 13.594 1 97.31 43 ALA B C 1
ATOM 3131 O O . ALA B 1 43 ? 15.008 10.164 12.961 1 97.31 43 ALA B O 1
ATOM 3132 N N . ARG B 1 44 ? 14 10.586 14.906 1 94.75 44 ARG B N 1
ATOM 3133 C CA . ARG B 1 44 ? 15.148 10.195 15.703 1 94.75 44 ARG B CA 1
ATOM 3134 C C . ARG B 1 44 ? 15.477 8.719 15.523 1 94.75 44 ARG B C 1
ATOM 3136 O O . ARG B 1 44 ? 16.641 8.344 15.344 1 94.75 44 ARG B O 1
ATOM 3143 N N . GLN B 1 45 ? 14.453 7.949 15.57 1 93.12 45 GLN B N 1
ATOM 3144 C CA . GLN B 1 45 ? 14.625 6.504 15.469 1 93.12 45 GLN B CA 1
ATOM 3145 C C . GLN B 1 45 ? 15.258 6.117 14.141 1 93.12 45 GLN B C 1
ATOM 3147 O O . GLN B 1 45 ? 16.078 5.199 14.078 1 93.12 45 GLN B O 1
ATOM 3152 N N . TYR B 1 46 ? 14.891 6.859 13.078 1 96.75 46 TYR B N 1
ATOM 3153 C CA . TYR B 1 46 ? 15.359 6.492 11.75 1 96.75 46 TYR B CA 1
ATOM 3154 C C . TYR B 1 46 ? 16.562 7.336 11.344 1 96.75 46 TYR B C 1
ATOM 3156 O O . TYR B 1 46 ? 17.062 7.227 10.219 1 96.75 46 TYR B O 1
ATOM 3164 N N . GLY B 1 47 ? 17.016 8.219 12.211 1 95.62 47 GLY B N 1
ATOM 3165 C CA . GLY B 1 47 ? 18.172 9.047 11.938 1 95.62 47 GLY B CA 1
ATOM 3166 C C . GLY B 1 47 ? 17.922 10.094 10.859 1 95.62 47 GLY B C 1
ATOM 3167 O O . GLY B 1 47 ? 18.828 10.414 10.086 1 95.62 47 GLY B O 1
ATOM 3168 N N . CYS B 1 48 ? 16.734 10.578 10.812 1 97.94 48 CYS B N 1
ATOM 3169 C CA . CYS B 1 48 ? 16.359 11.547 9.789 1 97.94 48 CYS B CA 1
ATOM 3170 C C . CYS B 1 48 ? 16.75 12.953 10.211 1 97.94 48 CYS B C 1
ATOM 3172 O O . CYS B 1 48 ? 16.656 13.312 11.383 1 97.94 48 CYS B O 1
ATOM 3174 N N . ARG B 1 49 ? 17.062 13.734 9.219 1 97.5 49 ARG B N 1
ATOM 3175 C CA . ARG B 1 49 ? 17.484 15.109 9.445 1 97.5 49 ARG B CA 1
ATOM 3176 C C . ARG B 1 49 ? 16.375 16.094 9.086 1 97.5 49 ARG B C 1
ATOM 3178 O O . ARG B 1 49 ? 16.359 17.219 9.578 1 97.5 49 ARG B O 1
ATOM 3185 N N . TYR B 1 50 ? 15.438 15.648 8.289 1 98.19 50 TYR B N 1
ATOM 3186 C CA . TYR B 1 50 ? 14.453 16.562 7.73 1 98.19 50 TYR B CA 1
ATOM 3187 C C . TYR B 1 50 ? 13.047 16.203 8.188 1 98.19 50 TYR B C 1
ATOM 3189 O O . TYR B 1 50 ? 12.703 15.023 8.289 1 98.19 50 TYR B O 1
ATOM 3197 N N . ILE B 1 51 ? 12.242 17.188 8.477 1 98.69 51 ILE B N 1
ATOM 3198 C CA . ILE B 1 51 ? 10.797 17.078 8.633 1 98.69 51 ILE B CA 1
ATOM 3199 C C . ILE B 1 51 ? 10.094 17.859 7.523 1 98.69 51 ILE B C 1
ATOM 3201 O O . ILE B 1 51 ? 10.32 19.062 7.363 1 98.69 51 ILE B O 1
ATOM 3205 N N . ILE B 1 52 ? 9.344 17.203 6.754 1 98.62 52 ILE B N 1
ATOM 3206 C CA . ILE B 1 52 ? 8.555 17.828 5.703 1 98.62 52 ILE B CA 1
ATOM 3207 C C . ILE B 1 52 ? 7.09 17.891 6.117 1 98.62 52 ILE B C 1
ATOM 3209 O O . ILE B 1 52 ? 6.457 16.844 6.332 1 98.62 52 ILE B O 1
ATOM 3213 N N . ASP B 1 53 ? 6.562 19.062 6.238 1 98.44 53 ASP B N 1
ATOM 3214 C CA . ASP B 1 53 ? 5.191 19.281 6.684 1 98.44 53 ASP B CA 1
ATOM 3215 C C . ASP B 1 53 ? 4.32 19.797 5.535 1 98.44 53 ASP B C 1
ATOM 3217 O O . ASP B 1 53 ? 4.395 20.969 5.168 1 98.44 53 ASP B O 1
ATOM 3221 N N . ILE B 1 54 ? 3.471 18.922 5.012 1 97.88 54 ILE B N 1
ATOM 3222 C CA . ILE B 1 54 ? 2.57 19.281 3.922 1 97.88 54 ILE B CA 1
ATOM 3223 C C . ILE B 1 54 ? 1.294 19.906 4.488 1 97.88 54 ILE B C 1
ATOM 3225 O O . ILE B 1 54 ? 0.49 19.219 5.121 1 97.88 54 ILE B O 1
ATOM 3229 N N . GLY B 1 55 ? 1.046 21.109 4.18 1 96.31 55 GLY B N 1
ATOM 3230 C CA . GLY B 1 55 ? -0.004 21.859 4.848 1 96.31 55 GLY B CA 1
ATOM 3231 C C . GLY B 1 55 ? 0.389 22.328 6.234 1 96.31 55 GLY B C 1
ATOM 3232 O O . GLY B 1 55 ? -0.301 22.047 7.215 1 96.31 55 GLY B O 1
ATOM 3233 N N . CYS B 1 56 ? 1.407 23.188 6.316 1 96.38 56 CYS B N 1
ATOM 3234 C CA . CYS B 1 56 ? 2.027 23.5 7.598 1 96.38 56 CYS B CA 1
ATOM 3235 C C . CYS B 1 56 ? 1.301 24.641 8.289 1 96.38 56 CYS B C 1
ATOM 3237 O O . CYS B 1 56 ? 1.555 24.922 9.461 1 96.38 56 CYS B O 1
ATOM 3239 N N . GLY B 1 57 ? 0.369 25.344 7.574 1 94.25 57 GLY B N 1
ATOM 3240 C CA . GLY B 1 57 ? -0.235 26.531 8.148 1 94.25 57 GLY B CA 1
ATOM 3241 C C . GLY B 1 57 ? 0.781 27.594 8.523 1 94.25 57 GLY B C 1
ATOM 3242 O O . GLY B 1 57 ? 1.646 27.953 7.719 1 94.25 57 GLY B O 1
ATOM 3243 N N . ARG B 1 58 ? 0.606 28.109 9.648 1 92.38 58 ARG B N 1
ATOM 3244 C CA . ARG B 1 58 ? 1.549 29.125 10.102 1 92.38 58 ARG B CA 1
ATOM 3245 C C . ARG B 1 58 ? 2.75 28.484 10.797 1 92.38 58 ARG B C 1
ATOM 3247 O O . ARG B 1 58 ? 3.582 29.188 11.375 1 92.38 58 ARG B O 1
ATOM 3254 N N . ALA B 1 59 ? 2.867 27.172 10.844 1 94.81 59 ALA B N 1
ATOM 3255 C CA . ALA B 1 59 ? 4.027 26.344 11.148 1 94.81 59 ALA B CA 1
ATOM 3256 C C . ALA B 1 59 ? 4.469 26.531 12.602 1 94.81 59 ALA B C 1
ATOM 3258 O O . ALA B 1 59 ? 5.66 26.469 12.906 1 94.81 59 ALA B O 1
ATOM 3259 N N . ARG B 1 60 ? 3.537 26.828 13.477 1 89.31 60 ARG B N 1
ATOM 3260 C CA . ARG B 1 60 ? 3.896 26.984 14.883 1 89.31 60 ARG B CA 1
ATOM 3261 C C . ARG B 1 60 ? 4.516 25.703 15.43 1 89.31 60 ARG B C 1
ATOM 3263 O O . ARG B 1 60 ? 5.613 25.734 15.992 1 89.31 60 ARG B O 1
ATOM 3270 N N . LYS B 1 61 ? 3.92 24.578 15.258 1 91.12 61 LYS B N 1
ATOM 3271 C CA . LYS B 1 61 ? 4.414 23.297 15.773 1 91.12 61 LYS B CA 1
ATOM 3272 C C . LYS B 1 61 ? 5.664 22.844 15.023 1 91.12 61 LYS B C 1
ATOM 3274 O O . LYS B 1 61 ? 6.613 22.344 15.633 1 91.12 61 LYS B O 1
ATOM 3279 N N . LEU B 1 62 ? 5.676 23.016 13.742 1 95.69 62 LEU B N 1
ATOM 3280 C CA . LEU B 1 62 ? 6.816 22.625 12.922 1 95.69 62 LEU B CA 1
ATOM 3281 C C . LEU B 1 62 ? 8.062 23.406 13.328 1 95.69 62 LEU B C 1
ATOM 3283 O O . LEU B 1 62 ? 9.156 22.844 13.391 1 95.69 62 LEU B O 1
ATOM 3287 N N . SER B 1 63 ? 7.887 24.719 13.578 1 92.44 63 SER B N 1
ATOM 3288 C CA . SER B 1 63 ? 9.016 25.578 13.875 1 92.44 63 SER B CA 1
ATOM 3289 C C . SER B 1 63 ? 9.727 25.156 15.156 1 92.44 63 SER B C 1
ATOM 3291 O O . SER B 1 63 ? 10.938 25.344 15.297 1 92.44 63 SER B O 1
ATOM 3293 N N . MET B 1 64 ? 9.008 24.453 15.969 1 88.94 64 MET B N 1
ATOM 3294 C CA . MET B 1 64 ? 9.555 24.031 17.25 1 88.94 64 MET B CA 1
ATOM 3295 C C . MET B 1 64 ? 10.516 22.844 17.062 1 88.94 64 MET B C 1
ATOM 3297 O O . MET B 1 64 ? 11.266 22.516 17.984 1 88.94 64 MET B O 1
ATOM 3301 N N . MET B 1 65 ? 10.508 22.312 15.984 1 93.75 65 MET B N 1
ATOM 3302 C CA . MET B 1 65 ? 11.336 21.141 15.734 1 93.75 65 MET B CA 1
ATOM 3303 C C . MET B 1 65 ? 12.734 21.547 15.289 1 93.75 65 MET B C 1
ATOM 3305 O O . MET B 1 65 ? 13.656 20.719 15.273 1 93.75 65 MET B O 1
ATOM 3309 N N . TYR B 1 66 ? 12.852 22.828 15 1 90.12 66 TYR B N 1
ATOM 3310 C CA . TYR B 1 66 ? 14.164 23.391 14.688 1 90.12 66 TYR B CA 1
ATOM 3311 C C . TYR B 1 66 ? 14.914 23.766 15.961 1 90.12 66 TYR B C 1
ATOM 3313 O O . TYR B 1 66 ? 14.312 24.219 16.938 1 90.12 66 TYR B O 1
ATOM 3321 N N . PRO B 1 67 ? 16.266 23.547 16.125 1 93.56 67 PRO B N 1
ATOM 3322 C CA . PRO B 1 67 ? 17.188 23.141 15.055 1 93.56 67 PRO B CA 1
ATOM 3323 C C . PRO B 1 67 ? 17.5 21.656 15.07 1 93.56 67 PRO B C 1
ATOM 3325 O O . PRO B 1 67 ? 18.406 21.203 14.367 1 93.56 67 PRO B O 1
ATOM 3328 N N . GLU B 1 68 ? 16.75 20.953 15.867 1 91.94 68 GLU B N 1
ATOM 3329 C CA . GLU B 1 68 ? 17.047 19.531 15.883 1 91.94 68 GLU B CA 1
ATOM 3330 C C . GLU B 1 68 ? 16.922 18.922 14.484 1 91.94 68 GLU B C 1
ATOM 3332 O O . GLU B 1 68 ? 17.719 18.062 14.102 1 91.94 68 GLU B O 1
ATOM 3337 N N . PHE B 1 69 ? 15.938 19.391 13.781 1 97.38 69 PHE B N 1
ATOM 3338 C CA . PHE B 1 69 ? 15.711 18.969 12.406 1 97.38 69 PHE B CA 1
ATOM 3339 C C . PHE B 1 69 ? 15.719 20.172 11.469 1 97.38 69 PHE B C 1
ATOM 3341 O O . PHE B 1 69 ? 15.406 21.281 11.883 1 97.38 69 PHE B O 1
ATOM 3348 N N . GLN B 1 70 ? 16.141 19.906 10.258 1 97.38 70 GLN B N 1
ATOM 3349 C CA . GLN B 1 70 ? 15.82 20.844 9.195 1 97.38 70 GLN B CA 1
ATOM 3350 C C . GLN B 1 70 ? 14.344 20.75 8.797 1 97.38 70 GLN B C 1
ATOM 3352 O O . GLN B 1 70 ? 13.812 19.656 8.617 1 97.38 70 GLN B O 1
ATOM 3357 N N . ILE B 1 71 ? 13.688 21.906 8.789 1 97.75 71 ILE B N 1
ATOM 3358 C CA . ILE B 1 71 ? 12.242 21.875 8.617 1 97.75 71 ILE B CA 1
ATOM 3359 C C . ILE B 1 71 ? 11.875 22.406 7.234 1 97.75 71 ILE B C 1
ATOM 3361 O O . ILE B 1 71 ? 12.469 23.391 6.766 1 97.75 71 ILE B O 1
ATOM 3365 N N . ILE B 1 72 ? 11.023 21.734 6.57 1 98 72 ILE B N 1
ATOM 3366 C CA . ILE B 1 72 ? 10.438 22.109 5.289 1 98 72 ILE B CA 1
ATOM 3367 C C . ILE B 1 72 ? 8.922 22.172 5.414 1 98 72 ILE B C 1
ATOM 3369 O O . ILE B 1 72 ? 8.273 21.188 5.746 1 98 72 ILE B O 1
ATOM 3373 N N . GLY B 1 73 ? 8.352 23.344 5.184 1 98 73 GLY B N 1
ATOM 3374 C CA . GLY B 1 73 ? 6.91 23.531 5.238 1 98 73 GLY B CA 1
ATOM 3375 C C . GLY B 1 73 ? 6.305 23.891 3.891 1 98 73 GLY B C 1
ATOM 3376 O O . GLY B 1 73 ? 6.879 24.672 3.133 1 98 73 GLY B O 1
ATOM 3377 N N . MET B 1 74 ? 5.211 23.234 3.596 1 96.25 74 MET B N 1
ATOM 3378 C CA . MET B 1 74 ? 4.473 23.5 2.365 1 96.25 74 MET B CA 1
ATOM 3379 C C . MET B 1 74 ? 3.096 24.078 2.672 1 96.25 74 MET B C 1
ATOM 3381 O O . MET B 1 74 ? 2.35 23.516 3.477 1 96.25 74 MET B O 1
ATOM 3385 N N . ASP B 1 75 ? 2.793 25.109 2.156 1 94.81 75 ASP B N 1
ATOM 3386 C CA . ASP B 1 75 ? 1.488 25.766 2.238 1 94.81 75 ASP B CA 1
ATOM 3387 C C . ASP B 1 75 ? 1.369 26.875 1.209 1 94.81 75 ASP B C 1
ATOM 3389 O O . ASP B 1 75 ? 2.107 26.906 0.222 1 94.81 75 ASP B O 1
ATOM 3393 N N . PHE B 1 76 ? 0.321 27.734 1.351 1 90.25 76 PHE B N 1
ATOM 3394 C CA . PHE B 1 76 ? 0.206 28.828 0.391 1 90.25 76 PHE B CA 1
ATOM 3395 C C . PHE B 1 76 ? -0.457 30.047 1.029 1 90.25 76 PHE B C 1
ATOM 3397 O O . PHE B 1 76 ? -0.984 29.953 2.141 1 90.25 76 PHE B O 1
ATOM 3404 N N . GLY B 1 77 ? -0.279 31.156 0.43 1 89.38 77 GLY B N 1
ATOM 3405 C CA . GLY B 1 77 ? -0.975 32.375 0.822 1 89.38 77 GLY B CA 1
ATOM 3406 C C . GLY B 1 77 ? -0.39 33.031 2.062 1 89.38 77 GLY B C 1
ATOM 3407 O O . GLY B 1 77 ? 0.83 33.062 2.238 1 89.38 77 GLY B O 1
ATOM 3408 N N . SER B 1 78 ? -1.354 33.562 2.893 1 90.12 78 SER B N 1
ATOM 3409 C CA . SER B 1 78 ? -0.969 34.375 4.059 1 90.12 78 SER B CA 1
ATOM 3410 C C . SER B 1 78 ? -0.248 33.5 5.09 1 90.12 78 SER B C 1
ATOM 3412 O O . SER B 1 78 ? 0.624 34 5.812 1 90.12 78 SER B O 1
ATOM 3414 N N . ASN B 1 79 ? -0.54 32.219 5.094 1 90.81 79 ASN B N 1
ATOM 3415 C CA . ASN B 1 79 ? 0.131 31.312 6.023 1 90.81 79 ASN B CA 1
ATOM 3416 C C . ASN B 1 79 ? 1.634 31.266 5.766 1 90.81 79 ASN B C 1
ATOM 3418 O O . ASN B 1 79 ? 2.432 31.406 6.691 1 90.81 79 ASN B O 1
ATOM 3422 N N . LEU B 1 80 ? 1.978 31.094 4.57 1 91.75 80 LEU B N 1
ATOM 3423 C CA . LEU B 1 80 ? 3.387 30.938 4.223 1 91.75 80 LEU B CA 1
ATOM 3424 C C . LEU B 1 80 ? 4.137 32.25 4.391 1 91.75 80 LEU B C 1
ATOM 3426 O O . LEU B 1 80 ? 5.316 32.25 4.75 1 91.75 80 LEU B O 1
ATOM 3430 N N . GLU B 1 81 ? 3.4 33.406 4.09 1 91.62 81 GLU B N 1
ATOM 3431 C CA . GLU B 1 81 ? 3.998 34.719 4.336 1 91.62 81 GLU B CA 1
ATOM 3432 C C . GLU B 1 81 ? 4.383 34.875 5.805 1 91.62 81 GLU B C 1
ATOM 3434 O O . GLU B 1 81 ? 5.457 35.406 6.117 1 91.62 81 GLU B O 1
ATOM 3439 N N . HIS B 1 82 ? 3.469 34.438 6.594 1 92.31 82 HIS B N 1
ATOM 3440 C CA . HIS B 1 82 ? 3.74 34.469 8.023 1 92.31 82 HIS B CA 1
ATOM 3441 C C . HIS B 1 82 ? 4.961 33.625 8.367 1 92.31 82 HIS B C 1
ATOM 3443 O O . HIS B 1 82 ? 5.82 34.031 9.148 1 92.31 82 HIS B O 1
ATOM 3449 N N . CYS B 1 83 ? 5.086 32.438 7.812 1 94.38 83 CYS B N 1
ATOM 3450 C CA . CYS B 1 83 ? 6.188 31.516 8.094 1 94.38 83 CYS B CA 1
ATOM 3451 C C . CYS B 1 83 ? 7.523 32.125 7.684 1 94.38 83 CYS B C 1
ATOM 3453 O O . CYS B 1 83 ? 8.484 32.094 8.453 1 94.38 83 CYS B O 1
ATOM 3455 N N . ARG B 1 84 ? 7.594 32.719 6.559 1 94.62 84 ARG B N 1
ATOM 3456 C CA . ARG B 1 84 ? 8.82 33.344 6.055 1 94.62 84 ARG B CA 1
ATOM 3457 C C . ARG B 1 84 ? 9.273 34.469 6.953 1 94.62 84 ARG B C 1
ATOM 3459 O O . ARG B 1 84 ? 10.477 34.656 7.18 1 94.62 84 ARG B O 1
ATOM 3466 N N . ALA B 1 85 ? 8.289 35.188 7.395 1 93.44 85 ALA B N 1
ATOM 3467 C CA . ALA B 1 85 ? 8.586 36.344 8.234 1 93.44 85 ALA B CA 1
ATOM 3468 C C . ALA B 1 85 ? 9.008 35.938 9.633 1 93.44 85 ALA B C 1
ATOM 3470 O O . ALA B 1 85 ? 9.969 36.469 10.188 1 93.44 85 ALA B O 1
ATOM 3471 N N . GLN B 1 86 ? 8.32 35 10.164 1 92.06 86 GLN B N 1
ATOM 3472 C CA . GLN B 1 86 ? 8.477 34.656 11.578 1 92.06 86 GLN B CA 1
ATOM 3473 C C . GLN B 1 86 ? 9.578 33.625 11.773 1 92.06 86 GLN B C 1
ATOM 3475 O O . GLN B 1 86 ? 10.234 33.594 12.812 1 92.06 86 GLN B O 1
ATOM 3480 N N . TYR B 1 87 ? 9.703 32.719 10.758 1 94.5 87 TYR B N 1
ATOM 3481 C CA . TYR B 1 87 ? 10.633 31.594 10.883 1 94.5 87 TYR B CA 1
ATOM 3482 C C . TYR B 1 87 ? 11.602 31.562 9.703 1 94.5 87 TYR B C 1
ATOM 3484 O O . TYR B 1 87 ? 11.602 30.609 8.93 1 94.5 87 TYR B O 1
ATOM 3492 N N . PRO B 1 88 ? 12.539 32.5 9.641 1 92.94 88 PRO B N 1
ATOM 3493 C CA . PRO B 1 88 ? 13.445 32.594 8.492 1 92.94 88 PRO B CA 1
ATOM 3494 C C . PRO B 1 88 ? 14.375 31.375 8.375 1 92.94 88 PRO B C 1
ATOM 3496 O O . PRO B 1 88 ? 14.992 31.172 7.328 1 92.94 88 PRO B O 1
ATOM 3499 N N . PHE B 1 89 ? 14.461 30.547 9.398 1 92.19 89 PHE B N 1
ATOM 3500 C CA . PHE B 1 89 ? 15.352 29.391 9.406 1 92.19 89 PHE B CA 1
ATOM 3501 C C . PHE B 1 89 ? 14.711 28.203 8.703 1 92.19 89 PHE B C 1
ATOM 3503 O O . PHE B 1 89 ? 15.383 27.203 8.406 1 92.19 89 PHE B O 1
ATOM 3510 N N . GLY B 1 90 ? 13.438 28.266 8.383 1 96.31 90 GLY B N 1
ATOM 3511 C CA . GLY B 1 90 ? 12.734 27.188 7.703 1 96.31 90 GLY B CA 1
ATOM 3512 C C . GLY B 1 90 ? 12.805 27.297 6.188 1 96.31 90 GLY B C 1
ATOM 3513 O O . GLY B 1 90 ? 13.148 28.344 5.648 1 96.31 90 GLY B O 1
ATOM 3514 N N . ASN B 1 91 ? 12.664 26.125 5.547 1 96.38 91 ASN B N 1
ATOM 3515 C CA . ASN B 1 91 ? 12.445 26.094 4.105 1 96.38 91 ASN B CA 1
ATOM 3516 C C . ASN B 1 91 ? 10.953 26.078 3.766 1 96.38 91 ASN B C 1
ATOM 3518 O O . ASN B 1 91 ? 10.242 25.125 4.105 1 96.38 91 ASN B O 1
ATOM 3522 N N . TRP B 1 92 ? 10.5 27.109 3.154 1 96.56 92 TRP B N 1
ATOM 3523 C CA . TRP B 1 92 ? 9.078 27.297 2.908 1 96.56 92 TRP B CA 1
ATOM 3524 C C . TRP B 1 92 ? 8.766 27.188 1.42 1 96.56 92 TRP B C 1
ATOM 3526 O O . TRP B 1 92 ? 9.305 27.938 0.604 1 96.56 92 TRP B O 1
ATOM 3536 N N . VAL B 1 93 ? 7.91 26.281 1.078 1 95.88 93 VAL B N 1
ATOM 3537 C CA . VAL B 1 93 ? 7.578 25.969 -0.309 1 95.88 93 VAL B CA 1
ATOM 3538 C C . VAL B 1 93 ? 6.109 26.297 -0.571 1 95.88 93 VAL B C 1
ATOM 3540 O O . VAL B 1 93 ? 5.223 25.781 0.115 1 95.88 93 VAL B O 1
ATOM 3543 N N . GLU B 1 94 ? 5.859 27.125 -1.506 1 93.5 94 GLU B N 1
ATOM 3544 C CA . GLU B 1 94 ? 4.484 27.469 -1.848 1 93.5 94 GLU B CA 1
ATOM 3545 C C . GLU B 1 94 ? 3.844 26.391 -2.717 1 93.5 94 GLU B C 1
ATOM 3547 O O . GLU B 1 94 ? 4.344 26.078 -3.803 1 93.5 94 GLU B O 1
ATOM 3552 N N . VAL B 1 95 ? 2.781 25.812 -2.164 1 91.88 95 VAL B N 1
ATOM 3553 C CA . VAL B 1 95 ? 2.053 24.781 -2.893 1 91.88 95 VAL B CA 1
ATOM 3554 C C . VAL B 1 95 ? 0.556 24.922 -2.625 1 91.88 95 VAL B C 1
ATOM 3556 O O . VAL B 1 95 ? 0.133 25.031 -1.472 1 91.88 95 VAL B O 1
ATOM 3559 N N . ASP B 1 96 ? -0.191 24.984 -3.631 1 88.38 96 ASP B N 1
ATOM 3560 C CA . ASP B 1 96 ? -1.634 24.781 -3.537 1 88.38 96 ASP B CA 1
ATOM 3561 C C . ASP B 1 96 ? -2.002 23.312 -3.783 1 88.38 96 ASP B C 1
ATOM 3563 O O . ASP B 1 96 ? -2.045 22.875 -4.93 1 88.38 96 ASP B O 1
ATOM 3567 N N . LEU B 1 97 ? -2.355 22.578 -2.77 1 87.94 97 LEU B N 1
ATOM 3568 C CA . LEU B 1 97 ? -2.543 21.141 -2.809 1 87.94 97 LEU B CA 1
ATOM 3569 C C . LEU B 1 97 ? -3.779 20.766 -3.619 1 87.94 97 LEU B C 1
ATOM 3571 O O . LEU B 1 97 ? -3.951 19.609 -4.008 1 87.94 97 LEU B O 1
ATOM 3575 N N . GLU B 1 98 ? -4.637 21.703 -3.852 1 85.31 98 GLU B N 1
ATOM 3576 C CA . GLU B 1 98 ? -5.82 21.469 -4.672 1 85.31 98 GLU B CA 1
ATOM 3577 C C . GLU B 1 98 ? -5.48 21.516 -6.16 1 85.31 98 GLU B C 1
ATOM 3579 O O . GLU B 1 98 ? -6.109 20.828 -6.969 1 85.31 98 GLU B O 1
ATOM 3584 N N . ASN B 1 99 ? -4.453 22.281 -6.461 1 83.44 99 ASN B N 1
ATOM 3585 C CA . ASN B 1 99 ? -4.258 22.562 -7.875 1 83.44 99 ASN B CA 1
ATOM 3586 C C . ASN B 1 99 ? -2.846 22.203 -8.336 1 83.44 99 ASN B C 1
ATOM 3588 O O . ASN B 1 99 ? -2.49 22.422 -9.492 1 83.44 99 ASN B O 1
ATOM 3592 N N . SER B 1 100 ? -2.121 21.766 -7.469 1 82.69 100 SER B N 1
ATOM 3593 C CA . SER B 1 100 ? -0.73 21.484 -7.809 1 82.69 100 SER B CA 1
ATOM 3594 C C . SER B 1 100 ? -0.346 20.062 -7.445 1 82.69 100 SER B C 1
ATOM 3596 O O . SER B 1 100 ? -0.937 19.469 -6.539 1 82.69 100 SER B O 1
ATOM 3598 N N . ASP B 1 101 ? 0.578 19.5 -8.258 1 80.88 101 ASP B N 1
ATOM 3599 C CA . ASP B 1 101 ? 1.105 18.172 -7.977 1 80.88 101 ASP B CA 1
ATOM 3600 C C . ASP B 1 101 ? 2.207 18.219 -6.922 1 80.88 101 ASP B C 1
ATOM 3602 O O . ASP B 1 101 ? 2.779 17.188 -6.559 1 80.88 101 ASP B O 1
ATOM 3606 N N . GLY B 1 102 ? 2.426 19.344 -6.355 1 82.12 102 GLY B N 1
ATOM 3607 C CA . GLY B 1 102 ? 3.443 19.5 -5.324 1 82.12 102 GLY B CA 1
ATOM 3608 C C . GLY B 1 102 ? 4.84 19.688 -5.887 1 82.12 102 GLY B C 1
ATOM 3609 O O . GLY B 1 102 ? 4.996 20.109 -7.035 1 82.12 102 GLY B O 1
ATOM 3610 N N . VAL B 1 103 ? 5.77 19.703 -4.996 1 85.94 103 VAL B N 1
ATOM 3611 C CA . VAL B 1 103 ? 7.172 19.875 -5.359 1 85.94 103 VAL B CA 1
ATOM 3612 C C . VAL B 1 103 ? 7.953 18.594 -5.027 1 85.94 103 VAL B C 1
ATOM 3614 O O . VAL B 1 103 ? 7.617 17.891 -4.078 1 85.94 103 VAL B O 1
ATOM 3617 N N . GLN B 1 104 ? 8.906 18.344 -5.879 1 89.25 104 GLN B N 1
ATOM 3618 C CA . GLN B 1 104 ? 9.766 17.188 -5.613 1 89.25 104 GLN B CA 1
ATOM 3619 C C . GLN B 1 104 ? 11.078 17.609 -4.973 1 89.25 104 GLN B C 1
ATOM 3621 O O . GLN B 1 104 ? 11.602 18.688 -5.277 1 89.25 104 GLN B O 1
ATOM 3626 N N . PHE B 1 105 ? 11.484 16.859 -4.066 1 93.81 105 PHE B N 1
ATOM 3627 C CA . PHE B 1 105 ? 12.766 17.047 -3.408 1 93.81 105 PHE B CA 1
ATOM 3628 C C . PHE B 1 105 ? 13.773 15.992 -3.863 1 93.81 105 PHE B C 1
ATOM 3630 O O . PHE B 1 105 ? 13.383 14.906 -4.309 1 93.81 105 PHE B O 1
ATOM 3637 N N . PRO B 1 106 ? 15.086 16.312 -3.812 1 92.88 106 PRO B N 1
ATOM 3638 C CA . PRO B 1 106 ? 16.094 15.305 -4.148 1 92.88 106 PRO B CA 1
ATOM 3639 C C . PRO B 1 106 ? 16.016 14.078 -3.242 1 92.88 106 PRO B C 1
ATOM 3641 O O . PRO B 1 106 ? 15.719 14.203 -2.051 1 92.88 106 PRO B O 1
ATOM 3644 N N . PRO B 1 107 ? 16.359 12.922 -3.762 1 93.06 107 PRO B N 1
ATOM 3645 C CA . PRO B 1 107 ? 16.312 11.688 -2.975 1 93.06 107 PRO B CA 1
ATOM 3646 C C . PRO B 1 107 ? 17.156 11.773 -1.702 1 93.06 107 PRO B C 1
ATOM 3648 O O . PRO B 1 107 ? 16.797 11.188 -0.679 1 93.06 107 PRO B O 1
ATOM 3651 N N . GLU B 1 108 ? 18.219 12.508 -1.739 1 92.81 108 GLU B N 1
ATOM 3652 C CA . GLU B 1 108 ? 19.125 12.625 -0.589 1 92.81 108 GLU B CA 1
ATOM 3653 C C . GLU B 1 108 ? 18.422 13.297 0.587 1 92.81 108 GLU B C 1
ATOM 3655 O O . GLU B 1 108 ? 18.703 12.984 1.746 1 92.81 108 GLU B O 1
ATOM 3660 N N . VAL B 1 109 ? 17.5 14.211 0.285 1 96.56 109 VAL B N 1
ATOM 3661 C CA . VAL B 1 109 ? 16.719 14.875 1.319 1 96.56 109 VAL B CA 1
ATOM 3662 C C . VAL B 1 109 ? 15.609 13.938 1.808 1 96.56 109 VAL B C 1
ATOM 3664 O O . VAL B 1 109 ? 15.453 13.727 3.012 1 96.56 109 VAL B O 1
ATOM 3667 N N . LEU B 1 110 ? 14.953 13.336 0.865 1 97.62 110 LEU B N 1
ATOM 3668 C CA . LEU B 1 110 ? 13.797 12.508 1.188 1 97.62 110 LEU B CA 1
ATOM 3669 C C . LEU B 1 110 ? 14.219 11.273 1.974 1 97.62 110 LEU B C 1
ATOM 3671 O O . LEU B 1 110 ? 13.516 10.852 2.896 1 97.62 110 LEU B O 1
ATOM 3675 N N . GLN B 1 111 ? 15.367 10.703 1.642 1 96.75 111 GLN B N 1
ATOM 3676 C CA . GLN B 1 111 ? 15.812 9.477 2.307 1 96.75 111 GLN B CA 1
ATOM 3677 C C . GLN B 1 111 ? 16.094 9.734 3.783 1 96.75 111 GLN B C 1
ATOM 3679 O O . GLN B 1 111 ? 16.188 8.797 4.578 1 96.75 111 GLN B O 1
ATOM 3684 N N . ASN B 1 112 ? 16.219 10.984 4.148 1 97.94 112 ASN B N 1
ATOM 3685 C CA . ASN B 1 112 ? 16.484 11.398 5.527 1 97.94 112 ASN B CA 1
ATOM 3686 C C . ASN B 1 112 ? 15.336 12.242 6.082 1 97.94 112 ASN B C 1
ATOM 3688 O O . ASN B 1 112 ? 15.57 13.203 6.82 1 97.94 112 ASN B O 1
ATOM 3692 N N . ALA B 1 113 ? 14.086 11.883 5.617 1 98.69 113 ALA B N 1
ATOM 3693 C CA . ALA B 1 113 ? 12.977 12.75 6.008 1 98.69 113 ALA B CA 1
ATOM 3694 C C . ALA B 1 113 ? 11.82 11.938 6.578 1 98.69 113 ALA B C 1
ATOM 3696 O O . ALA B 1 113 ? 11.648 10.766 6.234 1 98.69 113 ALA B O 1
ATOM 3697 N N . VAL B 1 114 ? 11.102 12.523 7.457 1 98.75 114 VAL B N 1
ATOM 3698 C CA . VAL B 1 114 ? 9.758 12.148 7.863 1 98.75 114 VAL B CA 1
ATOM 3699 C C . VAL B 1 114 ? 8.75 13.172 7.344 1 98.75 114 VAL B C 1
ATOM 3701 O O . VAL B 1 114 ? 9.023 14.375 7.344 1 98.75 114 VAL B O 1
ATOM 3704 N N . VAL B 1 115 ? 7.625 12.688 6.891 1 98.88 115 VAL B N 1
ATOM 3705 C CA . VAL B 1 115 ? 6.605 13.547 6.301 1 98.88 115 VAL B CA 1
ATOM 3706 C C . VAL B 1 115 ? 5.426 13.68 7.262 1 98.88 115 VAL B C 1
ATOM 3708 O O . VAL B 1 115 ? 4.996 12.695 7.871 1 98.88 115 VAL B O 1
ATOM 3711 N N . ILE B 1 116 ? 4.949 14.891 7.422 1 98.75 116 ILE B N 1
ATOM 3712 C CA . ILE B 1 116 ? 3.766 15.164 8.227 1 98.75 116 ILE B CA 1
ATOM 3713 C C . ILE B 1 116 ? 2.662 15.75 7.352 1 98.75 116 ILE B C 1
ATOM 3715 O O . ILE B 1 116 ? 2.928 16.594 6.492 1 98.75 116 ILE B O 1
ATOM 3719 N N . ASN B 1 117 ? 1.507 15.297 7.469 1 98.5 117 ASN B N 1
ATOM 3720 C CA . ASN B 1 117 ? 0.273 15.859 6.93 1 98.5 117 ASN B CA 1
ATOM 3721 C C . ASN B 1 117 ? -0.837 15.883 7.977 1 98.5 117 ASN B C 1
ATOM 3723 O O . ASN B 1 117 ? -1.642 14.945 8.055 1 98.5 117 ASN B O 1
ATOM 3727 N N . SER B 1 118 ? -0.863 16.906 8.75 1 97.81 118 SER B N 1
ATOM 3728 C CA . SER B 1 118 ? -1.708 16.969 9.938 1 97.81 118 SER B CA 1
ATOM 3729 C C . SER B 1 118 ? -2.939 17.844 9.688 1 97.81 118 SER B C 1
ATOM 3731 O O . SER B 1 118 ? -2.844 19.062 9.633 1 97.81 118 SER B O 1
ATOM 3733 N N . ASP B 1 119 ? -4.09 17.188 9.602 1 96.75 119 ASP B N 1
ATOM 3734 C CA . ASP B 1 119 ? -5.375 17.875 9.5 1 96.75 119 ASP B CA 1
ATOM 3735 C C . ASP B 1 119 ? -5.426 18.766 8.258 1 96.75 119 ASP B C 1
ATOM 3737 O O . ASP B 1 119 ? -5.793 19.938 8.336 1 96.75 119 ASP B O 1
ATOM 3741 N N . VAL B 1 120 ? -5.133 18.172 7.152 1 96.56 120 VAL B N 1
ATOM 3742 C CA . VAL B 1 120 ? -5.098 18.859 5.867 1 96.56 120 VAL B CA 1
ATOM 3743 C C . VAL B 1 120 ? -6.07 18.188 4.895 1 96.56 120 VAL B C 1
ATOM 3745 O O . VAL B 1 120 ? -6.852 18.875 4.223 1 96.56 120 VAL B O 1
ATOM 3748 N N . ILE B 1 121 ? -6.113 16.891 4.859 1 96.62 121 ILE B N 1
ATOM 3749 C CA . ILE B 1 121 ? -6.777 16.109 3.826 1 96.62 121 ILE B CA 1
ATOM 3750 C C . ILE B 1 121 ? -8.273 16.406 3.832 1 96.62 121 ILE B C 1
ATOM 3752 O O . ILE B 1 121 ? -8.922 16.391 2.781 1 96.62 121 ILE B O 1
ATOM 3756 N N . GLU B 1 122 ? -8.891 16.75 4.938 1 96.38 122 GLU B N 1
ATOM 3757 C CA . GLU B 1 122 ? -10.32 17.031 5.078 1 96.38 122 GLU B CA 1
ATOM 3758 C C . GLU B 1 122 ? -10.703 18.328 4.398 1 96.38 122 GLU B C 1
ATOM 3760 O O . GLU B 1 122 ? -11.883 18.594 4.168 1 96.38 122 GLU B O 1
ATOM 3765 N N . HIS B 1 123 ? -9.75 19.141 4.074 1 94.5 123 HIS B N 1
ATOM 3766 C CA . HIS B 1 123 ? -10 20.453 3.475 1 94.5 123 HIS B CA 1
ATOM 3767 C C . HIS B 1 123 ? -9.984 20.375 1.952 1 94.5 123 HIS B C 1
ATOM 3769 O O . HIS B 1 123 ? -10.305 21.344 1.272 1 94.5 123 HIS B O 1
ATOM 3775 N N . LEU B 1 124 ? -9.625 19.281 1.415 1 93.38 124 LEU B N 1
ATOM 3776 C CA . LEU B 1 124 ? -9.383 19.188 -0.021 1 93.38 124 LEU B CA 1
ATOM 3777 C C . LEU B 1 124 ? -10.609 18.609 -0.736 1 93.38 124 LEU B C 1
ATOM 3779 O O . LEU B 1 124 ? -11.188 17.625 -0.29 1 93.38 124 LEU B O 1
ATOM 3783 N N . VAL B 1 125 ? -10.898 19.219 -1.802 1 91.06 125 VAL B N 1
ATOM 3784 C CA . VAL B 1 125 ? -11.977 18.688 -2.641 1 91.06 125 VAL B CA 1
ATOM 3785 C C . VAL B 1 125 ? -11.531 17.375 -3.283 1 91.06 125 VAL B C 1
ATOM 3787 O O . VAL B 1 125 ? -12.289 16.406 -3.293 1 91.06 125 VAL B O 1
ATOM 3790 N N . ASN B 1 126 ? -10.391 17.422 -3.781 1 89.56 126 ASN B N 1
ATOM 3791 C CA . ASN B 1 126 ? -9.805 16.219 -4.371 1 89.56 126 ASN B CA 1
ATOM 3792 C C . ASN B 1 126 ? -8.508 15.828 -3.672 1 89.56 126 ASN B C 1
ATOM 3794 O O . ASN B 1 126 ? -7.434 16.312 -4.023 1 89.56 126 ASN B O 1
ATOM 3798 N N . PRO B 1 127 ? -8.602 14.883 -2.791 1 93.69 127 PRO B N 1
ATOM 3799 C CA . PRO B 1 127 ? -7.418 14.492 -2.023 1 93.69 127 PRO B CA 1
ATOM 3800 C C . PRO B 1 127 ? -6.457 13.617 -2.822 1 93.69 127 PRO B C 1
ATOM 3802 O O . PRO B 1 127 ? -5.383 13.266 -2.328 1 93.69 127 PRO B O 1
ATOM 3805 N N . THR B 1 128 ? -6.746 13.234 -4.035 1 92 128 THR B N 1
ATOM 3806 C CA . THR B 1 128 ? -5.941 12.297 -4.816 1 92 128 THR B CA 1
ATOM 3807 C C . THR B 1 128 ? -4.547 12.867 -5.07 1 92 128 THR B C 1
ATOM 3809 O O . THR B 1 128 ? -3.559 12.133 -5.039 1 92 128 THR B O 1
ATOM 3812 N N . ARG B 1 129 ? -4.477 14.133 -5.309 1 92.12 129 ARG B N 1
ATOM 3813 C CA . ARG B 1 129 ? -3.189 14.766 -5.582 1 92.12 129 ARG B CA 1
ATOM 3814 C C . ARG B 1 129 ? -2.293 14.742 -4.348 1 92.12 129 ARG B C 1
ATOM 3816 O O . ARG B 1 129 ? -1.088 14.508 -4.453 1 92.12 129 ARG B O 1
ATOM 3823 N N . LEU B 1 130 ? -2.9 15.078 -3.232 1 95.62 130 LEU B N 1
ATOM 3824 C CA . LEU B 1 130 ? -2.145 15.031 -1.986 1 95.62 130 LEU B CA 1
ATOM 3825 C C . LEU B 1 130 ? -1.61 13.625 -1.734 1 95.62 130 LEU B C 1
ATOM 3827 O O . LEU B 1 130 ? -0.437 13.453 -1.396 1 95.62 130 LEU B O 1
ATOM 3831 N N . MET B 1 131 ? -2.455 12.633 -1.875 1 96.06 131 MET B N 1
ATOM 3832 C CA . MET B 1 131 ? -2.057 11.258 -1.621 1 96.06 131 MET B CA 1
ATOM 3833 C C . MET B 1 131 ? -0.98 10.812 -2.605 1 96.06 131 MET B C 1
ATOM 3835 O O . MET B 1 131 ? -0.041 10.109 -2.23 1 96.06 131 MET B O 1
ATOM 3839 N N . ALA B 1 132 ? -1.081 11.227 -3.814 1 94.56 132 ALA B N 1
ATOM 3840 C CA . ALA B 1 132 ? -0.052 10.945 -4.812 1 94.56 132 ALA B CA 1
ATOM 3841 C C . ALA B 1 132 ? 1.28 11.578 -4.422 1 94.56 132 ALA B C 1
ATOM 3843 O O . ALA B 1 132 ? 2.34 10.969 -4.598 1 94.56 132 ALA B O 1
ATOM 3844 N N . LEU B 1 133 ? 1.183 12.789 -3.975 1 95.94 133 LEU B N 1
ATOM 3845 C CA . LEU B 1 133 ? 2.385 13.484 -3.539 1 95.94 133 LEU B CA 1
ATOM 3846 C C . LEU B 1 133 ? 3.061 12.742 -2.391 1 95.94 133 LEU B C 1
ATOM 3848 O O . LEU B 1 133 ? 4.273 12.516 -2.418 1 95.94 133 LEU B O 1
ATOM 3852 N N . ILE B 1 134 ? 2.297 12.398 -1.423 1 97.81 134 ILE B N 1
ATOM 3853 C CA . ILE B 1 134 ? 2.836 11.68 -0.271 1 97.81 134 ILE B CA 1
ATOM 3854 C C . ILE B 1 134 ? 3.463 10.367 -0.727 1 97.81 134 ILE B C 1
ATOM 3856 O O . ILE B 1 134 ? 4.559 10.008 -0.291 1 97.81 134 ILE B O 1
ATOM 3860 N N . ARG B 1 135 ? 2.754 9.648 -1.572 1 96.25 135 ARG B N 1
ATOM 3861 C CA . ARG B 1 135 ? 3.281 8.398 -2.107 1 96.25 135 ARG B CA 1
ATOM 3862 C C . ARG B 1 135 ? 4.629 8.617 -2.785 1 96.25 135 ARG B C 1
ATOM 3864 O O . ARG B 1 135 ? 5.547 7.809 -2.633 1 96.25 135 ARG B O 1
ATOM 3871 N N . SER B 1 136 ? 4.691 9.672 -3.557 1 95.56 136 SER B N 1
ATOM 3872 C CA . SER B 1 136 ? 5.938 9.961 -4.262 1 95.56 136 SER B CA 1
ATOM 3873 C C . SER B 1 136 ? 7.074 10.234 -3.281 1 95.56 136 SER B C 1
ATOM 3875 O O . SER B 1 136 ? 8.219 9.859 -3.531 1 95.56 136 SER B O 1
ATOM 3877 N N . TYR B 1 137 ? 6.816 10.945 -2.186 1 97.81 137 TYR B N 1
ATOM 3878 C CA . TYR B 1 137 ? 7.836 11.203 -1.174 1 97.81 137 TYR B CA 1
ATOM 3879 C C . TYR B 1 137 ? 8.281 9.914 -0.501 1 97.81 137 TYR B C 1
ATOM 3881 O O . TYR B 1 137 ? 9.461 9.727 -0.208 1 97.81 137 TYR B O 1
ATOM 3889 N N . LEU B 1 138 ? 7.367 9 -0.313 1 97.69 138 LEU B N 1
ATOM 3890 C CA . LEU B 1 138 ? 7.605 7.785 0.462 1 97.69 138 LEU B CA 1
ATOM 3891 C C . LEU B 1 138 ? 8.406 6.773 -0.347 1 97.69 138 LEU B C 1
ATOM 3893 O O . LEU B 1 138 ? 8.828 5.742 0.183 1 97.69 138 LEU B O 1
ATOM 3897 N N . VAL B 1 139 ? 8.57 7.074 -1.604 1 95.38 139 VAL B N 1
ATOM 3898 C CA . VAL B 1 139 ? 9.508 6.258 -2.367 1 95.38 139 VAL B CA 1
ATOM 3899 C C . VAL B 1 139 ? 10.875 6.254 -1.677 1 95.38 139 VAL B C 1
ATOM 3901 O O . VAL B 1 139 ? 11.547 5.223 -1.631 1 95.38 139 VAL B O 1
ATOM 3904 N N . HIS B 1 140 ? 11.219 7.422 -1.075 1 96.19 140 HIS B N 1
ATOM 3905 C CA . HIS B 1 140 ? 12.523 7.535 -0.443 1 96.19 140 HIS B CA 1
ATOM 3906 C C . HIS B 1 140 ? 12.398 7.859 1.041 1 96.19 140 HIS B C 1
ATOM 3908 O O . HIS B 1 140 ? 13.227 7.445 1.848 1 96.19 140 HIS B O 1
ATOM 3914 N N . ALA B 1 141 ? 11.328 8.594 1.416 1 98.38 141 ALA B N 1
ATOM 3915 C CA . ALA B 1 141 ? 11.172 9 2.811 1 98.38 141 ALA B CA 1
ATOM 3916 C C . ALA B 1 141 ? 10.844 7.801 3.695 1 98.38 141 ALA B C 1
ATOM 3918 O O . ALA B 1 141 ? 10.414 6.758 3.201 1 98.38 141 ALA B O 1
ATOM 3919 N N . LYS B 1 142 ? 11.016 7.953 4.945 1 98.19 142 LYS B N 1
ATOM 3920 C CA . LYS B 1 142 ? 10.906 6.812 5.848 1 98.19 142 LYS B CA 1
ATOM 3921 C C . LYS B 1 142 ? 9.453 6.539 6.215 1 98.19 142 LYS B C 1
ATOM 3923 O O . LYS B 1 142 ? 9 5.391 6.172 1 98.19 142 LYS B O 1
ATOM 3928 N N . VAL B 1 143 ? 8.781 7.609 6.633 1 98.56 143 VAL B N 1
ATOM 3929 C CA . VAL B 1 143 ? 7.402 7.441 7.078 1 98.56 143 VAL B CA 1
ATOM 3930 C C . VAL B 1 143 ? 6.625 8.734 6.867 1 98.56 143 VAL B C 1
ATOM 3932 O O . VAL B 1 143 ? 7.219 9.812 6.758 1 98.56 143 VAL B O 1
ATOM 3935 N N . ALA B 1 144 ? 5.371 8.594 6.723 1 98.88 144 ALA B N 1
ATOM 3936 C CA . ALA B 1 144 ? 4.453 9.727 6.762 1 98.88 144 ALA B CA 1
ATOM 3937 C C . ALA B 1 144 ? 3.475 9.602 7.926 1 98.88 144 ALA B C 1
ATOM 3939 O O . ALA B 1 144 ? 2.938 8.523 8.18 1 98.88 144 ALA B O 1
ATOM 3940 N N . VAL B 1 145 ? 3.305 10.664 8.656 1 98.81 145 VAL B N 1
ATOM 3941 C CA . VAL B 1 145 ? 2.318 10.75 9.727 1 98.81 145 VAL B CA 1
ATOM 3942 C C . VAL B 1 145 ? 1.146 11.617 9.281 1 98.81 145 VAL B C 1
ATOM 3944 O O . VAL B 1 145 ? 1.314 12.812 9.023 1 98.81 145 VAL B O 1
ATOM 3947 N N . ILE B 1 146 ? -0.026 11.039 9.203 1 98.75 146 ILE B N 1
ATOM 3948 C CA . ILE B 1 146 ? -1.212 11.703 8.672 1 98.75 146 ILE B CA 1
ATOM 3949 C C . ILE B 1 146 ? -2.299 11.75 9.742 1 98.75 146 ILE B C 1
ATOM 3951 O O . ILE B 1 146 ? -2.535 10.766 10.445 1 98.75 146 ILE B O 1
ATOM 3955 N N . SER B 1 147 ? -2.943 12.906 9.898 1 98.62 147 SER B N 1
ATOM 3956 C CA . SER B 1 147 ? -4.051 12.992 10.844 1 98.62 147 SER B CA 1
ATOM 3957 C C . SER B 1 147 ? -5.219 13.781 10.258 1 98.62 147 SER B C 1
ATOM 3959 O O . SER B 1 147 ? -5.039 14.578 9.336 1 98.62 147 SER B O 1
ATOM 3961 N N . THR B 1 148 ? -6.375 13.547 10.688 1 98.38 148 THR B N 1
ATOM 3962 C CA . THR B 1 148 ? -7.609 14.25 10.352 1 98.38 148 THR B CA 1
ATOM 3963 C C . THR B 1 148 ? -8.688 13.992 11.406 1 98.38 148 THR B C 1
ATOM 3965 O O . THR B 1 148 ? -8.664 12.961 12.078 1 98.38 148 THR B O 1
ATOM 3968 N N . PRO B 1 149 ? -9.562 14.914 11.633 1 97.56 149 PRO B N 1
ATOM 3969 C CA . PRO B 1 149 ? -10.609 14.664 12.617 1 97.56 149 PRO B CA 1
ATOM 3970 C C . PRO B 1 149 ? -11.375 13.367 12.352 1 97.56 149 PRO B C 1
ATOM 3972 O O . PRO B 1 149 ? -11.617 13.023 11.188 1 97.56 149 PRO B O 1
ATOM 3975 N N . GLU B 1 150 ? -11.711 12.695 13.375 1 97.94 150 GLU B N 1
ATOM 3976 C CA . GLU B 1 150 ? -12.531 11.492 13.281 1 97.94 150 GLU B CA 1
ATOM 3977 C C . GLU B 1 150 ? -14.023 11.844 13.297 1 97.94 150 GLU B C 1
ATOM 3979 O O . GLU B 1 150 ? -14.562 12.25 14.328 1 97.94 150 GLU B O 1
ATOM 3984 N N . ARG B 1 151 ? -14.719 11.641 12.227 1 97.38 151 ARG B N 1
ATOM 3985 C CA . ARG B 1 151 ? -16.062 12.156 12 1 97.38 151 ARG B CA 1
ATOM 3986 C C . ARG B 1 151 ? -17.031 11.648 13.062 1 97.38 151 ARG B C 1
ATOM 3988 O O . ARG B 1 151 ? -17.766 12.43 13.664 1 97.38 151 ARG B O 1
ATOM 3995 N N . ASP B 1 152 ? -17.094 10.359 13.32 1 97 152 ASP B N 1
ATOM 3996 C CA . ASP B 1 152 ? -18.109 9.758 14.18 1 97 152 ASP B CA 1
ATOM 3997 C C . ASP B 1 152 ? -17.922 10.211 15.633 1 97 152 ASP B C 1
ATOM 3999 O O . ASP B 1 152 ? -18.906 10.352 16.359 1 97 152 ASP B O 1
ATOM 4003 N N . LEU B 1 153 ? -16.734 10.438 16 1 96.06 153 LEU B N 1
ATOM 4004 C CA . LEU B 1 153 ? -16.453 10.883 17.359 1 96.06 153 LEU B CA 1
ATOM 4005 C C . LEU B 1 153 ? -16.688 12.383 17.5 1 96.06 153 LEU B C 1
ATOM 4007 O O . LEU B 1 153 ? -17.141 12.844 18.547 1 96.06 153 LEU B O 1
ATOM 4011 N N . GLU B 1 154 ? -16.422 13.133 16.422 1 94.25 154 GLU B N 1
ATOM 4012 C CA . GLU B 1 154 ? -16.578 14.586 16.453 1 94.25 154 GLU B CA 1
ATOM 4013 C C . GLU B 1 154 ? -18.047 14.977 16.25 1 94.25 154 GLU B C 1
ATOM 4015 O O . GLU B 1 154 ? -18.516 15.945 16.828 1 94.25 154 GLU B O 1
ATOM 4020 N N . ARG B 1 155 ? -18.766 14.156 15.398 1 94.56 155 ARG B N 1
ATOM 4021 C CA . ARG B 1 155 ? -20.062 14.617 14.906 1 94.56 155 ARG B CA 1
ATOM 4022 C C . ARG B 1 155 ? -21.156 13.617 15.258 1 94.56 155 ARG B C 1
ATOM 4024 O O . ARG B 1 155 ? -22.344 13.961 15.234 1 94.56 155 ARG B O 1
ATOM 4031 N N . GLY B 1 156 ? -20.828 12.516 15.609 1 95.12 156 GLY B N 1
ATOM 4032 C CA . GLY B 1 156 ? -21.797 11.438 15.789 1 95.12 156 GLY B CA 1
ATOM 4033 C C . GLY B 1 156 ? -21.859 10.5 14.602 1 95.12 156 GLY B C 1
ATOM 4034 O O . GLY B 1 156 ? -21.625 10.914 13.461 1 95.12 156 GLY B O 1
ATOM 4035 N N . THR B 1 157 ? -22.25 9.258 14.812 1 93.69 157 THR B N 1
ATOM 4036 C CA . THR B 1 157 ? -22.219 8.188 13.82 1 93.69 157 THR B CA 1
ATOM 4037 C C . THR B 1 157 ? -23.234 8.438 12.719 1 93.69 157 THR B C 1
ATOM 4039 O O . THR B 1 157 ? -23.141 7.859 11.633 1 93.69 157 THR B O 1
ATOM 4042 N N . HIS B 1 158 ? -24.188 9.312 12.93 1 93.62 158 HIS B N 1
ATOM 4043 C CA . HIS B 1 158 ? -25.266 9.523 11.961 1 93.62 158 HIS B CA 1
ATOM 4044 C C . HIS B 1 158 ? -25.016 10.773 11.125 1 93.62 158 HIS B C 1
ATOM 4046 O O . HIS B 1 158 ? -25.828 11.133 10.281 1 93.62 158 HIS B O 1
ATOM 4052 N N . ASP B 1 159 ? -23.875 11.359 11.328 1 94.88 159 ASP B N 1
ATOM 4053 C CA . ASP B 1 159 ? -23.562 12.57 10.57 1 94.88 159 ASP B CA 1
ATOM 4054 C C . ASP B 1 159 ? -23.344 12.25 9.094 1 94.88 159 ASP B C 1
ATOM 4056 O O . ASP B 1 159 ? -22.5 11.414 8.758 1 94.88 159 ASP B O 1
ATOM 4060 N N . MET B 1 160 ? -24.078 12.938 8.234 1 94.12 160 MET B N 1
ATOM 4061 C CA . MET B 1 160 ? -24.016 12.656 6.805 1 94.12 160 MET B CA 1
ATOM 4062 C C . MET B 1 160 ? -23.484 13.859 6.035 1 94.12 160 MET B C 1
ATOM 4064 O O . MET B 1 160 ? -23.672 13.953 4.816 1 94.12 160 MET B O 1
ATOM 4068 N N . GLY B 1 161 ? -22.875 14.789 6.707 1 90.44 161 GLY B N 1
ATOM 4069 C CA . GLY B 1 161 ? -22.297 15.961 6.07 1 90.44 161 GLY B CA 1
ATOM 4070 C C . GLY B 1 161 ? -23.344 16.953 5.582 1 90.44 161 GLY B C 1
ATOM 4071 O O . GLY B 1 161 ? -24.531 16.766 5.824 1 90.44 161 GLY B O 1
ATOM 4072 N N . PRO B 1 162 ? -22.953 18.062 4.961 1 93.12 162 PRO B N 1
ATOM 4073 C CA . PRO B 1 162 ? -21.547 18.484 4.945 1 93.12 162 PRO B CA 1
ATOM 4074 C C . PRO B 1 162 ? -21.016 18.812 6.34 1 93.12 162 PRO B C 1
ATOM 4076 O O . PRO B 1 162 ? -21.797 19 7.273 1 93.12 162 PRO B O 1
ATOM 4079 N N . PRO B 1 163 ? -19.719 18.906 6.512 1 93.69 163 PRO B N 1
ATOM 4080 C CA . PRO B 1 163 ? -19.141 19.141 7.84 1 93.69 163 PRO B CA 1
ATOM 4081 C C . PRO B 1 163 ? -19.578 20.469 8.453 1 93.69 163 PRO B C 1
ATOM 4083 O O . PRO B 1 163 ? -19.734 21.453 7.73 1 93.69 163 PRO B O 1
ATOM 4086 N N . ALA B 1 164 ? -19.75 20.469 9.781 1 89.62 164 ALA B N 1
ATOM 4087 C CA . ALA B 1 164 ? -20.094 21.688 10.5 1 89.62 164 ALA B CA 1
ATOM 4088 C C . ALA B 1 164 ? -19.016 22.75 10.32 1 89.62 164 ALA B C 1
ATOM 4090 O O . ALA B 1 164 ? -19.328 23.953 10.227 1 89.62 164 ALA B O 1
ATOM 4091 N N . ASN B 1 165 ? -17.781 22.344 10.406 1 88.75 165 ASN B N 1
ATOM 4092 C CA . ASN B 1 165 ? -16.688 23.25 10.094 1 88.75 165 ASN B CA 1
ATOM 4093 C C . ASN B 1 165 ? -16.688 23.641 8.617 1 88.75 165 ASN B C 1
ATOM 4095 O O . ASN B 1 165 ? -16.453 22.797 7.754 1 88.75 165 ASN B O 1
ATOM 4099 N N . PRO B 1 166 ? -16.875 24.844 8.281 1 90.38 166 PRO B N 1
ATOM 4100 C CA . PRO B 1 166 ? -17.062 25.25 6.887 1 90.38 166 PRO B CA 1
ATOM 4101 C C . PRO B 1 166 ? -15.781 25.125 6.062 1 90.38 166 PRO B C 1
ATOM 4103 O O . PRO B 1 166 ? -15.828 25.203 4.832 1 90.38 166 PRO B O 1
ATOM 4106 N N . THR B 1 167 ? -14.68 24.969 6.691 1 90.06 167 THR B N 1
ATOM 4107 C CA . THR B 1 167 ? -13.43 24.844 5.957 1 90.06 167 THR B CA 1
ATOM 4108 C C . THR B 1 167 ? -13.195 23.391 5.555 1 90.06 167 THR B C 1
ATOM 4110 O O . THR B 1 167 ? -12.328 23.094 4.73 1 90.06 167 THR B O 1
ATOM 4113 N N . HIS B 1 168 ? -13.969 22.453 6.102 1 94.44 168 HIS B N 1
ATOM 4114 C CA . HIS B 1 168 ? -13.836 21.031 5.766 1 94.44 168 HIS B CA 1
ATOM 4115 C C . HIS B 1 168 ? -14.711 20.672 4.574 1 94.44 168 HIS B C 1
ATOM 4117 O O . HIS B 1 168 ? -15.859 21.109 4.48 1 94.44 168 HIS B O 1
ATOM 4123 N N . ILE B 1 169 ? -14.188 19.938 3.738 1 94.19 169 ILE B N 1
ATOM 4124 C CA . ILE B 1 169 ? -14.938 19.406 2.602 1 94.19 169 ILE B CA 1
ATOM 4125 C C . ILE B 1 169 ? -15.633 18.094 3.004 1 94.19 169 ILE B C 1
ATOM 4127 O O . ILE B 1 169 ? -16.812 17.906 2.725 1 94.19 169 ILE B O 1
ATOM 4131 N N . ARG B 1 170 ? -14.914 17.281 3.66 1 95.44 170 ARG B N 1
ATOM 4132 C CA . ARG B 1 170 ? -15.422 15.992 4.129 1 95.44 170 ARG B CA 1
ATOM 4133 C C . ARG B 1 170 ? -14.633 15.5 5.336 1 95.44 170 ARG B C 1
ATOM 4135 O O . ARG B 1 170 ? -13.531 15.984 5.605 1 95.44 170 ARG B O 1
ATOM 4142 N N . GLU B 1 171 ? -15.242 14.633 6.027 1 96.62 171 GLU B N 1
ATOM 4143 C CA . GLU B 1 171 ? -14.602 14.008 7.18 1 96.62 171 GLU B CA 1
ATOM 4144 C C . GLU B 1 171 ? -14.805 12.492 7.168 1 96.62 171 GLU B C 1
ATOM 4146 O O . GLU B 1 171 ? -15.906 12.016 6.891 1 96.62 171 GLU B O 1
ATOM 4151 N N . TRP B 1 172 ? -13.758 11.75 7.352 1 97.25 172 TRP B N 1
ATOM 4152 C CA . TRP B 1 172 ? -13.781 10.289 7.41 1 97.25 172 TRP B CA 1
ATOM 4153 C C . TRP B 1 172 ? -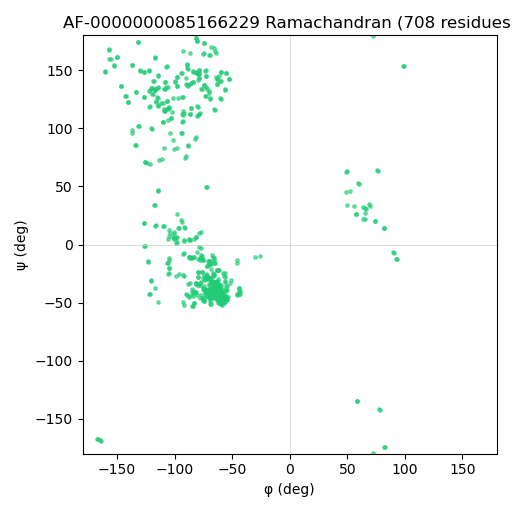13.898 9.805 8.852 1 97.25 172 TRP B C 1
ATOM 4155 O O . TRP B 1 172 ? -13.484 10.5 9.781 1 97.25 172 TRP B O 1
ATOM 4165 N N . ASN B 1 173 ? -14.562 8.695 9.055 1 97.12 173 ASN B N 1
ATOM 4166 C CA . ASN B 1 173 ? -14.234 7.988 10.289 1 97.12 173 ASN B CA 1
ATOM 4167 C C . ASN B 1 173 ? -12.953 7.172 10.133 1 97.12 173 ASN B C 1
ATOM 4169 O O . ASN B 1 173 ? -12.344 7.152 9.062 1 97.12 173 ASN B O 1
ATOM 4173 N N . LEU B 1 174 ? -12.508 6.582 11.211 1 97.75 174 LEU B N 1
ATOM 4174 C CA . LEU B 1 174 ? -11.203 5.918 11.25 1 97.75 174 LEU B CA 1
ATOM 4175 C C . LEU B 1 174 ? -11.133 4.805 10.211 1 97.75 174 LEU B C 1
ATOM 4177 O O . LEU B 1 174 ? -10.156 4.715 9.469 1 97.75 174 LEU B O 1
ATOM 4181 N N . ALA B 1 175 ? -12.102 3.939 10.133 1 96.31 175 ALA B N 1
ATOM 4182 C CA . ALA B 1 175 ? -12.117 2.811 9.203 1 96.31 175 ALA B CA 1
ATOM 4183 C C . ALA B 1 175 ? -12.133 3.291 7.758 1 96.31 175 ALA B C 1
ATOM 4185 O O . ALA B 1 175 ? -11.445 2.723 6.902 1 96.31 175 ALA B O 1
ATOM 4186 N N . GLU B 1 176 ? -12.93 4.273 7.469 1 96.44 176 GLU B N 1
ATOM 4187 C CA . GLU B 1 176 ? -13.016 4.863 6.137 1 96.44 176 GLU B CA 1
ATOM 4188 C C . GLU B 1 176 ? -11.664 5.441 5.707 1 96.44 176 GLU B C 1
ATOM 4190 O O . GLU B 1 176 ? -11.234 5.238 4.57 1 96.44 176 GLU B O 1
ATOM 4195 N N . LEU B 1 177 ? -11.031 6.164 6.586 1 97.62 177 LEU B N 1
ATOM 4196 C CA . LEU B 1 177 ? -9.727 6.75 6.297 1 97.62 177 LEU B CA 1
ATOM 4197 C C . LEU B 1 177 ? -8.711 5.668 5.957 1 97.62 177 LEU B C 1
ATOM 4199 O O . LEU B 1 177 ? -7.973 5.789 4.98 1 97.62 177 LEU B O 1
ATOM 4203 N N . GLU B 1 178 ? -8.641 4.703 6.832 1 97.5 178 GLU B N 1
ATOM 4204 C CA . GLU B 1 178 ? -7.664 3.633 6.641 1 97.5 178 GLU B CA 1
ATOM 4205 C C . GLU B 1 178 ? -7.875 2.926 5.305 1 97.5 178 GLU B C 1
ATOM 4207 O O . GLU B 1 178 ? -6.91 2.625 4.598 1 97.5 178 GLU B O 1
ATOM 4212 N N . THR B 1 179 ? -9.094 2.631 4.996 1 95.5 179 THR B N 1
ATOM 4213 C CA . THR B 1 179 ? -9.414 1.975 3.734 1 95.5 179 THR B CA 1
ATOM 4214 C C . THR B 1 179 ? -9.031 2.855 2.551 1 95.5 179 THR B C 1
ATOM 4216 O O . THR B 1 179 ? -8.469 2.369 1.565 1 95.5 179 THR B O 1
ATOM 4219 N N . MET B 1 180 ? -9.359 4.086 2.641 1 95.81 180 MET B N 1
ATOM 4220 C CA . MET B 1 180 ? -9.023 5.023 1.576 1 95.81 180 MET B CA 1
ATOM 4221 C C . MET B 1 180 ? -7.516 5.078 1.358 1 95.81 180 MET B C 1
ATOM 4223 O O . MET B 1 180 ? -7.043 4.961 0.226 1 95.81 180 MET B O 1
ATOM 4227 N N . LEU B 1 181 ? -6.746 5.246 2.406 1 97.31 181 LEU B N 1
ATOM 4228 C CA . LEU B 1 181 ? -5.293 5.301 2.301 1 97.31 181 LEU B CA 1
ATOM 4229 C C . LEU B 1 181 ? -4.742 4.016 1.689 1 97.31 181 LEU B C 1
ATOM 4231 O O . LEU B 1 181 ? -3.891 4.062 0.801 1 97.31 181 LEU B O 1
ATOM 4235 N N . SER B 1 182 ? -5.238 2.895 2.182 1 95.81 182 SER B N 1
ATOM 4236 C CA . SER B 1 182 ? -4.781 1.604 1.68 1 95.81 182 SER B CA 1
ATOM 4237 C C . SER B 1 182 ? -5.074 1.453 0.191 1 95.81 182 SER B C 1
ATOM 4239 O O . SER B 1 182 ? -4.242 0.95 -0.564 1 95.81 182 SER B O 1
ATOM 4241 N N . SER B 1 183 ? -6.215 1.894 -0.207 1 93.25 183 SER B N 1
ATOM 4242 C CA . SER B 1 183 ? -6.621 1.781 -1.604 1 93.25 183 SER B CA 1
ATOM 4243 C C . SER B 1 183 ? -5.73 2.629 -2.508 1 93.25 183 SER B C 1
ATOM 4245 O O . SER B 1 183 ? -5.578 2.332 -3.693 1 93.25 183 SER B O 1
ATOM 4247 N N . GLU B 1 184 ? -5.176 3.658 -1.934 1 93.56 184 GLU B N 1
ATOM 4248 C CA . GLU B 1 184 ? -4.363 4.59 -2.711 1 93.56 184 GLU B CA 1
ATOM 4249 C C . GLU B 1 184 ? -2.879 4.254 -2.598 1 93.56 184 GLU B C 1
ATOM 4251 O O . GLU B 1 184 ? -2.023 5.078 -2.93 1 93.56 184 GLU B O 1
ATOM 4256 N N . GLY B 1 185 ? -2.543 3.098 -2.113 1 93.62 185 GLY B N 1
ATOM 4257 C CA . GLY B 1 185 ? -1.156 2.67 -2.021 1 93.62 185 GLY B CA 1
ATOM 4258 C C . GLY B 1 185 ? -0.441 3.225 -0.803 1 93.62 185 GLY B C 1
ATOM 4259 O O . GLY B 1 185 ? 0.79 3.221 -0.745 1 93.62 185 GLY B O 1
ATOM 4260 N N . LEU B 1 186 ? -1.194 3.766 0.146 1 97.5 186 LEU B N 1
ATOM 4261 C CA . LEU B 1 186 ? -0.669 4.328 1.387 1 97.5 186 LEU B CA 1
ATOM 4262 C C . LEU B 1 186 ? -1.125 3.508 2.59 1 97.5 186 LEU B C 1
ATOM 4264 O O . LEU B 1 186 ? -1.586 4.066 3.588 1 97.5 186 LEU B O 1
ATOM 4268 N N . ARG B 1 187 ? -1.005 2.229 2.475 1 96.88 187 ARG B N 1
ATOM 4269 C CA . ARG B 1 187 ? -1.445 1.391 3.586 1 96.88 187 ARG B CA 1
ATOM 4270 C C . ARG B 1 187 ? -0.664 1.711 4.855 1 96.88 187 ARG B C 1
ATOM 4272 O O . ARG B 1 187 ? 0.566 1.629 4.871 1 96.88 187 ARG B O 1
ATOM 4279 N N . PRO B 1 188 ? -1.381 2.012 5.914 1 98.5 188 PRO B N 1
ATOM 4280 C CA . PRO B 1 188 ? -0.676 2.396 7.137 1 98.5 188 PRO B CA 1
ATOM 4281 C C . PRO B 1 188 ? -0.117 1.197 7.898 1 98.5 188 PRO B C 1
ATOM 4283 O O . PRO B 1 188 ? -0.741 0.134 7.926 1 98.5 188 PRO B O 1
ATOM 4286 N N . ALA B 1 189 ? 1.055 1.39 8.484 1 98.25 189 ALA B N 1
ATOM 4287 C CA . ALA B 1 189 ? 1.564 0.45 9.477 1 98.25 189 ALA B CA 1
ATOM 4288 C C . ALA B 1 189 ? 0.747 0.516 10.766 1 98.25 189 ALA B C 1
ATOM 4290 O O . ALA B 1 189 ? 0.654 -0.469 11.5 1 98.25 189 ALA B O 1
ATOM 4291 N N . TYR B 1 190 ? 0.183 1.707 11.023 1 98 190 TYR B N 1
ATOM 4292 C CA . TYR B 1 190 ? -0.663 1.96 12.188 1 98 190 TYR B CA 1
ATOM 4293 C C . TYR B 1 190 ? -1.757 2.969 11.852 1 98 190 TYR B C 1
ATOM 4295 O O . TYR B 1 190 ? -1.51 3.953 11.156 1 98 190 TYR B O 1
ATOM 4303 N N . CYS B 1 191 ? -2.891 2.707 12.281 1 98.06 191 CYS B N 1
ATOM 4304 C CA . CYS B 1 191 ? -4.012 3.641 12.219 1 98.06 191 CYS B CA 1
ATOM 4305 C C . CYS B 1 191 ? -4.84 3.572 13.5 1 98.06 191 CYS B C 1
ATOM 4307 O O . CYS B 1 191 ? -5.305 2.498 13.883 1 98.06 191 CYS B O 1
ATOM 4309 N N . GLY B 1 192 ? -4.969 4.637 14.133 1 97.44 192 GLY B N 1
ATOM 4310 C CA . GLY B 1 192 ? -5.703 4.707 15.391 1 97.44 192 GLY B CA 1
ATOM 4311 C C . GLY B 1 192 ? -6.07 6.125 15.789 1 97.44 192 GLY B C 1
ATOM 4312 O O . GLY B 1 192 ? -6.043 7.035 14.953 1 97.44 192 GLY B O 1
ATOM 4313 N N . LEU B 1 193 ? -6.531 6.285 17.031 1 96.69 193 LEU B N 1
ATOM 4314 C CA . LEU B 1 193 ? -6.984 7.582 17.516 1 96.69 193 LEU B CA 1
ATOM 4315 C C . LEU B 1 193 ? -5.887 8.281 18.312 1 96.69 193 LEU B C 1
ATOM 4317 O O . LEU B 1 193 ? -5.066 7.625 18.953 1 96.69 193 LEU B O 1
ATOM 4321 N N . THR B 1 194 ? -5.84 9.57 18.172 1 95.12 194 THR B N 1
ATOM 4322 C CA . THR B 1 194 ? -4.953 10.414 18.969 1 95.12 194 THR B CA 1
ATOM 4323 C C . THR B 1 194 ? -5.715 11.609 19.547 1 95.12 194 THR B C 1
ATOM 4325 O O . THR B 1 194 ? -6.895 11.805 19.234 1 95.12 194 THR B O 1
ATOM 4328 N N . ILE B 1 195 ? -5.035 12.359 20.359 1 92 195 ILE B N 1
ATOM 4329 C CA . ILE B 1 195 ? -5.66 13.469 21.078 1 92 195 ILE B CA 1
ATOM 4330 C C . ILE B 1 195 ? -5.945 14.609 20.109 1 92 195 ILE B C 1
ATOM 4332 O O . ILE B 1 195 ? -5.082 14.984 19.312 1 92 195 ILE B O 1
ATOM 4336 N N . SER B 1 196 ? -7.141 15.188 20.203 1 93.5 196 SER B N 1
ATOM 4337 C CA . SER B 1 196 ? -7.578 16.219 19.266 1 93.5 196 SER B CA 1
ATOM 4338 C C . SER B 1 196 ? -7.031 17.594 19.656 1 93.5 196 SER B C 1
ATOM 4340 O O . SER B 1 196 ? -6.668 18.391 18.781 1 93.5 196 SER B O 1
ATOM 4342 N N . ASN B 1 197 ? -7.051 17.844 20.922 1 89.06 197 ASN B N 1
ATOM 4343 C CA . ASN B 1 197 ? -6.57 19.125 21.438 1 89.06 197 ASN B CA 1
ATOM 4344 C C . ASN B 1 197 ? -6.148 19.031 22.906 1 89.06 197 ASN B C 1
ATOM 4346 O O . ASN B 1 197 ? -6.48 18.062 23.578 1 89.06 197 ASN B O 1
ATOM 4350 N N . ASP B 1 198 ? -5.48 20.078 23.328 1 82.81 198 ASP B N 1
ATOM 4351 C CA . ASP B 1 198 ? -4.918 20 24.672 1 82.81 198 ASP B CA 1
ATOM 4352 C C . ASP B 1 198 ? -5.895 20.562 25.703 1 82.81 198 ASP B C 1
ATOM 4354 O O . ASP B 1 198 ? -5.523 20.781 26.859 1 82.81 198 ASP B O 1
ATOM 4358 N N . ARG B 1 199 ? -7.066 20.953 25.328 1 85 199 ARG B N 1
ATOM 4359 C CA . ARG B 1 199 ? -8.047 21.5 26.266 1 85 199 ARG B CA 1
ATOM 4360 C C . ARG B 1 199 ? -8.836 20.375 26.938 1 85 199 ARG B C 1
ATOM 4362 O O . ARG B 1 199 ? -8.852 20.25 28.156 1 85 199 ARG B O 1
ATOM 4369 N N . ASP B 1 200 ? -9.406 19.484 26.109 1 86 200 ASP B N 1
ATOM 4370 C CA . ASP B 1 200 ? -10.188 18.391 26.688 1 86 200 ASP B CA 1
ATOM 4371 C C . ASP B 1 200 ? -9.445 17.062 26.609 1 86 200 ASP B C 1
ATOM 4373 O O . ASP B 1 200 ? -9.82 16.094 27.25 1 86 200 ASP B O 1
ATOM 4377 N N . MET B 1 201 ? -8.406 16.969 25.797 1 87.94 201 MET B N 1
ATOM 4378 C CA . MET B 1 201 ? -7.488 15.836 25.719 1 87.94 201 MET B CA 1
ATOM 4379 C C . MET B 1 201 ? -8.203 14.578 25.25 1 87.94 201 MET B C 1
ATOM 4381 O O . MET B 1 201 ? -7.785 13.461 25.547 1 87.94 201 MET B O 1
ATOM 4385 N N . LEU B 1 202 ? -9.344 14.742 24.578 1 92.5 202 LEU B N 1
ATOM 4386 C CA . LEU B 1 202 ? -10.094 13.594 24.078 1 92.5 202 LEU B CA 1
ATOM 4387 C C . LEU B 1 202 ? -9.469 13.055 22.797 1 92.5 202 LEU B C 1
ATOM 4389 O O . LEU B 1 202 ? -8.93 13.82 21.984 1 92.5 202 LEU B O 1
ATOM 4393 N N . ARG B 1 203 ? -9.547 11.789 22.609 1 95.25 203 ARG B N 1
ATOM 4394 C CA . ARG B 1 203 ? -9.008 11.141 21.422 1 95.25 203 ARG B CA 1
ATOM 4395 C C . ARG B 1 203 ? -10.039 11.117 20.297 1 95.25 203 ARG B C 1
ATOM 4397 O O . ARG B 1 203 ? -10.742 10.117 20.109 1 95.25 203 ARG B O 1
ATOM 4404 N N . LYS B 1 204 ? -10.117 12.188 19.531 1 97.12 204 LYS B N 1
ATOM 4405 C CA . LYS B 1 204 ? -11.133 12.336 18.484 1 97.12 204 LYS B CA 1
ATOM 4406 C C . LYS B 1 204 ? -10.484 12.656 17.141 1 97.12 204 LYS B C 1
ATOM 4408 O O . LYS B 1 204 ? -11.141 13.195 16.25 1 97.12 204 LYS B O 1
ATOM 4413 N N . THR B 1 205 ? -9.211 12.375 17.047 1 97.56 205 THR B N 1
ATOM 4414 C CA . THR B 1 205 ? -8.469 12.555 15.805 1 97.56 205 THR B CA 1
ATOM 4415 C C . THR B 1 205 ? -7.898 11.219 15.32 1 97.56 205 THR B C 1
ATOM 4417 O O . THR B 1 205 ? -7.352 10.453 16.109 1 97.56 205 THR B O 1
ATOM 4420 N N . SER B 1 206 ? -8.164 10.938 14.039 1 98.44 206 SER B N 1
ATOM 4421 C CA . SER B 1 206 ? -7.551 9.773 13.414 1 98.44 206 SER B CA 1
ATOM 4422 C C . SER B 1 206 ? -6.086 10.039 13.07 1 98.44 206 SER B C 1
ATOM 4424 O O . SER B 1 206 ? -5.75 11.102 12.555 1 98.44 206 SER B O 1
ATOM 4426 N N . LEU B 1 207 ? -5.242 9.125 13.391 1 98.56 207 LEU B N 1
ATOM 4427 C CA . LEU B 1 207 ? -3.818 9.203 13.078 1 98.56 207 LEU B CA 1
ATOM 4428 C C . LEU B 1 207 ? -3.357 7.953 12.336 1 98.56 207 LEU B C 1
ATOM 4430 O O . LEU B 1 207 ? -3.652 6.832 12.766 1 98.56 207 LEU B O 1
ATOM 4434 N N . ALA B 1 208 ? -2.738 8.133 11.211 1 98.81 208 ALA B N 1
ATOM 4435 C CA . ALA B 1 208 ? -2.18 7.047 10.414 1 98.81 208 ALA B CA 1
ATOM 4436 C C . ALA B 1 208 ? -0.682 7.238 10.195 1 98.81 208 ALA B C 1
ATOM 4438 O O . ALA B 1 208 ? -0.227 8.344 9.914 1 98.81 208 ALA B O 1
ATOM 4439 N N . VAL B 1 209 ? 0.093 6.227 10.406 1 98.81 209 VAL B N 1
ATOM 4440 C CA . VAL B 1 209 ? 1.52 6.215 10.102 1 98.81 209 VAL B CA 1
ATOM 4441 C C . VAL B 1 209 ? 1.783 5.312 8.898 1 98.81 209 VAL B C 1
ATOM 4443 O O . VAL B 1 209 ? 1.563 4.102 8.961 1 98.81 209 VAL B O 1
ATOM 4446 N N . VAL B 1 210 ? 2.223 5.898 7.824 1 98.81 210 VAL B N 1
ATOM 4447 C CA . VAL B 1 210 ? 2.414 5.191 6.562 1 98.81 210 VAL B CA 1
ATOM 4448 C C . VAL B 1 210 ? 3.904 4.98 6.312 1 98.81 210 VAL B C 1
ATOM 4450 O O . VAL B 1 210 ? 4.68 5.941 6.285 1 98.81 210 VAL B O 1
ATOM 4453 N N . PRO B 1 211 ? 4.336 3.738 6.117 1 98.56 211 PRO B N 1
ATOM 4454 C CA . PRO B 1 211 ? 5.758 3.447 5.91 1 98.56 211 PRO B CA 1
ATOM 4455 C C . PRO B 1 211 ? 6.215 3.738 4.484 1 98.56 211 PRO B C 1
ATOM 4457 O O . PRO B 1 211 ? 5.449 3.555 3.535 1 98.56 211 PRO B O 1
ATOM 4460 N N . GLY B 1 212 ? 7.465 4.148 4.363 1 97.88 212 GLY B N 1
ATOM 4461 C CA . GLY B 1 212 ? 8.094 4.285 3.057 1 97.88 212 GLY B CA 1
ATOM 4462 C C . GLY B 1 212 ? 8.461 2.957 2.428 1 97.88 212 GLY B C 1
ATOM 4463 O O . GLY B 1 212 ? 8.367 1.911 3.074 1 97.88 212 GLY B O 1
ATOM 4464 N N . LEU B 1 213 ? 8.891 3.035 1.218 1 94.12 213 LEU B N 1
ATOM 4465 C CA . LEU B 1 213 ? 9.203 1.837 0.447 1 94.12 213 LEU B CA 1
ATOM 4466 C C . LEU B 1 213 ? 10.484 1.181 0.955 1 94.12 213 LEU B C 1
ATOM 4468 O O . LEU B 1 213 ? 10.742 0.011 0.665 1 94.12 213 LEU B O 1
ATOM 4472 N N . SER B 1 214 ? 11.25 1.965 1.686 1 93.56 214 SER B N 1
ATOM 4473 C CA . SER B 1 214 ? 12.523 1.436 2.168 1 93.56 214 SER B CA 1
ATOM 4474 C C . SER B 1 214 ? 12.312 0.461 3.322 1 93.56 214 SER B C 1
ATOM 4476 O O . SER B 1 214 ? 13.234 -0.264 3.705 1 93.56 214 SER B O 1
ATOM 4478 N N . LEU B 1 215 ? 11.133 0.441 3.889 1 96 215 LEU B N 1
ATOM 4479 C CA . LEU B 1 215 ? 10.859 -0.46 5 1 96 215 LEU B CA 1
ATOM 4480 C C . LEU B 1 215 ? 10.258 -1.771 4.504 1 96 215 LEU B C 1
ATOM 4482 O O . LEU B 1 215 ? 9.25 -1.766 3.789 1 96 215 LEU B O 1
ATOM 4486 N N . ASN B 1 216 ? 10.852 -2.883 4.895 1 95.06 216 ASN B N 1
ATOM 4487 C CA . ASN B 1 216 ? 10.305 -4.188 4.547 1 95.06 216 ASN B CA 1
ATOM 4488 C C . ASN B 1 216 ? 9.172 -4.59 5.488 1 95.06 216 ASN B C 1
ATOM 4490 O O . ASN B 1 216 ? 8.844 -3.854 6.422 1 95.06 216 ASN B O 1
ATOM 4494 N N . SER B 1 217 ? 8.578 -5.734 5.23 1 95.38 217 SER B N 1
ATOM 4495 C CA . SER B 1 217 ? 7.375 -6.156 5.941 1 95.38 217 SER B CA 1
ATOM 4496 C C . SER B 1 217 ? 7.637 -6.293 7.438 1 95.38 217 SER B C 1
ATOM 4498 O O . SER B 1 217 ? 6.785 -5.945 8.258 1 95.38 217 SER B O 1
ATOM 4500 N N . SER B 1 218 ? 8.797 -6.828 7.816 1 93.5 218 SER B N 1
ATOM 4501 C CA . SER B 1 218 ? 9.133 -6.965 9.227 1 93.5 218 SER B CA 1
ATOM 4502 C C . SER B 1 218 ? 9.258 -5.602 9.898 1 93.5 218 SER B C 1
ATOM 4504 O O . SER B 1 218 ? 8.711 -5.387 10.984 1 93.5 218 SER B O 1
ATOM 4506 N N . ALA B 1 219 ? 9.969 -4.68 9.25 1 96.12 219 ALA B N 1
ATOM 4507 C CA . ALA B 1 219 ? 10.141 -3.328 9.781 1 96.12 219 ALA B CA 1
ATOM 4508 C C . ALA B 1 219 ? 8.805 -2.605 9.891 1 96.12 219 ALA B C 1
ATOM 4510 O O . ALA B 1 219 ? 8.586 -1.821 10.82 1 96.12 219 ALA B O 1
ATOM 4511 N N . VAL B 1 220 ? 7.926 -2.844 8.969 1 97.56 220 VAL B N 1
ATOM 4512 C CA . VAL B 1 220 ? 6.609 -2.217 8.977 1 97.56 220 VAL B CA 1
ATOM 4513 C C . VAL B 1 220 ? 5.801 -2.717 10.172 1 97.56 220 VAL B C 1
ATOM 4515 O O . VAL B 1 220 ? 5.121 -1.935 10.836 1 97.56 220 VAL B O 1
ATOM 4518 N N . ARG B 1 221 ? 5.832 -4.012 10.438 1 95.38 221 ARG B N 1
ATOM 4519 C CA . ARG B 1 221 ? 5.148 -4.562 11.609 1 95.38 221 ARG B CA 1
ATOM 4520 C C . ARG B 1 221 ? 5.691 -3.957 12.898 1 95.38 221 ARG B C 1
ATOM 4522 O O . ARG B 1 221 ? 4.922 -3.623 13.805 1 95.38 221 ARG B O 1
ATOM 4529 N N . GLU B 1 222 ? 7.016 -3.818 12.961 1 94.62 222 GLU B N 1
ATOM 4530 C CA . GLU B 1 222 ? 7.648 -3.227 14.133 1 94.62 222 GLU B CA 1
ATOM 4531 C C . GLU B 1 222 ? 7.23 -1.769 14.312 1 94.62 222 GLU B C 1
ATOM 4533 O O . GLU B 1 222 ? 6.977 -1.321 15.43 1 94.62 222 GLU B O 1
ATOM 4538 N N . LEU B 1 223 ? 7.184 -1.085 13.219 1 97.62 223 LEU B N 1
ATOM 4539 C CA . LEU B 1 223 ? 6.75 0.308 13.242 1 97.62 223 LEU B CA 1
ATOM 4540 C C . LEU B 1 223 ? 5.328 0.424 13.789 1 97.62 223 LEU B C 1
ATOM 4542 O O . LEU B 1 223 ? 5.055 1.274 14.633 1 97.62 223 LEU B O 1
ATOM 4546 N N . GLY B 1 224 ? 4.422 -0.405 13.258 1 96.94 224 GLY B N 1
ATOM 4547 C CA . GLY B 1 224 ? 3.049 -0.395 13.742 1 96.94 224 GLY B CA 1
ATOM 4548 C C . GLY B 1 224 ? 2.941 -0.669 15.234 1 96.94 224 GLY B C 1
ATOM 4549 O O . GLY B 1 224 ? 2.207 0.018 15.945 1 96.94 224 GLY B O 1
ATOM 4550 N N . ALA B 1 225 ? 3.68 -1.693 15.68 1 92.31 225 ALA B N 1
ATOM 4551 C CA . ALA B 1 225 ? 3.678 -2.049 17.094 1 92.31 225 ALA B CA 1
ATOM 4552 C C . ALA B 1 225 ? 4.223 -0.907 17.953 1 92.31 225 ALA B C 1
ATOM 4554 O O . ALA B 1 225 ? 3.693 -0.618 19.016 1 92.31 225 ALA B O 1
ATOM 4555 N N . PHE B 1 226 ? 5.297 -0.297 17.516 1 94.94 226 PHE B N 1
ATOM 4556 C CA . PHE B 1 226 ? 5.895 0.827 18.219 1 94.94 226 PHE B CA 1
ATOM 4557 C C . PHE B 1 226 ? 4.891 1.962 18.391 1 94.94 226 PHE B C 1
ATOM 4559 O O . PHE B 1 226 ? 4.73 2.508 19.484 1 94.94 226 PHE B O 1
ATOM 4566 N N . CYS B 1 227 ? 4.199 2.34 17.25 1 95.75 227 CYS B N 1
ATOM 4567 C CA . CYS B 1 227 ? 3.246 3.443 17.281 1 95.75 227 CYS B CA 1
ATOM 4568 C C . CYS B 1 227 ? 2.09 3.145 18.219 1 95.75 227 CYS B C 1
ATOM 4570 O O . CYS B 1 227 ? 1.629 4.031 18.953 1 95.75 227 CYS B O 1
ATOM 4572 N N . GLU B 1 228 ? 1.606 1.942 18.203 1 92.69 228 GLU B N 1
ATOM 4573 C CA . GLU B 1 228 ? 0.538 1.532 19.109 1 92.69 228 GLU B CA 1
ATOM 4574 C C . GLU B 1 228 ? 0.944 1.729 20.562 1 92.69 228 GLU B C 1
ATOM 4576 O O . GLU B 1 228 ? 0.179 2.279 21.359 1 92.69 228 GLU B O 1
ATOM 4581 N N . LYS B 1 229 ? 2.152 1.278 20.891 1 89.94 229 LYS B N 1
ATOM 4582 C CA . LYS B 1 229 ? 2.662 1.415 22.25 1 89.94 229 LYS B CA 1
ATOM 4583 C C . LYS B 1 229 ? 2.893 2.881 22.609 1 89.94 229 LYS B C 1
ATOM 4585 O O . LYS B 1 229 ? 2.562 3.316 23.703 1 89.94 229 LYS B O 1
ATOM 4590 N N . TRP B 1 230 ? 3.48 3.654 21.672 1 92 230 TRP B N 1
ATOM 4591 C CA . TRP B 1 230 ? 3.795 5.062 21.891 1 92 230 TRP B CA 1
ATOM 4592 C C . TRP B 1 230 ? 2.531 5.863 22.188 1 92 230 TRP B C 1
ATOM 4594 O O . TRP B 1 230 ? 2.502 6.664 23.109 1 92 230 TRP B O 1
ATOM 4604 N N . LEU B 1 231 ? 1.474 5.641 21.438 1 91.69 231 LEU B N 1
ATOM 4605 C CA . LEU B 1 231 ? 0.243 6.414 21.562 1 91.69 231 LEU B CA 1
ATOM 4606 C C . LEU B 1 231 ? -0.546 5.984 22.781 1 91.69 231 LEU B C 1
ATOM 4608 O O . LEU B 1 231 ? -1.374 6.742 23.297 1 91.69 231 LEU B O 1
ATOM 4612 N N . ALA B 1 232 ? -0.312 4.715 23.234 1 86.75 232 ALA B N 1
ATOM 4613 C CA . ALA B 1 232 ? -0.986 4.207 24.422 1 86.75 232 ALA B CA 1
ATOM 4614 C C . ALA B 1 232 ? -0.318 4.723 25.703 1 86.75 232 ALA B C 1
ATOM 4616 O O . ALA B 1 232 ? -0.928 4.734 26.766 1 86.75 232 ALA B O 1
ATOM 4617 N N . ALA B 1 233 ? 0.921 5.07 25.531 1 79.62 233 ALA B N 1
ATOM 4618 C CA . ALA B 1 233 ? 1.697 5.484 26.688 1 79.62 233 ALA B CA 1
ATOM 4619 C C . ALA B 1 233 ? 1.27 6.867 27.172 1 79.62 233 ALA B C 1
ATOM 4621 O O . ALA B 1 233 ? 0.818 7.695 26.375 1 79.62 233 ALA B O 1
ATOM 4622 N N . SER B 1 234 ? 1.304 7.082 28.453 1 61.25 234 SER B N 1
ATOM 4623 C CA . SER B 1 234 ? 0.977 8.367 29.062 1 61.25 234 SER B CA 1
ATOM 4624 C C . SER B 1 234 ? 1.963 9.453 28.625 1 61.25 234 SER B C 1
ATOM 4626 O O . SER B 1 234 ? 3.105 9.148 28.281 1 61.25 234 SER B O 1
ATOM 4628 N N . PRO B 1 235 ? 1.376 10.633 28.438 1 58.78 235 PRO B N 1
ATOM 4629 C CA . PRO B 1 235 ? 2.25 11.758 28.094 1 58.78 235 PRO B CA 1
ATOM 4630 C C . PRO B 1 235 ? 3.516 11.805 28.953 1 58.78 235 PRO B C 1
ATOM 4632 O O . PRO B 1 235 ? 4.586 12.156 28.453 1 58.78 235 PRO B O 1
ATOM 4635 N N . GLU B 1 236 ? 3.424 11.531 30.188 1 51.47 236 GLU B N 1
ATOM 4636 C CA . GLU B 1 236 ? 4.57 11.523 31.094 1 51.47 236 GLU B CA 1
ATOM 4637 C C . GLU B 1 236 ? 5.617 10.508 30.641 1 51.47 236 GLU B C 1
ATOM 4639 O O . GLU B 1 236 ? 6.82 10.766 30.719 1 51.47 236 GLU B O 1
ATOM 4644 N N . MET B 1 237 ? 5.164 9.461 30.234 1 46.91 237 MET B N 1
ATOM 4645 C CA . MET B 1 237 ? 6.051 8.383 29.812 1 46.91 237 MET B CA 1
ATOM 4646 C C . MET B 1 237 ? 6.707 8.711 28.469 1 46.91 237 MET B C 1
ATOM 4648 O O . MET B 1 237 ? 7.844 8.305 28.219 1 46.91 237 MET B O 1
ATOM 4652 N N . ARG B 1 238 ? 5.984 9.461 27.688 1 53.47 238 ARG B N 1
ATOM 4653 C CA . ARG B 1 238 ? 6.527 9.867 26.391 1 53.47 238 ARG B CA 1
ATOM 4654 C C . ARG B 1 238 ? 7.605 10.93 26.562 1 53.47 238 ARG B C 1
ATOM 4656 O O . ARG B 1 238 ? 8.555 10.984 25.766 1 53.47 238 ARG B O 1
ATOM 4663 N N . ASP B 1 239 ? 7.379 11.859 27.453 1 48.5 239 ASP B N 1
ATOM 4664 C CA . ASP B 1 239 ? 8.258 12.992 27.734 1 48.5 239 ASP B CA 1
ATOM 4665 C C . ASP B 1 239 ? 9.672 12.523 28.062 1 48.5 239 ASP B C 1
ATOM 4667 O O . ASP B 1 239 ? 10.633 13.289 27.938 1 48.5 239 ASP B O 1
ATOM 4671 N N . ALA B 1 240 ? 9.758 11.562 28.703 1 41.28 240 ALA B N 1
ATOM 4672 C CA . ALA B 1 240 ? 11.164 11.281 28.969 1 41.28 240 ALA B CA 1
ATOM 4673 C C . ALA B 1 240 ? 12.008 11.414 27.719 1 41.28 240 ALA B C 1
ATOM 4675 O O . ALA B 1 240 ? 13.164 11.859 27.781 1 41.28 240 ALA B O 1
ATOM 4676 N N . GLY B 1 241 ? 11.578 10.953 26.672 1 38.34 241 GLY B N 1
ATOM 4677 C CA . GLY B 1 241 ? 12.43 11.172 25.516 1 38.34 241 GLY B CA 1
ATOM 4678 C C . GLY B 1 241 ? 12.203 12.516 24.844 1 38.34 241 GLY B C 1
ATOM 4679 O O . GLY B 1 241 ? 13.039 12.977 24.062 1 38.34 241 GLY B O 1
ATOM 4680 N N . ASN B 1 242 ? 10.961 13.023 24.734 1 40.69 242 ASN B N 1
ATOM 4681 C CA . ASN B 1 242 ? 10.562 14.203 23.984 1 40.69 242 ASN B CA 1
ATOM 4682 C C . ASN B 1 242 ? 10.609 15.469 24.844 1 40.69 242 ASN B C 1
ATOM 4684 O O . ASN B 1 242 ? 9.945 16.453 24.531 1 40.69 242 ASN B O 1
ATOM 4688 N N . GLY B 1 243 ? 11.133 15.578 25.891 1 38.44 243 GLY B N 1
ATOM 4689 C CA . GLY B 1 243 ? 11.141 16.719 26.797 1 38.44 243 GLY B CA 1
ATOM 4690 C C . GLY B 1 243 ? 11.359 18.031 26.078 1 38.44 243 GLY B C 1
ATOM 4691 O O . GLY B 1 243 ? 10.734 19.047 26.438 1 38.44 243 GLY B O 1
ATOM 4692 N N . GLN B 1 244 ? 12.172 18.047 25.25 1 42.69 244 GLN B N 1
ATOM 4693 C CA . GLN B 1 244 ? 12.547 19.359 24.734 1 42.69 244 GLN B CA 1
ATOM 4694 C C . GLN B 1 244 ? 11.445 19.938 23.859 1 42.69 244 GLN B C 1
ATOM 4696 O O . GLN B 1 244 ? 11.227 21.156 23.844 1 42.69 244 GLN B O 1
ATOM 4701 N N . TYR B 1 245 ? 10.68 19.141 23.312 1 42.22 245 TYR B N 1
ATOM 4702 C CA . TYR B 1 245 ? 9.672 19.672 22.391 1 42.22 245 TYR B CA 1
ATOM 4703 C C . TYR B 1 245 ? 8.547 20.359 23.156 1 42.22 245 TYR B C 1
ATOM 4705 O O . TYR B 1 245 ? 8.133 21.469 22.797 1 42.22 245 TYR B O 1
ATOM 4713 N N . LEU B 1 246 ? 8.031 19.75 24.125 1 44.88 246 LEU B N 1
ATOM 4714 C CA . LEU B 1 246 ? 6.938 20.359 24.875 1 44.88 246 LEU B CA 1
ATOM 4715 C C . LEU B 1 246 ? 7.398 21.625 25.578 1 44.88 246 LEU B C 1
ATOM 4717 O O . LEU B 1 246 ? 6.633 22.594 25.688 1 44.88 246 LEU B O 1
ATOM 4721 N N . GLN B 1 247 ? 8.625 21.594 25.953 1 43.53 247 GLN B N 1
ATOM 4722 C CA . GLN B 1 247 ? 9.148 22.828 26.547 1 43.53 247 GLN B CA 1
ATOM 4723 C C . GLN B 1 247 ? 9.219 23.938 25.516 1 43.53 247 GLN B C 1
ATOM 4725 O O . GLN B 1 247 ? 8.875 25.094 25.812 1 43.53 247 GLN B O 1
ATOM 4730 N N . ASN B 1 248 ? 9.445 23.531 24.312 1 45 248 ASN B N 1
ATOM 4731 C CA . ASN B 1 248 ? 9.562 24.547 23.281 1 45 248 ASN B CA 1
ATOM 4732 C C . ASN B 1 248 ? 8.188 25.078 22.859 1 45 248 ASN B C 1
ATOM 4734 O O . ASN B 1 248 ? 8.031 26.281 22.609 1 45 248 ASN B O 1
ATOM 4738 N N . LEU B 1 249 ? 7.23 24.266 22.891 1 47.91 249 LEU B N 1
ATOM 4739 C CA . LEU B 1 249 ? 5.871 24.672 22.547 1 47.91 249 LEU B CA 1
ATOM 4740 C C . LEU B 1 249 ? 5.348 25.703 23.547 1 47.91 249 LEU B C 1
ATOM 4742 O O . LEU B 1 249 ? 4.742 26.703 23.156 1 47.91 249 LEU B O 1
ATOM 4746 N N . ALA B 1 250 ? 5.57 25.5 24.781 1 45.44 250 ALA B N 1
ATOM 4747 C CA . ALA B 1 250 ? 5.137 26.438 25.812 1 45.44 250 ALA B CA 1
ATOM 4748 C C . ALA B 1 250 ? 5.809 27.797 25.625 1 45.44 250 ALA B C 1
ATOM 4750 O O . ALA B 1 250 ? 5.168 28.844 25.781 1 45.44 250 ALA B O 1
ATOM 4751 N N . GLN B 1 251 ? 7 27.812 25.188 1 46.47 251 GLN B N 1
ATOM 4752 C CA . GLN B 1 251 ? 7.75 29.047 25 1 46.47 251 GLN B CA 1
ATOM 4753 C C . GLN B 1 251 ? 7.238 29.828 23.781 1 46.47 251 GLN B C 1
ATOM 4755 O O . GLN B 1 251 ? 7.086 31.047 23.844 1 46.47 251 GLN B O 1
ATOM 4760 N N . LEU B 1 252 ? 6.91 29.156 22.766 1 45.38 252 LEU B N 1
ATOM 4761 C CA . LEU B 1 252 ? 6.441 29.812 21.531 1 45.38 252 LEU B CA 1
ATOM 4762 C C . LEU B 1 252 ? 5.062 30.422 21.75 1 45.38 252 LEU B C 1
ATOM 4764 O O . LEU B 1 252 ? 4.801 31.531 21.266 1 45.38 252 LEU B O 1
ATOM 4768 N N . GLU B 1 253 ? 4.203 29.734 22.359 1 45.47 253 GLU B N 1
ATOM 4769 C CA . GLU B 1 253 ? 2.896 30.297 22.688 1 45.47 253 GLU B CA 1
ATOM 4770 C C . GLU B 1 253 ? 3.035 31.641 23.406 1 45.47 253 GLU B C 1
ATOM 4772 O O . GLU B 1 253 ? 2.289 32.562 23.109 1 45.47 253 GLU B O 1
ATOM 4777 N N . ARG B 1 254 ? 4.035 31.734 24.078 1 46.28 254 ARG B N 1
ATOM 4778 C CA . ARG B 1 254 ? 4.285 33 24.766 1 46.28 254 ARG B CA 1
ATOM 4779 C C . ARG B 1 254 ? 4.738 34.062 23.797 1 46.28 254 ARG B C 1
ATOM 4781 O O . ARG B 1 254 ? 4.297 35.219 23.891 1 46.28 254 ARG B O 1
ATOM 4788 N N . GLU B 1 255 ? 5.371 33.625 22.688 1 45.94 255 GLU B N 1
ATOM 4789 C CA . GLU B 1 255 ? 5.969 34.625 21.781 1 45.94 255 GLU B CA 1
ATOM 4790 C C . GLU B 1 255 ? 4.969 35.094 20.734 1 45.94 255 GLU B C 1
ATOM 4792 O O . GLU B 1 255 ? 4.922 36.281 20.406 1 45.94 255 GLU B O 1
ATOM 4797 N N . MET B 1 256 ? 4.215 34.219 20.141 1 42.78 256 MET B N 1
ATOM 4798 C CA . MET B 1 256 ? 3.229 34.562 19.125 1 42.78 256 MET B CA 1
ATOM 4799 C C . MET B 1 256 ? 2.148 35.469 19.688 1 42.78 256 MET B C 1
ATOM 4801 O O . MET B 1 256 ? 1.674 36.375 19 1 42.78 256 MET B O 1
ATOM 4805 N N . ALA B 1 257 ? 1.646 35.312 20.75 1 41 257 ALA B N 1
ATOM 4806 C CA . ALA B 1 257 ? 0.732 36.25 21.406 1 41 257 ALA B CA 1
ATOM 4807 C C . ALA B 1 257 ? 1.266 37.688 21.328 1 41 257 ALA B C 1
ATOM 4809 O O . ALA B 1 257 ? 0.504 38.625 21.109 1 41 257 ALA B O 1
ATOM 4810 N N . SER B 1 258 ? 2.512 37.75 20.953 1 43.34 258 SER B N 1
ATOM 4811 C CA . SER B 1 258 ? 3.104 39.094 20.922 1 43.34 258 SER B CA 1
ATOM 4812 C C . SER B 1 258 ? 3.109 39.656 19.516 1 43.34 258 SER B C 1
ATOM 4814 O O . SER B 1 258 ? 2.938 40.875 19.312 1 43.34 258 SER B O 1
ATOM 4816 N N . ALA B 1 259 ? 3.139 38.906 18.234 1 38.56 259 ALA B N 1
ATOM 4817 C CA . ALA B 1 259 ? 3.357 39.375 16.875 1 38.56 259 ALA B CA 1
ATOM 4818 C C . ALA B 1 259 ? 2.033 39.719 16.203 1 38.56 259 ALA B C 1
ATOM 4820 O O . ALA B 1 259 ? 1.997 40.5 15.266 1 38.56 259 ALA B O 1
ATOM 4821 N N . GLN B 1 260 ? 0.841 39.031 16.031 1 36 260 GLN B N 1
ATOM 4822 C CA . GLN B 1 260 ? -0.438 39.406 15.422 1 36 260 GLN B CA 1
ATOM 4823 C C . GLN B 1 260 ? -0.673 40.906 15.469 1 36 260 GLN B C 1
ATOM 4825 O O . GLN B 1 260 ? -1.609 41.406 14.844 1 36 260 GLN B O 1
ATOM 4830 N N . SER B 1 261 ? -0.109 41.719 16.016 1 32.62 261 SER B N 1
ATOM 4831 C CA . SER B 1 261 ? -0.442 43.125 16.031 1 32.62 261 SER B CA 1
ATOM 4832 C C . SER B 1 261 ? 0.052 43.844 14.773 1 32.62 261 SER B C 1
ATOM 4834 O O . SER B 1 261 ? -0.44 44.906 14.422 1 32.62 261 SER B O 1
ATOM 4836 N N . ALA B 1 262 ? 0.956 43.312 13.57 1 31.83 262 ALA B N 1
ATOM 4837 C CA . ALA B 1 262 ? 1.562 44.25 12.633 1 31.83 262 ALA B CA 1
ATOM 4838 C C . ALA B 1 262 ? 1.034 44.031 11.219 1 31.83 262 ALA B C 1
ATOM 4840 O O . ALA B 1 262 ? 1.257 44.844 10.328 1 31.83 262 ALA B O 1
ATOM 4841 N N . ALA B 1 263 ? 0.605 43 10.234 1 33.34 263 ALA B N 1
ATOM 4842 C CA . ALA B 1 263 ? 0.771 42.719 8.812 1 33.34 263 ALA B CA 1
ATOM 4843 C C . ALA B 1 263 ? -0.467 43.125 8.016 1 33.34 263 ALA B C 1
ATOM 4845 O O . ALA B 1 263 ? -1.438 42.375 7.938 1 33.34 263 ALA B O 1
ATOM 4846 N N . GLN B 1 264 ? -0.963 44.312 7.316 1 26.86 264 GLN B N 1
ATOM 4847 C CA . GLN B 1 264 ? -2.135 44.719 6.539 1 26.86 264 GLN B CA 1
ATOM 4848 C C . GLN B 1 264 ? -1.819 44.781 5.047 1 26.86 264 GLN B C 1
ATOM 4850 O O . GLN B 1 264 ? -2.648 45.188 4.246 1 26.86 264 GLN B O 1
ATOM 4855 N N . PRO B 1 265 ? -0.794 44.406 3.957 1 27.44 265 PRO B N 1
ATOM 4856 C CA . PRO B 1 265 ? -0.678 45.156 2.701 1 27.44 265 PRO B CA 1
ATOM 4857 C C . PRO B 1 265 ? -1.523 44.562 1.579 1 27.44 265 PRO B C 1
ATOM 4859 O O . PRO B 1 265 ? -1.826 43.344 1.602 1 27.44 265 PRO B O 1
ATOM 4862 N N . LEU B 1 266 ? -1.952 45.281 0.054 1 26.69 266 LEU B N 1
ATOM 4863 C CA . LEU B 1 266 ? -2.93 45.5 -1.006 1 26.69 266 LEU B CA 1
ATOM 4864 C C . LEU B 1 266 ? -2.52 44.75 -2.283 1 26.69 266 LEU B C 1
ATOM 4866 O O . LEU B 1 266 ? -1.575 45.188 -2.961 1 26.69 266 LEU B O 1
ATOM 4870 N N . LEU B 1 267 ? -2.502 43.594 -2.979 1 28.78 267 LEU B N 1
ATOM 4871 C CA . LEU B 1 267 ? -1.993 42.844 -4.133 1 28.78 267 LEU B CA 1
ATOM 4872 C C . LEU B 1 267 ? -2.889 43.062 -5.348 1 28.78 267 LEU B C 1
ATOM 4874 O O . LEU B 1 267 ? -4.113 43.094 -5.223 1 28.78 267 LEU B O 1
ATOM 4878 N N . ALA B 1 268 ? -2.506 43.344 -6.898 1 34.47 268 ALA B N 1
ATOM 4879 C CA . ALA B 1 268 ? -2.955 43.75 -8.219 1 34.47 268 ALA B CA 1
ATOM 4880 C C . ALA B 1 268 ? -3.75 42.656 -8.914 1 34.47 268 ALA B C 1
ATOM 4882 O O . ALA B 1 268 ? -3.482 41.469 -8.719 1 34.47 268 ALA B O 1
ATOM 4883 N N . PRO B 1 269 ? -4.699 42.906 -10.234 1 34.16 269 PRO B N 1
ATOM 4884 C CA . PRO B 1 269 ? -5.824 42.125 -10.75 1 34.16 269 PRO B CA 1
ATOM 4885 C C . PRO B 1 269 ? -5.438 41.25 -11.945 1 34.16 269 PRO B C 1
ATOM 4887 O O . PRO B 1 269 ? -4.879 41.75 -12.922 1 34.16 269 PRO B O 1
ATOM 4890 N N . MET B 1 270 ? -5.324 40.031 -12.266 1 47.47 270 MET B N 1
ATOM 4891 C CA . MET B 1 270 ? -4.988 39.062 -13.297 1 47.47 270 MET B CA 1
ATOM 4892 C C . MET B 1 270 ? -6.152 38.875 -14.266 1 47.47 270 MET B C 1
ATOM 4894 O O . MET B 1 270 ? -7.312 39 -13.883 1 47.47 270 MET B O 1
ATOM 4898 N N . SER B 1 271 ? -5.965 38.688 -15.727 1 57.5 271 SER B N 1
ATOM 4899 C CA . SER B 1 271 ? -6.941 38.531 -16.797 1 57.5 271 SER B CA 1
ATOM 4900 C C . SER B 1 271 ? -7.723 37.219 -16.656 1 57.5 271 SER B C 1
ATOM 4902 O O . SER B 1 271 ? -7.258 36.281 -16.016 1 57.5 271 SER B O 1
ATOM 4904 N N . PRO B 1 272 ? -8.875 37.094 -17.531 1 55.69 272 PRO B N 1
ATOM 4905 C CA . PRO B 1 272 ? -9.688 35.906 -17.328 1 55.69 272 PRO B CA 1
ATOM 4906 C C . PRO B 1 272 ? -9.055 34.656 -17.938 1 55.69 272 PRO B C 1
ATOM 4908 O O . PRO B 1 272 ? -9.164 33.562 -17.359 1 55.69 272 PRO B O 1
ATOM 4911 N N . LEU B 1 273 ? -8.516 34.719 -19.156 1 56.19 273 LEU B N 1
ATOM 4912 C CA . LEU B 1 273 ? -7.809 33.594 -19.766 1 56.19 273 LEU B CA 1
ATOM 4913 C C . LEU B 1 273 ? -6.582 33.219 -18.953 1 56.19 273 LEU B C 1
ATOM 4915 O O . LEU B 1 273 ? -6.34 32.031 -18.719 1 56.19 273 LEU B O 1
ATOM 4919 N N . GLU B 1 274 ? -5.852 34.219 -18.688 1 58.34 274 GLU B N 1
ATOM 4920 C CA . GLU B 1 274 ? -4.695 34 -17.828 1 58.34 274 GLU B CA 1
ATOM 4921 C C . GLU B 1 274 ? -5.125 33.5 -16.453 1 58.34 274 GLU B C 1
ATOM 4923 O O . GLU B 1 274 ? -4.484 32.594 -15.883 1 58.34 274 GLU B O 1
ATOM 4928 N N . ILE B 1 275 ? -6.312 34.062 -16.078 1 59.38 275 ILE B N 1
ATOM 4929 C CA . ILE B 1 275 ? -6.949 33.625 -14.844 1 59.38 275 ILE B CA 1
ATOM 4930 C C . ILE B 1 275 ? -7.453 32.219 -14.992 1 59.38 275 ILE B C 1
ATOM 4932 O O . ILE B 1 275 ? -7.266 31.375 -14.102 1 59.38 275 ILE B O 1
ATOM 4936 N N . GLY B 1 276 ? -7.965 31.875 -16.141 1 58.41 276 GLY B N 1
ATOM 4937 C CA . GLY B 1 276 ? -8.422 30.531 -16.422 1 58.41 276 GLY B CA 1
ATOM 4938 C C . GLY B 1 276 ? -7.289 29.531 -16.516 1 58.41 276 GLY B C 1
ATOM 4939 O O . GLY B 1 276 ? -7.363 28.438 -15.945 1 58.41 276 GLY B O 1
ATOM 4940 N N . MET B 1 277 ? -6.277 29.906 -17.281 1 62.84 277 MET B N 1
ATOM 4941 C CA . MET B 1 277 ? -5.074 29.078 -17.438 1 62.84 277 MET B CA 1
ATOM 4942 C C . MET B 1 277 ? -4.352 28.938 -16.094 1 62.84 277 MET B C 1
ATOM 4944 O O . MET B 1 277 ? -3.836 27.859 -15.781 1 62.84 277 MET B O 1
ATOM 4948 N N . GLU B 1 278 ? -4.383 30.094 -15.414 1 55.31 278 GLU B N 1
ATOM 4949 C CA . GLU B 1 278 ? -3.848 30.062 -14.055 1 55.31 278 GLU B CA 1
ATOM 4950 C C . GLU B 1 278 ? -4.703 29.203 -13.141 1 55.31 278 GLU B C 1
ATOM 4952 O O . GLU B 1 278 ? -4.176 28.469 -12.305 1 55.31 278 GLU B O 1
ATOM 4957 N N . HIS B 1 279 ? -6.059 29.25 -13.328 1 57.91 279 HIS B N 1
ATOM 4958 C CA . HIS B 1 279 ? -7 28.391 -12.609 1 57.91 279 HIS B CA 1
ATOM 4959 C C . HIS B 1 279 ? -6.812 26.922 -12.992 1 57.91 279 HIS B C 1
ATOM 4961 O O . HIS B 1 279 ? -6.859 26.047 -12.125 1 57.91 279 HIS B O 1
ATOM 4967 N N . ILE B 1 280 ? -6.508 26.641 -14.281 1 58.78 280 ILE B N 1
ATOM 4968 C CA . ILE B 1 280 ? -6.266 25.297 -14.773 1 58.78 280 ILE B CA 1
ATOM 4969 C C . ILE B 1 280 ? -4.918 24.797 -14.25 1 58.78 280 ILE B C 1
ATOM 4971 O O . ILE B 1 280 ? -4.82 23.672 -13.75 1 58.78 280 ILE B O 1
ATOM 4975 N N . ALA B 1 281 ? -3.914 25.641 -14.305 1 59.78 281 ALA B N 1
ATOM 4976 C CA . ALA B 1 281 ? -2.568 25.328 -13.828 1 59.78 281 ALA B CA 1
ATOM 4977 C C . ALA B 1 281 ? -2.553 25.156 -12.305 1 59.78 281 ALA B C 1
ATOM 4979 O O . ALA B 1 281 ? -1.809 24.328 -11.773 1 59.78 281 ALA B O 1
ATOM 4980 N N . ALA B 1 282 ? -3.527 25.781 -11.633 1 48.72 282 ALA B N 1
ATOM 4981 C CA . ALA B 1 282 ? -3.699 25.797 -10.188 1 48.72 282 ALA B CA 1
ATOM 4982 C C . ALA B 1 282 ? -4.789 24.812 -9.75 1 48.72 282 ALA B C 1
ATOM 4984 O O . ALA B 1 282 ? -5.219 24.828 -8.602 1 48.72 282 ALA B O 1
ATOM 4985 N N . ALA B 1 283 ? -5.301 24.016 -10.703 1 56.84 283 ALA B N 1
ATOM 4986 C CA . ALA B 1 283 ? -6.32 22.969 -10.602 1 56.84 283 ALA B CA 1
ATOM 4987 C C . ALA B 1 283 ? -7.605 23.516 -9.984 1 56.84 283 ALA B C 1
ATOM 4989 O O . ALA B 1 283 ? -8.305 22.812 -9.258 1 56.84 283 ALA B O 1
ATOM 4990 N N . ARG B 1 284 ? -8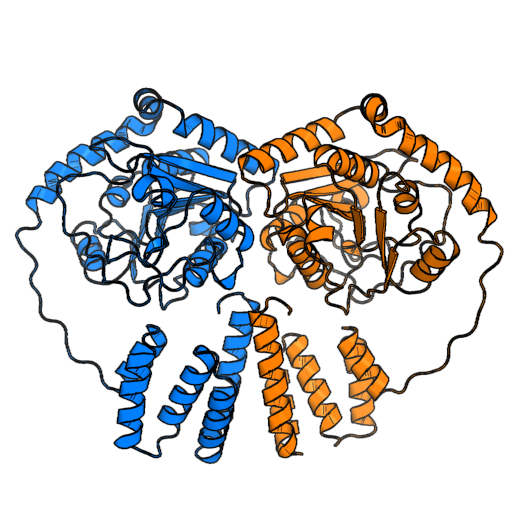.023 24.688 -10.141 1 57.94 284 ARG B N 1
ATOM 4991 C CA . ARG B 1 284 ? -9.297 25.359 -9.883 1 57.94 284 ARG B CA 1
ATOM 4992 C C . ARG B 1 284 ? -10.211 25.281 -11.109 1 57.94 284 ARG B C 1
ATOM 4994 O O . ARG B 1 284 ? -10.5 26.312 -11.727 1 57.94 284 ARG B O 1
ATOM 5001 N N . TYR B 1 285 ? -10.758 24.109 -11.273 1 63.31 285 TYR B N 1
ATOM 5002 C CA . TYR B 1 285 ? -11.391 23.859 -12.562 1 63.31 285 TYR B CA 1
ATOM 5003 C C . TYR B 1 285 ? -12.758 24.531 -12.641 1 63.31 285 TYR B C 1
ATOM 5005 O O . TYR B 1 285 ? -13.164 25 -13.703 1 63.31 285 TYR B O 1
ATOM 5013 N N . GLU B 1 286 ? -13.453 24.562 -11.508 1 67 286 GLU B N 1
ATOM 5014 C CA . GLU B 1 286 ? -14.734 25.266 -11.555 1 67 286 GLU B CA 1
ATOM 5015 C C . GLU B 1 286 ? -14.547 26.734 -11.883 1 67 286 GLU B C 1
ATOM 5017 O O . GLU B 1 286 ? -15.297 27.297 -12.688 1 67 286 GLU B O 1
ATOM 5022 N N . GLU B 1 287 ? -13.656 27.328 -11.234 1 67.44 287 GLU B N 1
ATOM 5023 C CA . GLU B 1 287 ? -13.406 28.734 -11.57 1 67.44 287 GLU B CA 1
ATOM 5024 C C . GLU B 1 287 ? -12.922 28.875 -13.008 1 67.44 287 GLU B C 1
ATOM 5026 O O . GLU B 1 287 ? -13.305 29.828 -13.703 1 67.44 287 GLU B O 1
ATOM 5031 N N . ALA B 1 288 ? -12.047 27.906 -13.305 1 68.31 288 ALA B N 1
ATOM 5032 C CA . ALA B 1 288 ? -11.594 27.938 -14.695 1 68.31 288 ALA B CA 1
ATOM 5033 C C . ALA B 1 288 ? -12.766 27.812 -15.656 1 68.31 288 ALA B C 1
ATOM 5035 O O . ALA B 1 288 ? -12.852 28.547 -16.641 1 68.31 288 ALA B O 1
ATOM 5036 N N . PHE B 1 289 ? -13.57 26.828 -15.289 1 73.44 289 PHE B N 1
ATOM 5037 C CA . PHE B 1 289 ? -14.75 26.641 -16.125 1 73.44 289 PHE B CA 1
ATOM 5038 C C . PHE B 1 289 ? -15.586 27.906 -16.188 1 73.44 289 PHE B C 1
ATOM 5040 O O . PHE B 1 289 ? -16.031 28.312 -17.266 1 73.44 289 PHE B O 1
ATOM 5047 N N . LYS B 1 290 ? -15.828 28.5 -15.07 1 70.94 290 LYS B N 1
ATOM 5048 C CA . LYS B 1 290 ? -16.625 29.719 -15.016 1 70.94 290 LYS B CA 1
ATOM 5049 C C . LYS B 1 290 ? -15.977 30.828 -15.836 1 70.94 290 LYS B C 1
ATOM 5051 O O . LYS B 1 290 ? -16.641 31.484 -16.641 1 70.94 290 LYS B O 1
ATOM 5056 N N . VAL B 1 291 ? -14.758 30.969 -15.602 1 70.5 291 VAL B N 1
ATOM 5057 C CA . VAL B 1 291 ? -14.078 32.062 -16.281 1 70.5 291 VAL B CA 1
ATOM 5058 C C . VAL B 1 291 ? -14.023 31.781 -17.781 1 70.5 291 VAL B C 1
ATOM 5060 O O . VAL B 1 291 ? -14.258 32.688 -18.594 1 70.5 291 VAL B O 1
ATOM 5063 N N . LEU B 1 292 ? -13.781 30.547 -18.047 1 74.06 292 LEU B N 1
ATOM 5064 C CA . LEU B 1 292 ? -13.633 30.203 -19.453 1 74.06 292 LEU B CA 1
ATOM 5065 C C . LEU B 1 292 ? -14.992 30.188 -20.156 1 74.06 292 LEU B C 1
ATOM 5067 O O . LEU B 1 292 ? -15.102 30.594 -21.312 1 74.06 292 LEU B O 1
ATOM 5071 N N . THR B 1 293 ? -15.953 29.688 -19.422 1 71.94 293 THR B N 1
ATOM 5072 C CA . THR B 1 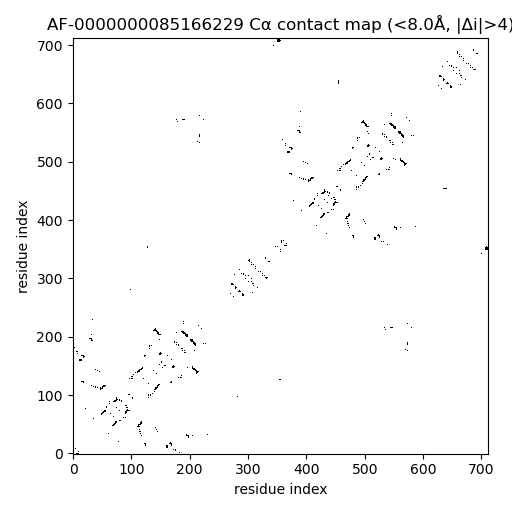293 ? -17.297 29.75 -19.969 1 71.94 293 THR B CA 1
ATOM 5073 C C . THR B 1 293 ? -17.75 31.188 -20.172 1 71.94 293 THR B C 1
ATOM 5075 O O . THR B 1 293 ? -18.359 31.516 -21.188 1 71.94 293 THR B O 1
ATOM 5078 N N . GLU B 1 294 ? -17.438 31.938 -19.266 1 70.12 294 GLU B N 1
ATOM 5079 C CA . GLU B 1 294 ? -17.75 33.344 -19.422 1 70.12 294 GLU B CA 1
ATOM 5080 C C . GLU B 1 294 ? -16.969 33.969 -20.578 1 70.12 294 GLU B C 1
ATOM 5082 O O . GLU B 1 294 ? -17.516 34.781 -21.328 1 70.12 294 GLU B O 1
ATOM 5087 N N . ALA B 1 295 ? -15.789 33.531 -20.594 1 70 295 ALA B N 1
ATOM 5088 C CA . ALA B 1 295 ? -14.977 34.031 -21.719 1 70 295 ALA B CA 1
ATOM 5089 C C . ALA B 1 295 ? -15.57 33.594 -23.047 1 70 295 ALA B C 1
ATOM 5091 O O . ALA B 1 295 ? -15.555 34.344 -24.016 1 70 295 ALA B O 1
ATOM 5092 N N . LEU B 1 296 ? -16.047 32.375 -23.031 1 69.19 296 LEU B N 1
ATOM 5093 C CA . LEU B 1 296 ? -16.656 31.844 -24.25 1 69.19 296 LEU B CA 1
ATOM 5094 C C . LEU B 1 296 ? -17.938 32.594 -24.578 1 69.19 296 LEU B C 1
ATOM 5096 O O . LEU B 1 296 ? -18.234 32.812 -25.75 1 69.19 296 LEU B O 1
ATOM 5100 N N . GLN B 1 297 ? -18.609 32.969 -23.609 1 66.69 297 GLN B N 1
ATOM 5101 C CA . GLN B 1 297 ? -19.828 33.75 -23.797 1 66.69 297 GLN B CA 1
ATOM 5102 C C . GLN B 1 297 ? -19.516 35.156 -24.328 1 66.69 297 GLN B C 1
ATOM 5104 O O . GLN B 1 297 ? -20.266 35.688 -25.125 1 66.69 297 GLN B O 1
ATOM 5109 N N . ASN B 1 298 ? -18.391 35.625 -23.906 1 63.41 298 ASN B N 1
ATOM 5110 C CA . ASN B 1 298 ? -18.016 36.969 -24.312 1 63.41 298 ASN B CA 1
ATOM 5111 C C . ASN B 1 298 ? -17.344 36.938 -25.688 1 63.41 298 ASN B C 1
ATOM 5113 O O . ASN B 1 298 ? -17.484 37.906 -26.469 1 63.41 298 ASN B O 1
ATOM 5117 N N . ASP B 1 299 ? -16.391 35.844 -25.828 1 58.91 299 ASP B N 1
ATOM 5118 C CA . ASP B 1 299 ? -15.734 35.688 -27.125 1 58.91 299 ASP B CA 1
ATOM 5119 C C . ASP B 1 299 ? -15.961 34.281 -27.672 1 58.91 299 ASP B C 1
ATOM 5121 O O . ASP B 1 299 ? -15.156 33.375 -27.453 1 58.91 299 ASP B O 1
ATOM 5125 N N . GLY B 1 300 ? -17.062 33.938 -28.062 1 56.38 300 GLY B N 1
ATOM 5126 C CA . GLY B 1 300 ? -17.672 32.656 -28.391 1 56.38 300 GLY B CA 1
ATOM 5127 C C . GLY B 1 300 ? -16.781 31.75 -29.219 1 56.38 300 GLY B C 1
ATOM 5128 O O . GLY B 1 300 ? -16.922 30.531 -29.188 1 56.38 300 GLY B O 1
ATOM 5129 N N . GLU B 1 301 ? -16.016 32.219 -30.141 1 64.94 301 GLU B N 1
ATOM 5130 C CA . GLU B 1 301 ? -15.43 31.422 -31.219 1 64.94 301 GLU B CA 1
ATOM 5131 C C . GLU B 1 301 ? -13.922 31.266 -31.031 1 64.94 301 GLU B C 1
ATOM 5133 O O . GLU B 1 301 ? -13.219 30.859 -31.953 1 64.94 301 GLU B O 1
ATOM 5138 N N . ASN B 1 302 ? -13.445 31.516 -29.953 1 69.31 302 ASN B N 1
ATOM 5139 C CA . ASN B 1 302 ? -11.992 31.453 -29.844 1 69.31 302 ASN B CA 1
ATOM 5140 C C . ASN B 1 302 ? -11.508 30.016 -29.688 1 69.31 302 ASN B C 1
ATOM 5142 O O . ASN B 1 302 ? -11.789 29.375 -28.672 1 69.31 302 ASN B O 1
ATOM 5146 N N . PRO B 1 303 ? -10.875 29.5 -30.609 1 74.19 303 PRO B N 1
ATOM 5147 C CA . PRO B 1 303 ? -10.445 28.094 -30.562 1 74.19 303 PRO B CA 1
ATOM 5148 C C . PRO B 1 303 ? -9.5 27.812 -29.391 1 74.19 303 PRO B C 1
ATOM 5150 O O . PRO B 1 303 ? -9.492 26.703 -28.859 1 74.19 303 PRO B O 1
ATOM 5153 N N . ALA B 1 304 ? -8.852 28.812 -28.875 1 74.69 304 ALA B N 1
ATOM 5154 C CA . ALA B 1 304 ? -7.953 28.594 -27.734 1 74.69 304 ALA B CA 1
ATOM 5155 C C . ALA B 1 304 ? -8.742 28.391 -26.453 1 74.69 304 ALA B C 1
ATOM 5157 O O . ALA B 1 304 ? -8.375 27.547 -25.625 1 74.69 304 ALA B O 1
ATOM 5158 N N . VAL B 1 305 ? -9.805 29.094 -26.312 1 75.12 305 VAL B N 1
ATOM 5159 C CA . VAL B 1 305 ? -10.656 28.922 -25.141 1 75.12 305 VAL B CA 1
ATOM 5160 C C . VAL B 1 305 ? -11.352 27.562 -25.188 1 75.12 305 VAL B C 1
ATOM 5162 O O . VAL B 1 305 ? -11.422 26.844 -24.188 1 75.12 305 VAL B O 1
ATOM 5165 N N . VAL B 1 306 ? -11.789 27.188 -26.344 1 75.19 306 VAL B N 1
ATOM 5166 C CA . VAL B 1 306 ? -12.438 25.891 -26.5 1 75.19 306 VAL B CA 1
ATOM 5167 C C . VAL B 1 306 ? -11.422 24.766 -26.234 1 75.19 306 VAL B C 1
ATOM 5169 O O . VAL B 1 306 ? -11.742 23.781 -25.594 1 75.19 306 VAL B O 1
ATOM 5172 N N . PHE B 1 307 ? -10.227 25 -26.688 1 75.12 307 PHE B N 1
ATOM 5173 C CA . PHE B 1 307 ? -9.156 24.062 -26.391 1 75.12 307 PHE B CA 1
ATOM 5174 C C . PHE B 1 307 ? -8.914 23.969 -24.891 1 75.12 307 PHE B C 1
ATOM 5176 O O . PHE B 1 307 ? -8.789 22.875 -24.344 1 75.12 307 PHE B O 1
ATOM 5183 N N . GLN B 1 308 ? -8.914 25.062 -24.25 1 73.44 308 GLN B N 1
ATOM 5184 C CA . GLN B 1 308 ? -8.664 25.031 -22.812 1 73.44 308 GLN B CA 1
ATOM 5185 C C . GLN B 1 308 ? -9.852 24.438 -22.062 1 73.44 308 GLN B C 1
ATOM 5187 O O . GLN B 1 308 ? -9.672 23.734 -21.062 1 73.44 308 GLN B O 1
ATOM 5192 N N . LEU B 1 309 ? -11.031 24.562 -22.578 1 73.81 309 LEU B N 1
ATOM 5193 C CA . LEU B 1 309 ? -12.195 23.875 -22.031 1 73.81 309 LEU B CA 1
ATOM 5194 C C . LEU B 1 309 ? -12.109 22.375 -22.281 1 73.81 309 LEU B C 1
ATOM 5196 O O . LEU B 1 309 ? -12.492 21.578 -21.422 1 73.81 309 LEU B O 1
ATOM 5200 N N . GLY B 1 310 ? -11.672 22.031 -23.406 1 74.19 310 GLY B N 1
ATOM 5201 C CA . GLY B 1 310 ? -11.391 20.625 -23.656 1 74.19 310 GLY B CA 1
ATOM 5202 C C . GLY B 1 310 ? -10.305 20.062 -22.75 1 74.19 310 GLY B C 1
ATOM 5203 O O . GLY B 1 310 ? -10.445 18.953 -22.234 1 74.19 310 GLY B O 1
ATOM 5204 N N . ARG B 1 311 ? -9.234 20.781 -22.562 1 72.12 311 ARG B N 1
ATOM 5205 C CA . ARG B 1 311 ? -8.203 20.391 -21.609 1 72.12 311 ARG B CA 1
ATOM 5206 C C . ARG B 1 311 ? -8.773 20.234 -20.203 1 72.12 311 ARG B C 1
ATOM 5208 O O . ARG B 1 311 ? -8.469 19.266 -19.5 1 72.12 311 ARG B O 1
ATOM 5215 N N . LEU B 1 312 ? -9.555 21.172 -19.922 1 66.94 312 LEU B N 1
ATOM 5216 C CA . LEU B 1 312 ? -10.219 21.125 -18.625 1 66.94 312 LEU B CA 1
ATOM 5217 C C . LEU B 1 312 ? -11.148 19.906 -18.531 1 66.94 312 LEU B C 1
ATOM 5219 O O . LEU B 1 312 ? -11.156 19.203 -17.531 1 66.94 312 LEU B O 1
ATOM 5223 N N . ALA B 1 313 ? -11.883 19.656 -19.5 1 69.12 313 ALA B N 1
ATOM 5224 C CA . ALA B 1 313 ? -12.75 18.484 -19.516 1 69.12 313 ALA B CA 1
ATOM 5225 C C . ALA B 1 313 ? -11.93 17.203 -19.453 1 69.12 313 ALA B C 1
ATOM 5227 O O . ALA B 1 313 ? -12.305 16.25 -18.766 1 69.12 313 ALA B O 1
ATOM 5228 N N . ALA B 1 314 ? -10.781 17.188 -20.031 1 68.75 314 ALA B N 1
ATOM 5229 C CA . ALA B 1 314 ? -9.898 16.016 -20.031 1 68.75 314 ALA B CA 1
ATOM 5230 C C . ALA B 1 314 ? -9.258 15.828 -18.656 1 68.75 314 ALA B C 1
ATOM 5232 O O . ALA B 1 314 ? -9.188 14.711 -18.156 1 68.75 314 ALA B O 1
ATOM 5233 N N . ILE B 1 315 ? -8.891 16.875 -18.078 1 64.12 315 ILE B N 1
ATOM 5234 C CA . ILE B 1 315 ? -8.266 16.859 -16.75 1 64.12 315 ILE B CA 1
ATOM 5235 C C . ILE B 1 315 ? -9.312 16.5 -15.695 1 64.12 315 ILE B C 1
ATOM 5237 O O . ILE B 1 315 ? -9.016 15.781 -14.742 1 64.12 315 ILE B O 1
ATOM 5241 N N . CYS B 1 316 ? -10.578 16.812 -15.961 1 59.16 316 CYS B N 1
ATOM 5242 C CA . CYS B 1 316 ? -11.688 16.531 -15.062 1 59.16 316 CYS B CA 1
ATOM 5243 C C . CYS B 1 316 ? -12.352 15.211 -15.422 1 59.16 316 CYS B C 1
ATOM 5245 O O . CYS B 1 316 ? -13.5 14.969 -15.039 1 59.16 316 CYS B O 1
ATOM 5247 N N . ASN B 1 317 ? -11.617 14.453 -16.094 1 61.03 317 ASN B N 1
ATOM 5248 C CA . ASN B 1 317 ? -12 13.102 -16.484 1 61.03 317 ASN B CA 1
ATOM 5249 C C . ASN B 1 317 ? -13.398 13.07 -17.094 1 61.03 317 ASN B C 1
ATOM 5251 O O . ASN B 1 317 ? -14.219 12.234 -16.719 1 61.03 317 ASN B O 1
ATOM 5255 N N . MET B 1 318 ? -13.641 13.938 -17.906 1 64.25 318 MET B N 1
ATOM 5256 C CA . MET B 1 318 ? -14.828 13.938 -18.766 1 64.25 318 MET B CA 1
ATOM 5257 C C . MET B 1 318 ? -14.445 13.703 -20.219 1 64.25 318 MET B C 1
ATOM 5259 O O . MET B 1 318 ? -14.523 14.617 -21.047 1 64.25 318 MET B O 1
ATOM 5263 N N . PRO B 1 319 ? -14.125 12.445 -20.312 1 70.56 319 PRO B N 1
ATOM 5264 C CA . PRO B 1 319 ? -13.508 12.156 -21.609 1 70.56 319 PRO B CA 1
ATOM 5265 C C . PRO B 1 319 ? -14.445 12.43 -22.781 1 70.56 319 PRO B C 1
ATOM 5267 O O . PRO B 1 319 ? -14 12.883 -23.844 1 70.56 319 PRO B O 1
ATOM 5270 N N . GLU B 1 320 ? -15.672 12.195 -22.641 1 73.12 320 GLU B N 1
ATOM 5271 C CA . GLU B 1 320 ? -16.609 12.422 -23.734 1 73.12 320 GLU B CA 1
ATOM 5272 C C . GLU B 1 320 ? -16.719 13.914 -24.062 1 73.12 320 GLU B C 1
ATOM 5274 O O . GLU B 1 320 ? -16.734 14.297 -25.234 1 73.12 320 GLU B O 1
ATOM 5279 N N . ASP B 1 321 ? -16.781 14.688 -23.125 1 70.44 321 ASP B N 1
ATOM 5280 C CA . ASP B 1 321 ? -16.844 16.125 -23.328 1 70.44 321 ASP B CA 1
ATOM 5281 C C . ASP B 1 321 ? -15.547 16.656 -23.922 1 70.44 321 ASP B C 1
ATOM 5283 O O . ASP B 1 321 ? -15.57 17.516 -24.812 1 70.44 321 ASP B O 1
ATOM 5287 N N . ALA B 1 322 ? -14.555 16.141 -23.281 1 77.31 322 ALA B N 1
ATOM 5288 C CA . ALA B 1 322 ? -13.258 16.562 -23.797 1 77.31 322 ALA B CA 1
ATOM 5289 C C . ALA B 1 322 ? -13.141 16.234 -25.281 1 77.31 322 ALA B C 1
ATOM 5291 O O . ALA B 1 322 ? -12.703 17.078 -26.078 1 77.31 322 ALA B O 1
ATOM 5292 N N . LYS B 1 323 ? -13.469 15.062 -25.547 1 75.62 323 LYS B N 1
ATOM 5293 C CA . LYS B 1 323 ? -13.43 14.617 -26.938 1 75.62 323 LYS B CA 1
ATOM 5294 C C . LYS B 1 323 ? -14.25 15.547 -27.828 1 75.62 323 LYS B C 1
ATOM 5296 O O . LYS B 1 323 ? -13.789 15.953 -28.891 1 75.62 323 LYS B O 1
ATOM 5301 N N . GLU B 1 324 ? -15.359 15.836 -27.422 1 75.25 324 GLU B N 1
ATOM 5302 C CA . GLU B 1 324 ? -16.25 16.703 -28.188 1 75.25 324 GLU B CA 1
ATOM 5303 C C . GLU B 1 324 ? -15.672 18.109 -28.312 1 75.25 324 GLU B C 1
ATOM 5305 O O . GLU B 1 324 ? -15.703 18.703 -29.391 1 75.25 324 GLU B O 1
ATOM 5310 N N . LEU B 1 325 ? -15.195 18.625 -27.344 1 75.25 325 LEU B N 1
ATOM 5311 C CA . LEU B 1 325 ? -14.625 19.969 -27.344 1 75.25 325 LEU B CA 1
ATOM 5312 C C . LEU B 1 325 ? -13.375 20.016 -28.203 1 75.25 325 LEU B C 1
ATOM 5314 O O . LEU B 1 325 ? -13.18 20.969 -28.969 1 75.25 325 LEU B O 1
ATOM 5318 N N . PHE B 1 326 ? -12.609 19 -28 1 79.19 326 PHE B N 1
ATOM 5319 C CA . PHE B 1 326 ? -11.422 18.938 -28.844 1 79.19 326 PHE B CA 1
ATOM 5320 C C . PHE B 1 326 ? -11.797 18.844 -30.312 1 79.19 326 PHE B C 1
ATOM 5322 O O . PHE B 1 326 ? -11.172 19.484 -31.172 1 79.19 326 PHE B O 1
ATOM 5329 N N . TYR B 1 327 ? -12.695 18.031 -30.562 1 75.81 327 TYR B N 1
ATOM 5330 C CA . TYR B 1 327 ? -13.18 17.938 -31.938 1 75.81 327 TYR B CA 1
ATOM 5331 C C . TYR B 1 327 ? -13.656 19.297 -32.438 1 75.81 327 TYR B C 1
ATOM 5333 O O . TYR B 1 327 ? -13.344 19.688 -33.562 1 75.81 327 TYR B O 1
ATOM 5341 N N . GLN B 1 328 ? -14.344 20.031 -31.75 1 74.56 328 GLN B N 1
ATOM 5342 C CA . GLN B 1 328 ? -14.844 21.359 -32.125 1 74.56 328 GLN B CA 1
ATOM 5343 C C . GLN B 1 328 ? -13.703 22.344 -32.312 1 74.56 328 GLN B C 1
ATOM 5345 O O . GLN B 1 328 ? -13.727 23.141 -33.25 1 74.56 328 GLN B O 1
ATOM 5350 N N . ALA B 1 329 ? -12.82 22.281 -31.406 1 74.31 329 ALA B N 1
ATOM 5351 C CA . ALA B 1 329 ? -11.656 23.141 -31.531 1 74.31 329 ALA B CA 1
ATOM 5352 C C . ALA B 1 329 ? -10.906 22.859 -32.844 1 74.31 329 ALA B C 1
ATOM 5354 O O . ALA B 1 329 ? -10.492 23.797 -33.531 1 74.31 329 ALA B O 1
ATOM 5355 N N . ALA B 1 330 ? -10.773 21.531 -33.094 1 73.06 330 ALA B N 1
ATOM 5356 C CA . ALA B 1 330 ? -10.062 21.094 -34.281 1 73.06 330 ALA B CA 1
ATOM 5357 C C . ALA B 1 330 ? -10.812 21.531 -35.531 1 73.06 330 ALA B C 1
ATOM 5359 O O . ALA B 1 330 ? -10.195 21.875 -36.562 1 73.06 330 ALA B O 1
ATOM 5360 N N . LEU B 1 331 ? -12 21.5 -35.5 1 70.75 331 LEU B N 1
ATOM 5361 C CA . LEU B 1 331 ? -12.82 21.953 -36.625 1 70.75 331 LEU B CA 1
ATOM 5362 C C . LEU B 1 331 ? -12.648 23.438 -36.875 1 70.75 331 LEU B C 1
ATOM 5364 O O . LEU B 1 331 ? -12.656 23.891 -38.031 1 70.75 331 LEU B O 1
ATOM 5368 N N . ARG B 1 332 ? -12.422 24.188 -35.875 1 71.12 332 ARG B N 1
ATOM 5369 C CA . ARG B 1 332 ? -12.344 25.641 -35.969 1 71.12 332 ARG B CA 1
ATOM 5370 C C . ARG B 1 332 ? -10.945 26.078 -36.375 1 71.12 332 ARG B C 1
ATOM 5372 O O . ARG B 1 332 ? -10.789 27.078 -37.094 1 71.12 332 ARG B O 1
ATOM 5379 N N . ALA B 1 333 ? -9.992 25.438 -35.812 1 74.19 333 ALA B N 1
ATOM 5380 C CA . ALA B 1 333 ? -8.602 25.719 -36.125 1 74.19 333 ALA B CA 1
ATOM 5381 C C . ALA B 1 333 ? -7.801 24.438 -36.281 1 74.19 333 ALA B C 1
ATOM 5383 O O . ALA B 1 333 ? -7.34 23.859 -35.312 1 74.19 333 ALA B O 1
ATOM 5384 N N . PRO B 1 334 ? -7.664 24.031 -37.469 1 68.25 334 PRO B N 1
ATOM 5385 C CA . PRO B 1 334 ? -7 22.75 -37.719 1 68.25 334 PRO B CA 1
ATOM 5386 C C . PRO B 1 334 ? -5.59 22.688 -37.125 1 68.25 334 PRO B C 1
ATOM 5388 O O . PRO B 1 334 ? -5.102 21.609 -36.812 1 68.25 334 PRO B O 1
ATOM 5391 N N . GLU B 1 335 ? -5.023 23.844 -36.969 1 71.19 335 GLU B N 1
ATOM 5392 C CA . GLU B 1 335 ? -3.662 23.859 -36.438 1 71.19 335 GLU B CA 1
ATOM 5393 C C . GLU B 1 335 ? -3.639 23.422 -34.969 1 71.19 335 GLU B C 1
ATOM 5395 O O . GLU B 1 335 ? -2.602 23 -34.469 1 71.19 335 GLU B O 1
ATOM 5400 N N . ILE B 1 336 ? -4.789 23.406 -34.312 1 68.06 336 ILE B N 1
ATOM 5401 C CA . ILE B 1 336 ? -4.863 23.109 -32.875 1 68.06 336 ILE B CA 1
ATOM 5402 C C . ILE B 1 336 ? -4.77 21.594 -32.688 1 68.06 336 ILE B C 1
ATOM 5404 O O . ILE B 1 336 ? -4.418 21.141 -31.594 1 68.06 336 ILE B O 1
ATOM 5408 N N . VAL B 1 337 ? -4.898 20.859 -33.719 1 67.25 337 VAL B N 1
ATOM 5409 C CA . VAL B 1 337 ? -4.828 19.406 -33.625 1 67.25 337 VAL B CA 1
ATOM 5410 C C . VAL B 1 337 ? -3.447 19 -33.094 1 67.25 337 VAL B C 1
ATOM 5412 O O . VAL B 1 337 ? -3.332 18.094 -32.281 1 67.25 337 VAL B O 1
ATOM 5415 N N . LYS B 1 338 ? -2.494 19.609 -33.5 1 68.5 338 LYS B N 1
ATOM 5416 C CA . LYS B 1 338 ? -1.161 19.312 -32.969 1 68.5 338 LYS B CA 1
ATOM 5417 C C . LYS B 1 338 ? -1.079 19.594 -31.484 1 68.5 338 LYS B C 1
ATOM 5419 O O . LYS B 1 338 ? -0.457 18.844 -30.734 1 68.5 338 LYS B O 1
ATOM 5424 N N . ASP B 1 339 ? -1.647 20.625 -31.078 1 69.25 339 ASP B N 1
ATOM 5425 C CA . ASP B 1 339 ? -1.675 20.953 -29.656 1 69.25 339 ASP B CA 1
ATOM 5426 C C . ASP B 1 339 ? -2.461 19.922 -28.859 1 69.25 339 ASP B C 1
ATOM 5428 O O . ASP B 1 339 ? -2.09 19.562 -27.734 1 69.25 339 ASP B O 1
ATOM 5432 N N . ILE B 1 340 ? -3.471 19.422 -29.375 1 72.56 340 ILE B N 1
ATOM 5433 C CA . ILE B 1 340 ? -4.258 18.375 -28.734 1 72.56 340 ILE B CA 1
ATOM 5434 C C . ILE B 1 340 ? -3.43 17.094 -28.625 1 72.56 340 ILE B C 1
ATOM 5436 O O . ILE B 1 340 ? -3.416 16.453 -27.578 1 72.56 340 ILE B O 1
ATOM 5440 N N . PHE B 1 341 ? -2.756 16.844 -29.719 1 70.56 341 PHE B N 1
ATOM 5441 C CA . PHE B 1 341 ? -1.88 15.672 -29.656 1 70.56 341 PHE B CA 1
ATOM 5442 C C . PHE B 1 341 ? -0.753 15.898 -28.656 1 70.56 341 PHE B C 1
ATOM 5444 O O . PHE B 1 341 ? -0.41 14.992 -27.891 1 70.56 341 PHE B O 1
ATOM 5451 N N . ASP B 1 342 ? -0.192 17.016 -28.547 1 68.69 342 ASP B N 1
ATOM 5452 C CA . ASP B 1 342 ? 0.818 17.328 -27.531 1 68.69 342 ASP B CA 1
ATOM 5453 C C . ASP B 1 342 ? 0.246 17.188 -26.125 1 68.69 342 ASP B C 1
ATOM 5455 O O . ASP B 1 342 ? 0.912 16.672 -25.219 1 68.69 342 ASP B O 1
ATOM 5459 N N . PHE B 1 343 ? -0.89 17.641 -25.922 1 66.5 343 PHE B N 1
ATOM 5460 C CA . PHE B 1 343 ? -1.565 17.5 -24.641 1 66.5 343 PHE B CA 1
ATOM 5461 C C . PHE B 1 343 ? -1.746 16.031 -24.281 1 66.5 343 PHE B C 1
ATOM 5463 O O . PHE B 1 343 ? -1.438 15.609 -23.172 1 66.5 343 PHE B O 1
ATOM 5470 N N . TYR B 1 344 ? -2.213 15.227 -25.25 1 68.06 344 TYR B N 1
ATOM 5471 C CA . TYR B 1 344 ? -2.373 13.805 -24.938 1 68.06 344 TYR B CA 1
ATOM 5472 C C . TYR B 1 344 ? -1.021 13.148 -24.688 1 68.06 344 TYR B C 1
ATOM 5474 O O . TYR B 1 344 ? -0.887 12.312 -23.797 1 68.06 344 TYR B O 1
ATOM 5482 N N . GLN B 1 345 ? -0.059 13.523 -25.359 1 65.75 345 GLN B N 1
ATOM 5483 C CA . GLN B 1 345 ? 1.276 12.977 -25.125 1 65.75 345 GLN B CA 1
ATOM 5484 C C . GLN B 1 345 ? 1.816 13.406 -23.766 1 65.75 345 GLN B C 1
ATOM 5486 O O . GLN B 1 345 ? 2.441 12.602 -23.062 1 65.75 345 GLN B O 1
ATOM 5491 N N . GLU B 1 346 ? 1.656 14.594 -23.422 1 64.31 346 GLU B N 1
ATOM 5492 C CA . GLU B 1 346 ? 2.045 15.039 -22.078 1 64.31 346 GLU B CA 1
ATOM 5493 C C . GLU B 1 346 ? 1.246 14.32 -21 1 64.31 346 GLU B C 1
ATOM 5495 O O . GLU B 1 346 ? 1.803 13.914 -19.984 1 64.31 346 GLU B O 1
ATOM 5500 N N . GLN B 1 347 ? 0.006 14.227 -21.25 1 64.44 347 GLN B N 1
ATOM 5501 C CA . GLN B 1 347 ? -0.814 13.5 -20.297 1 64.44 347 GLN B CA 1
ATOM 5502 C C . GLN B 1 347 ? -0.405 12.031 -20.219 1 64.44 347 GLN B C 1
ATOM 5504 O O . GLN B 1 347 ? -0.391 11.438 -19.141 1 64.44 347 GLN B O 1
ATOM 5509 N N . LEU B 1 348 ? -0.078 11.539 -21.312 1 60.44 348 LEU B N 1
ATOM 5510 C CA . LEU B 1 348 ? 0.423 10.172 -21.344 1 60.44 348 LEU B CA 1
ATOM 5511 C C . LEU B 1 348 ? 1.807 10.086 -20.703 1 60.44 348 LEU B C 1
ATOM 5513 O O . LEU B 1 348 ? 2.092 9.148 -19.953 1 60.44 348 LEU B O 1
ATOM 5517 N N . ALA B 1 349 ? 2.686 10.953 -20.984 1 59.19 349 ALA B N 1
ATOM 5518 C CA . ALA B 1 349 ? 3.992 11 -20.344 1 59.19 349 ALA B CA 1
ATOM 5519 C C . ALA B 1 349 ? 3.852 11.195 -18.828 1 59.19 349 ALA B C 1
ATOM 5521 O O . ALA B 1 349 ? 4.539 10.539 -18.047 1 59.19 349 ALA B O 1
ATOM 5522 N N . ARG B 1 350 ? 2.955 11.969 -18.453 1 54.19 350 ARG B N 1
ATOM 5523 C CA . ARG B 1 350 ? 2.652 12.172 -17.047 1 54.19 350 ARG B CA 1
ATOM 5524 C C . ARG B 1 350 ? 1.972 10.945 -16.453 1 54.19 350 ARG B C 1
ATOM 5526 O O . ARG B 1 350 ? 2.271 10.547 -15.32 1 54.19 350 ARG B O 1
ATOM 5533 N N . ALA B 1 351 ? 1.107 10.484 -17.188 1 52.5 351 ALA B N 1
ATOM 5534 C CA . ALA B 1 351 ? 0.462 9.25 -16.734 1 52.5 351 ALA B CA 1
ATOM 5535 C C . ALA B 1 351 ? 1.46 8.102 -16.672 1 52.5 351 ALA B C 1
ATOM 5537 O O . ALA B 1 351 ? 1.452 7.309 -15.719 1 52.5 351 ALA B O 1
ATOM 5538 N N . ARG B 1 352 ? 2.389 8.031 -17.547 1 55.25 352 ARG B N 1
ATOM 5539 C CA . ARG B 1 352 ? 3.453 7.035 -17.625 1 55.25 352 ARG B CA 1
ATOM 5540 C C . ARG B 1 352 ? 4.57 7.344 -16.641 1 55.25 352 ARG B C 1
ATOM 5542 O O . ARG B 1 352 ? 5.23 6.43 -16.141 1 55.25 352 ARG B O 1
ATOM 5549 N N . ALA B 1 353 ? 4.836 8.531 -16.422 1 49.19 353 ALA B N 1
ATOM 5550 C CA . ALA B 1 353 ? 5.816 8.977 -15.422 1 49.19 353 ALA B CA 1
ATOM 5551 C C . ALA B 1 353 ? 5.195 9.031 -14.031 1 49.19 353 ALA B C 1
ATOM 5553 O O . ALA B 1 353 ? 5.879 9.352 -13.055 1 49.19 353 ALA B O 1
ATOM 5554 N N . GLY B 1 354 ? 3.973 8.602 -13.891 1 47.66 354 GLY B N 1
ATOM 5555 C CA . GLY B 1 354 ? 3.232 8.625 -12.641 1 47.66 354 GLY B CA 1
ATOM 5556 C C . GLY B 1 354 ? 2.953 10.031 -12.141 1 47.66 354 GLY B C 1
ATOM 5557 O O . GLY B 1 354 ? 2.768 10.242 -10.938 1 47.66 354 GLY B O 1
ATOM 5558 N N . LEU B 1 355 ? 2.834 11.148 -12.922 1 43.12 355 LEU B N 1
ATOM 5559 C CA . LEU B 1 355 ? 2.705 12.555 -12.578 1 43.12 355 LEU B CA 1
ATOM 5560 C C . LEU B 1 355 ? 1.275 13.039 -12.797 1 43.12 355 LEU B C 1
ATOM 5562 O O . LEU B 1 355 ? 1.018 14.242 -12.812 1 43.12 355 LEU B O 1
ATOM 5566 N N . GLU B 1 356 ? 0.475 12.305 -13.102 1 50.44 356 GLU B N 1
ATOM 5567 C CA . GLU B 1 356 ? -0.875 12.82 -13.305 1 50.44 356 GLU B CA 1
ATOM 5568 C C . GLU B 1 356 ? -1.645 12.883 -11.992 1 50.44 356 GLU B C 1
ATOM 5570 O O . GLU B 1 356 ? -1.453 12.047 -11.109 1 50.44 356 GLU B O 1
#

InterPro domains:
  IPR011990 Tetratricopeptide-like helical domain superfamily [G3DSA:1.25.40.10] (266-356)
  IPR011990 Tetratricopeptide-like helical domain superfamily [SSF48452] (242-336)
  IPR029063 S-adenosyl-L-methionine-dependent methyltransferase superfamily [G3DSA:3.40.50.150] (26-196)
  IPR029063 S-adenosyl-L-methionine-dependent methyltransferase superfamily [SSF53335] (39-191)

pLDDT: mean 80.81, std 18.91, range [26.69, 98.88]

Organism: Herbaspirillum seropedicae (strain SmR1) (NCBI:txid757424)

Nearest PDB structures (foldseek):
  8ys9-assembly2_B  TM=6.346E-01  e=3.260E-07  Rubellimicrobium thermophilum DSM 16684
  5t6b-assembly1_A  TM=5.426E-01  e=9.580E-07  Actinomadura kijaniata
  3g5l-assembly2_A  TM=6.048E-01  e=1.230E-05  Listeria monocytogenes serotype 4b str. F2365
  3g5l-assembly1_B  TM=5.946E-01  e=2.430E-05  Listeria monocytogenes serotype 4b str. F2365
  5wp5-assembly2_B  TM=5.009E-01  e=4.690E-06  Arabidopsis thaliana

Radius of gyration: 28.23 Å; Cα contacts (8 Å, |Δi|>4): 1253; chains: 2; bounding box: 52×88×81 Å

Foldseek 3Di:
DDLVVLQADPLFAFAQDFDDDQVLDPPPKDFQVVQLVVLLVVLVVLVAQEEEEEACFLVLLVLLCPPSHAYEYEEADPSLVNNCVVPVSHHYHYDDQQQDLDDDDDLVNLLRYEYEYEADQQQYNDSLSVLLSVLVSLQRHFKYKHKHFACCLVPNPPRRDDDPRRSGRHHHHQVSNQVSCVVSVQHFLAWDWAQGIDPVRDGGMIMGMGGGPVADPVRSPVVHVVVVVQRPDDPVVNCVVVVSSVVSSVVSSVVVVPPVPDDDDDDDDADLVRVLVVCVSNVVLVSSCVSLVVVCVVVVQDLVSLLSVLLSCVVVVNPVSSVVSNVSSCVSPVVCVVVVVVSVVVVVVCVVSVND/DDLVVLQADPLFAFAQDFDDDQVLDPPPKDFQVVQLLVLLVVLVVLVAQEEEEEACFLVLLVLLCPPSHAYEYEEADPSLVNNCVVPVSHHYHYAQQQQDLDDDDDLVNLLRYEYEYEADQQQYNDSLSVLLSVLVSLQRHFKYKHKHFACCLVPNPPRRDDDPRRSGRDHHHQVSNQVSCVVSVQHFLAWDWAAGIDPVRDGGMIMGMGGGPVADPVRSPVVHVVVVVQRPDDPVVSCVVVVSSVVSSVVSSVVVVPPVPPDDDDDDDADLVRVLVVCNSRNVLVSNCVSLVVVCVVVVQDLVSLLSVLVSCVVVVVPVSSVVSPVSSCVSPVVCVVVVVVSVVVVVVCVVVVND

Secondary structure (DSSP, 8-state):
--GGGTTPPTT----SSPPP--TT--SS--BSTTHHHHHHHHHHHHT--EEEEET-TT-HHHHTTTTTSEEEEEE-THHHHHHHHH-TTSEEEE--TTT-------HHHHTTEEEEEES-GGG-S-THHHHHHHHHHHTTSSEEEEEEE-HHHHH-TT--SS-SSTT-S----HHHHHHHHHHTT---SEEEEE--BTTT----EEEEEEE-TTS-HHHHHHHHHHHHHHHHS-HHHHHHHHHHHHHHHHHHHHHHHHHTTS----PPPPPHHHHHHHHHHTT-HHHHHHHHHHHHHHSTT-HHHHHHHHHHHHHTT-HHHHHHHHHHHHHH-TTHHHHHHHHHHHHHHHHHTT--/--GGGTTPPTT----SSPPP--TT--SS--BSTTHHHHHHHHHHHHT--EEEEET-TT-HHHHTTTTTSEEEEEE-THHHHHHHHH-TTSEEEE--TTT-------HHHHTTEEEEEES-GGG-S-THHHHHHHHHHHTTSSEEEEEEE-HHHHH-TT--SS-SSTT-S----HHHHHHHHHHTT---SEEEEE--BTTT----EEEEEEE-TTS-HHHHHHHHHHHHHHHHS-HHHHHHHHHHHHHHHHHHHHHHHHHTTS---------HHHHHHHHHHTT-HHHHHHHHHHHHHHSTT-HHHHHHHHHHHHHTT-HHHHHHHHHHHHHH-TTHHHHHHHHHHHHHHHHHTT--